Protein AF-T0FBM1-F1 (afdb_monomer)

Structure (mmCIF, N/CA/C/O backbone):
data_AF-T0FBM1-F1
#
_entry.id   AF-T0FBM1-F1
#
loop_
_atom_site.group_PDB
_atom_site.id
_atom_site.type_symbol
_atom_site.label_atom_id
_atom_site.label_alt_id
_atom_site.label_comp_id
_atom_site.label_asym_id
_atom_site.label_entity_id
_atom_site.label_seq_id
_atom_site.pdbx_PDB_ins_code
_atom_site.Cartn_x
_atom_site.Cartn_y
_atom_site.Cartn_z
_atom_site.occupancy
_atom_site.B_iso_or_equiv
_atom_site.auth_seq_id
_atom_site.auth_comp_id
_atom_site.auth_asym_id
_atom_site.auth_atom_id
_atom_site.pdbx_PDB_model_num
ATOM 1 N N . MET A 1 1 ? -23.582 -6.856 12.150 1.00 43.84 1 MET A N 1
ATOM 2 C CA . MET A 1 1 ? -23.887 -5.951 11.029 1.00 43.84 1 MET A CA 1
ATOM 3 C C . MET A 1 1 ? -25.093 -6.472 10.245 1.00 43.84 1 MET A C 1
ATOM 5 O O . MET A 1 1 ? -24.925 -7.107 9.210 1.00 43.84 1 MET A O 1
ATOM 9 N N . ARG A 1 2 ? -26.330 -6.239 10.722 1.00 29.19 2 ARG A N 1
ATOM 10 C CA . ARG A 1 2 ? -27.547 -6.524 9.925 1.00 29.19 2 ARG A CA 1
ATOM 11 C C . ARG A 1 2 ? -27.960 -5.388 8.989 1.00 29.19 2 ARG A C 1
ATOM 13 O O . ARG A 1 2 ? -28.823 -5.603 8.150 1.00 29.19 2 ARG A O 1
ATOM 20 N N . GLU A 1 3 ? -27.279 -4.253 9.050 1.00 34.44 3 GLU A N 1
ATOM 21 C CA . GLU A 1 3 ? -27.493 -3.128 8.147 1.00 34.44 3 GLU A CA 1
ATOM 22 C C . GLU A 1 3 ? -26.141 -2.718 7.564 1.00 34.44 3 GLU A C 1
ATOM 24 O O . GLU A 1 3 ? -25.399 -1.908 8.113 1.00 34.44 3 GLU A O 1
ATOM 29 N N . ILE A 1 4 ? -25.801 -3.341 6.435 1.00 37.41 4 ILE A N 1
ATOM 30 C CA . ILE A 1 4 ? -25.050 -2.619 5.409 1.00 37.41 4 ILE A CA 1
ATOM 31 C C . ILE A 1 4 ? -25.972 -1.446 5.039 1.00 37.41 4 ILE A C 1
ATOM 33 O O . ILE A 1 4 ? -27.148 -1.717 4.796 1.00 37.41 4 ILE A O 1
ATOM 37 N N . PRO A 1 5 ? -25.511 -0.184 5.064 1.00 32.72 5 PRO A N 1
ATOM 38 C CA . PRO A 1 5 ? -26.393 0.959 4.866 1.00 32.72 5 PRO A CA 1
ATOM 39 C C . PRO A 1 5 ? -27.236 0.785 3.595 1.00 32.72 5 PRO A C 1
ATOM 41 O O . PRO A 1 5 ? -26.683 0.420 2.559 1.00 32.72 5 PRO A O 1
ATOM 44 N N . ASP A 1 6 ? -28.533 1.106 3.646 1.00 35.06 6 ASP A N 1
ATOM 45 C CA . ASP A 1 6 ? -29.475 1.034 2.506 1.00 35.06 6 ASP A CA 1
ATOM 46 C C . ASP A 1 6 ? -29.042 1.858 1.273 1.00 35.06 6 ASP A C 1
ATOM 48 O O . ASP A 1 6 ? -29.637 1.758 0.201 1.00 35.06 6 ASP A O 1
ATOM 52 N N . SER A 1 7 ? -27.964 2.644 1.373 1.00 36.53 7 SER A N 1
ATOM 53 C CA . SER A 1 7 ? -27.278 3.225 0.210 1.00 36.53 7 SER A CA 1
ATOM 54 C C . SER A 1 7 ? -26.612 2.175 -0.694 1.00 36.53 7 SER A C 1
ATOM 56 O O . SER A 1 7 ? -26.189 2.489 -1.805 1.00 36.53 7 SER A O 1
ATOM 58 N N . ILE A 1 8 ? -26.538 0.930 -0.227 1.00 39.19 8 ILE A N 1
ATOM 59 C CA . ILE A 1 8 ? -26.073 -0.270 -0.911 1.00 39.19 8 ILE A CA 1
ATOM 60 C C . ILE A 1 8 ? -27.268 -1.232 -0.862 1.00 39.19 8 ILE A C 1
ATOM 62 O O . ILE A 1 8 ? -27.302 -2.156 -0.055 1.00 39.19 8 ILE A O 1
ATOM 66 N N . GLY A 1 9 ? -28.296 -0.961 -1.675 1.00 35.41 9 GLY A N 1
ATOM 67 C CA . GLY A 1 9 ? -29.507 -1.788 -1.770 1.00 35.41 9 GLY A CA 1
ATOM 68 C C . GLY A 1 9 ? -29.223 -3.247 -2.187 1.00 35.41 9 GLY A C 1
ATOM 69 O O . GLY A 1 9 ? -28.076 -3.694 -2.176 1.00 35.41 9 GLY A O 1
ATOM 70 N N . PRO A 1 10 ? -30.230 -4.023 -2.623 1.00 40.78 10 PRO A N 1
ATOM 71 C CA . PRO A 1 10 ? -30.038 -5.392 -3.129 1.00 40.78 10 PRO A CA 1
ATOM 72 C C . PRO A 1 10 ? -28.909 -5.517 -4.176 1.00 40.78 10 PRO A C 1
ATOM 74 O O . PRO A 1 10 ? -28.172 -6.503 -4.196 1.00 40.78 10 PRO A O 1
ATOM 77 N N . ASP A 1 11 ? -28.713 -4.471 -4.983 1.00 54.12 11 ASP A N 1
ATOM 78 C CA . ASP A 1 11 ? -27.632 -4.347 -5.969 1.00 54.12 11 ASP A CA 1
ATOM 79 C C . ASP A 1 11 ? -26.245 -4.222 -5.338 1.00 54.12 11 ASP A C 1
ATOM 81 O O . ASP A 1 11 ? -25.244 -4.679 -5.882 1.00 54.12 11 ASP A O 1
ATOM 85 N N . GLY A 1 12 ? -26.172 -3.632 -4.157 1.00 59.72 12 GLY A N 1
ATOM 86 C CA . GLY A 1 12 ? -24.935 -3.283 -3.506 1.00 59.72 12 GLY A CA 1
ATOM 87 C C . GLY A 1 12 ? -24.174 -4.476 -2.911 1.00 59.72 12 GLY A C 1
ATOM 88 O O . GLY A 1 12 ? -22.949 -4.513 -3.007 1.00 59.72 12 GLY A O 1
ATOM 89 N N . ARG A 1 13 ? -24.866 -5.509 -2.404 1.00 67.94 13 ARG A N 1
ATOM 90 C CA . ARG A 1 13 ? -24.211 -6.785 -2.031 1.00 67.94 13 ARG A CA 1
ATOM 91 C C . ARG A 1 13 ? -23.644 -7.509 -3.250 1.00 67.94 13 ARG A C 1
ATOM 93 O O . ARG A 1 13 ? -22.530 -8.023 -3.191 1.00 67.94 13 ARG A O 1
ATOM 100 N N . ASN A 1 14 ? -24.380 -7.512 -4.362 1.00 70.62 14 ASN A N 1
ATOM 101 C CA . ASN A 1 14 ? -23.917 -8.101 -5.621 1.00 70.62 14 ASN A CA 1
ATOM 102 C C . ASN A 1 14 ? -22.703 -7.348 -6.181 1.00 70.62 14 ASN A C 1
ATOM 104 O O . ASN A 1 14 ? -21.733 -7.977 -6.599 1.00 70.62 14 ASN A O 1
ATOM 108 N N . ILE A 1 15 ? -22.724 -6.016 -6.110 1.00 72.88 15 ILE A N 1
ATOM 109 C CA . ILE A 1 15 ? -21.601 -5.131 -6.433 1.00 72.88 15 ILE A CA 1
ATOM 110 C C . ILE A 1 15 ? -20.401 -5.470 -5.531 1.00 72.88 15 ILE A C 1
ATOM 112 O O . ILE A 1 15 ? -19.342 -5.829 -6.035 1.00 72.88 15 ILE A O 1
ATOM 116 N N . SER A 1 16 ? -20.538 -5.496 -4.204 1.00 79.69 16 SER A N 1
ATOM 117 C CA . SER A 1 16 ? -19.437 -5.909 -3.318 1.00 79.69 16 SER A CA 1
ATOM 118 C C . SER A 1 16 ? -18.896 -7.301 -3.662 1.00 79.69 16 SER A C 1
ATOM 120 O O . SER A 1 16 ? -17.682 -7.475 -3.763 1.00 79.69 16 SER A O 1
ATOM 122 N N . ARG A 1 17 ? -19.772 -8.278 -3.923 1.00 84.25 17 ARG A N 1
ATOM 123 C CA . ARG A 1 17 ? -19.369 -9.636 -4.306 1.00 84.25 17 ARG A CA 1
ATOM 124 C C . ARG A 1 17 ? -18.562 -9.647 -5.603 1.00 84.25 17 ARG A C 1
ATOM 126 O O . ARG A 1 17 ? -17.500 -10.261 -5.638 1.00 84.25 17 ARG A O 1
ATOM 133 N N . GLN A 1 18 ? -19.018 -8.941 -6.636 1.00 83.62 18 GLN A N 1
ATOM 134 C CA . GLN A 1 18 ? -18.304 -8.823 -7.909 1.00 83.62 18 GLN A CA 1
ATOM 135 C C . GLN A 1 18 ? -16.925 -8.166 -7.727 1.00 83.62 18 GLN A C 1
ATOM 137 O O . GLN A 1 18 ? -15.954 -8.611 -8.338 1.00 83.62 18 GLN A O 1
ATOM 142 N N . PHE A 1 19 ? -16.807 -7.159 -6.856 1.00 85.25 19 PHE A N 1
ATOM 143 C CA . PHE A 1 19 ? -15.524 -6.521 -6.549 1.00 85.25 19 PHE A CA 1
ATOM 144 C C . PHE A 1 19 ? -14.553 -7.459 -5.836 1.00 85.25 19 PHE A C 1
ATOM 146 O O . PHE A 1 19 ? -13.403 -7.582 -6.248 1.00 85.25 19 PHE A O 1
ATOM 153 N N . PHE A 1 20 ? -15.003 -8.149 -4.786 1.00 87.50 20 PHE A N 1
ATOM 154 C CA . PHE A 1 20 ? -14.149 -9.090 -4.061 1.00 87.50 20 PHE A CA 1
ATOM 155 C C . PHE A 1 20 ? -13.758 -10.286 -4.933 1.00 87.50 20 PHE A C 1
ATOM 157 O O . PHE A 1 20 ? -12.618 -10.741 -4.866 1.00 87.50 20 PHE A O 1
ATOM 164 N N . GLN A 1 21 ? -14.655 -10.758 -5.805 1.00 87.88 21 GLN A N 1
ATOM 165 C CA . GLN A 1 21 ? -14.325 -11.768 -6.815 1.00 87.88 21 GLN A CA 1
ATOM 166 C C . GLN A 1 21 ? -13.257 -11.266 -7.790 1.00 87.88 21 GLN A C 1
ATOM 168 O O . GLN A 1 21 ? -12.309 -11.994 -8.079 1.00 87.88 21 GLN A O 1
ATOM 173 N N . PHE A 1 22 ? -13.379 -10.024 -8.261 1.00 87.94 22 PHE A N 1
ATOM 174 C CA . PHE A 1 22 ? -12.366 -9.382 -9.093 1.00 87.94 22 PHE A CA 1
ATOM 175 C C . PHE A 1 22 ? -11.007 -9.306 -8.384 1.00 87.94 22 PHE A C 1
ATOM 177 O O . PHE A 1 22 ? -10.021 -9.784 -8.938 1.00 87.94 22 PHE A O 1
ATOM 184 N N . LEU A 1 23 ? -10.955 -8.802 -7.143 1.00 86.75 23 LEU A N 1
ATOM 185 C CA . LEU A 1 23 ? -9.717 -8.721 -6.357 1.00 86.75 23 LEU A CA 1
ATOM 186 C C . LEU A 1 23 ? -9.088 -10.098 -6.132 1.00 86.75 23 LEU A C 1
ATOM 188 O O . LEU A 1 23 ? -7.881 -10.263 -6.298 1.00 86.75 23 LEU A O 1
ATOM 192 N N . LYS A 1 24 ? -9.910 -11.099 -5.800 1.00 88.00 24 LYS A N 1
ATOM 193 C CA . LYS A 1 24 ? -9.468 -12.486 -5.649 1.00 88.00 24 LYS A CA 1
ATOM 194 C C . LYS A 1 24 ? -8.812 -12.994 -6.934 1.00 88.00 24 LYS A C 1
ATOM 196 O O . LYS A 1 24 ? -7.704 -13.517 -6.891 1.00 88.00 24 LYS A O 1
ATOM 201 N N . ILE A 1 25 ? -9.495 -12.872 -8.072 1.00 86.19 25 ILE A N 1
ATOM 202 C CA . ILE A 1 25 ? -9.000 -13.392 -9.353 1.00 86.19 25 ILE A CA 1
ATOM 203 C C . ILE A 1 25 ? -7.726 -12.649 -9.781 1.00 86.19 25 ILE A C 1
ATOM 205 O O . ILE A 1 25 ? -6.765 -13.300 -10.190 1.00 86.19 25 ILE A O 1
ATOM 209 N N . ALA A 1 26 ? -7.689 -11.323 -9.613 1.00 81.38 26 ALA A N 1
ATOM 210 C CA . ALA A 1 26 ? -6.528 -10.490 -9.921 1.00 81.38 26 ALA A CA 1
ATOM 211 C C . ALA A 1 26 ? -5.288 -10.851 -9.090 1.00 81.38 26 ALA A C 1
ATOM 213 O O . ALA A 1 26 ? -4.173 -10.829 -9.607 1.00 81.38 26 ALA A O 1
ATOM 214 N N . ALA A 1 27 ? -5.476 -11.213 -7.819 1.00 76.69 27 ALA A N 1
ATOM 215 C CA . ALA A 1 27 ? -4.379 -11.581 -6.930 1.00 76.69 27 ALA A CA 1
ATOM 216 C C . ALA A 1 27 ? -3.885 -13.025 -7.121 1.00 76.69 27 ALA A C 1
ATOM 218 O O . ALA A 1 27 ? -2.716 -13.304 -6.873 1.00 76.69 27 ALA A O 1
ATOM 219 N N . LEU A 1 28 ? -4.763 -13.952 -7.523 1.00 73.25 28 LEU A N 1
ATOM 220 C CA . LEU A 1 28 ? -4.461 -15.388 -7.492 1.00 73.25 28 LEU A CA 1
ATOM 221 C C . LEU A 1 28 ? -3.992 -15.978 -8.822 1.00 73.25 28 LEU A C 1
ATOM 223 O O . LEU A 1 28 ? -3.337 -17.018 -8.803 1.00 73.25 28 LEU A O 1
ATOM 227 N N . LYS A 1 29 ? -4.391 -15.419 -9.975 1.00 71.88 29 LYS A N 1
ATOM 228 C CA . LYS A 1 29 ? -4.187 -16.096 -11.267 1.00 71.88 29 LYS A CA 1
ATOM 229 C C . LYS A 1 29 ? -3.929 -15.129 -12.416 1.00 71.88 29 LYS A C 1
ATOM 231 O O . LYS A 1 29 ? -4.862 -14.552 -12.968 1.00 71.88 29 LYS A O 1
ATOM 236 N N . ASN A 1 30 ? -2.674 -15.078 -12.857 1.00 82.12 30 ASN A N 1
ATOM 237 C CA . ASN A 1 30 ? -2.266 -14.433 -14.102 1.00 82.12 30 ASN A CA 1
ATOM 238 C C . ASN A 1 30 ? -1.648 -15.481 -15.032 1.00 82.12 30 ASN A C 1
ATOM 240 O O . ASN A 1 30 ? -0.697 -16.166 -14.664 1.00 82.12 30 ASN A O 1
ATOM 244 N N . LYS A 1 31 ? -2.202 -15.625 -16.236 1.00 87.88 31 LYS A N 1
ATOM 245 C CA . LYS A 1 31 ? -1.663 -16.477 -17.297 1.00 87.88 31 LYS A CA 1
ATOM 246 C C . LYS A 1 31 ? -1.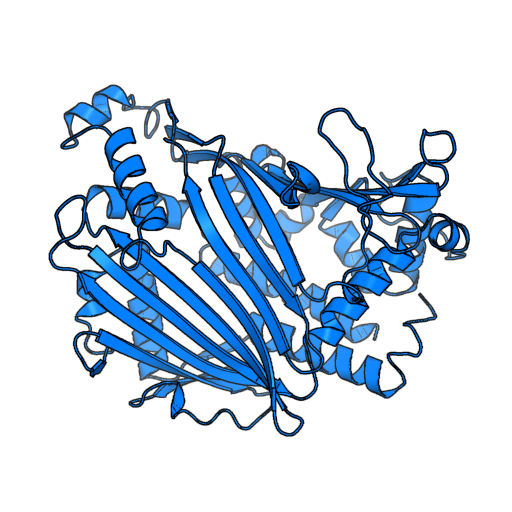086 -15.578 -18.376 1.00 87.88 31 LYS A C 1
ATOM 248 O O . LYS A 1 31 ? -1.832 -14.990 -19.159 1.00 87.88 31 LYS A O 1
ATOM 253 N N . TYR A 1 32 ? 0.232 -15.471 -18.396 1.00 87.38 32 TYR A N 1
ATOM 254 C CA . TYR A 1 32 ? 0.944 -14.793 -19.468 1.00 87.38 32 TYR A CA 1
ATOM 255 C C . TYR A 1 32 ? 0.989 -15.696 -20.711 1.00 87.38 32 TYR A C 1
ATOM 257 O O . TYR A 1 32 ? 1.141 -16.914 -20.586 1.00 87.38 32 TYR A O 1
ATOM 265 N N . ASP A 1 33 ? 0.835 -15.123 -21.902 1.00 89.00 33 ASP A N 1
ATOM 266 C CA . ASP A 1 33 ? 1.078 -15.824 -23.166 1.00 89.00 33 ASP A CA 1
ATOM 267 C C . ASP A 1 33 ? 2.561 -15.781 -23.569 1.00 89.00 33 ASP A C 1
ATOM 269 O O . ASP A 1 33 ? 3.343 -15.058 -22.961 1.00 89.00 33 ASP A O 1
ATOM 273 N N . GLY A 1 34 ? 2.959 -16.574 -24.572 1.00 86.69 34 GLY A N 1
ATOM 274 C CA . GLY A 1 34 ? 4.360 -16.835 -24.948 1.00 86.69 34 GLY A CA 1
ATOM 275 C C . GLY A 1 34 ? 5.331 -15.668 -24.726 1.00 86.69 34 GLY A C 1
ATOM 276 O O . GLY A 1 34 ? 6.173 -15.736 -23.830 1.00 86.69 34 GLY A O 1
ATOM 277 N N . ARG A 1 35 ? 5.173 -14.570 -25.479 1.00 90.88 35 ARG A N 1
ATOM 278 C CA . ARG A 1 35 ? 6.086 -13.414 -25.405 1.00 90.88 35 ARG A CA 1
ATOM 279 C C . ARG A 1 35 ? 5.954 -12.638 -24.090 1.00 90.88 35 ARG A C 1
ATOM 281 O O . ARG A 1 35 ? 6.942 -12.091 -23.605 1.00 90.88 35 ARG A O 1
ATOM 288 N N . ALA A 1 36 ? 4.762 -12.599 -23.493 1.00 91.62 36 ALA A N 1
ATOM 289 C CA . ALA A 1 36 ? 4.554 -11.974 -22.191 1.00 91.62 36 ALA A CA 1
ATOM 290 C C . ALA A 1 36 ? 5.222 -12.766 -21.052 1.00 91.62 36 ALA A C 1
ATOM 292 O O . ALA A 1 36 ? 5.780 -12.151 -20.149 1.00 91.62 36 ALA A O 1
ATOM 293 N N . VAL A 1 37 ? 5.241 -14.106 -21.111 1.00 92.50 37 VAL A N 1
ATOM 294 C CA . VAL A 1 37 ? 5.965 -14.963 -20.149 1.00 92.50 37 VAL A CA 1
ATOM 295 C C . VAL A 1 37 ? 7.461 -14.677 -20.217 1.00 92.50 37 VAL A C 1
ATOM 297 O O . VAL A 1 37 ? 8.112 -14.508 -19.185 1.00 92.50 37 VAL A O 1
ATOM 300 N N . GLU A 1 38 ? 8.015 -14.648 -21.429 1.00 92.50 38 GLU A N 1
ATOM 301 C CA . GLU A 1 38 ? 9.440 -14.400 -21.654 1.00 92.50 38 GLU A CA 1
ATOM 302 C C . GLU A 1 38 ? 9.850 -13.020 -21.153 1.00 92.50 38 GLU A C 1
ATOM 304 O O . GLU A 1 38 ? 10.837 -12.901 -20.422 1.00 92.50 38 GLU A O 1
ATOM 309 N N . PHE A 1 39 ? 9.060 -11.994 -21.479 1.00 93.31 39 PHE A N 1
ATOM 310 C CA . PHE A 1 39 ? 9.333 -10.647 -21.010 1.00 93.31 39 PHE A CA 1
ATOM 311 C C . PHE A 1 39 ? 9.163 -10.508 -19.496 1.00 93.31 39 PHE A C 1
ATOM 313 O O . PHE A 1 39 ? 10.012 -9.886 -18.874 1.00 93.31 39 PHE A O 1
ATOM 320 N N . HIS A 1 40 ? 8.143 -11.110 -18.874 1.00 88.44 40 HIS A N 1
ATOM 321 C CA . HIS A 1 40 ? 7.970 -11.048 -17.419 1.00 88.44 40 HIS A CA 1
ATOM 322 C C . HIS A 1 40 ? 9.172 -11.666 -16.689 1.00 88.44 40 HIS A C 1
ATOM 324 O O . HIS A 1 40 ? 9.789 -11.011 -15.855 1.00 88.44 40 HIS A O 1
ATOM 330 N N . LYS A 1 41 ? 9.624 -12.853 -17.121 1.00 88.94 41 LYS A N 1
ATOM 331 C CA . LYS A 1 41 ? 10.857 -13.482 -16.607 1.00 88.94 41 LYS A CA 1
ATOM 332 C C . LYS A 1 41 ? 12.114 -12.657 -16.885 1.00 88.94 41 LYS A C 1
ATOM 334 O O . LYS A 1 41 ? 13.097 -12.741 -16.148 1.00 88.94 41 LYS A O 1
ATOM 339 N N . TYR A 1 42 ? 12.155 -11.935 -18.001 1.00 91.31 42 TYR A N 1
ATOM 340 C CA . TYR A 1 42 ? 13.256 -11.027 -18.305 1.00 91.31 42 TYR A CA 1
ATOM 341 C C . TYR A 1 42 ? 13.235 -9.819 -17.365 1.00 91.31 42 TYR A C 1
ATOM 343 O O . TYR A 1 42 ? 14.256 -9.522 -16.754 1.00 91.31 42 TYR A O 1
ATOM 351 N N . LEU A 1 43 ? 12.074 -9.185 -17.200 1.00 87.81 43 LEU A N 1
ATOM 352 C CA . LEU A 1 43 ? 11.846 -8.048 -16.320 1.00 87.81 43 LEU A CA 1
ATOM 353 C C . LEU A 1 43 ? 12.212 -8.391 -14.877 1.00 87.81 43 LEU A C 1
ATOM 355 O O . LEU A 1 43 ? 13.004 -7.663 -14.292 1.00 87.81 43 LEU A O 1
ATOM 359 N N . ASP A 1 44 ? 11.730 -9.513 -14.340 1.00 82.25 44 ASP A N 1
ATOM 360 C CA . ASP A 1 44 ? 12.035 -9.942 -12.970 1.00 82.25 44 ASP A CA 1
ATOM 361 C C . ASP A 1 44 ? 13.545 -10.086 -12.755 1.00 82.25 44 ASP A C 1
ATOM 363 O O . ASP A 1 44 ? 14.102 -9.503 -11.825 1.00 82.25 44 ASP A O 1
ATOM 367 N N . ARG A 1 45 ? 14.245 -10.762 -13.678 1.00 85.56 45 ARG A N 1
ATOM 368 C CA . ARG A 1 45 ? 15.712 -10.895 -13.627 1.00 85.56 45 ARG A CA 1
ATOM 369 C C . ARG A 1 45 ? 16.427 -9.552 -13.765 1.00 85.56 45 ARG A C 1
ATOM 371 O O . ARG A 1 45 ? 17.435 -9.320 -13.098 1.00 85.56 45 ARG A O 1
ATOM 378 N N . SER A 1 46 ? 15.951 -8.675 -14.648 1.00 86.00 46 SER A N 1
ATOM 379 C CA . SER A 1 46 ? 16.538 -7.350 -14.856 1.00 86.00 46 SER A CA 1
ATOM 380 C C . SER A 1 46 ? 16.339 -6.439 -13.650 1.00 86.00 46 SER A C 1
ATOM 382 O O . SER A 1 46 ? 17.263 -5.701 -13.316 1.00 86.00 46 SER A O 1
ATOM 384 N N . LEU A 1 47 ? 15.181 -6.494 -12.989 1.00 80.31 47 LEU A N 1
ATOM 385 C CA . LEU A 1 47 ? 14.894 -5.738 -11.772 1.00 80.31 47 LEU A CA 1
ATOM 386 C C . LEU A 1 47 ? 15.682 -6.288 -10.580 1.00 80.31 47 LEU A C 1
ATOM 388 O O . LEU A 1 47 ? 16.304 -5.505 -9.868 1.00 80.31 47 LEU A O 1
ATOM 392 N N . GLU A 1 48 ? 15.758 -7.614 -10.423 1.00 76.31 48 GLU A N 1
ATOM 393 C CA . GLU A 1 48 ? 16.557 -8.269 -9.376 1.00 76.31 48 GLU A CA 1
ATOM 394 C C . GLU A 1 48 ? 18.041 -7.882 -9.455 1.00 76.31 48 GLU A C 1
ATOM 396 O O . GLU A 1 48 ? 18.698 -7.656 -8.438 1.00 76.31 48 GLU A O 1
ATOM 401 N N . ARG A 1 49 ? 18.582 -7.790 -10.674 1.00 80.88 49 ARG A N 1
ATOM 402 C CA . ARG A 1 49 ? 19.981 -7.398 -10.917 1.00 80.88 49 ARG A CA 1
ATOM 403 C C . ARG A 1 49 ? 20.170 -5.893 -11.091 1.00 80.88 49 ARG A C 1
ATOM 405 O O . ARG A 1 49 ? 21.305 -5.434 -11.230 1.00 80.88 49 ARG A O 1
ATOM 412 N N . PHE A 1 50 ? 19.070 -5.146 -11.112 1.00 79.62 50 PHE A N 1
ATOM 413 C CA . PHE A 1 50 ? 19.009 -3.717 -11.389 1.00 79.62 50 PHE A CA 1
ATOM 414 C C . PHE A 1 50 ? 19.756 -3.311 -12.681 1.00 79.62 50 PHE A C 1
ATOM 416 O O . PHE A 1 50 ? 20.437 -2.292 -12.764 1.00 79.62 50 PHE A O 1
ATOM 423 N N . GLU A 1 51 ? 19.644 -4.130 -13.729 1.00 85.56 51 GLU A N 1
ATOM 424 C CA . GLU A 1 51 ? 20.293 -3.925 -15.030 1.00 85.56 51 GLU A CA 1
ATOM 425 C C . GLU A 1 51 ? 19.433 -3.046 -15.959 1.00 85.56 51 GLU A C 1
ATOM 427 O O . GLU A 1 51 ? 19.017 -3.465 -17.042 1.00 85.56 51 GLU A O 1
ATOM 432 N N . LEU A 1 52 ? 19.166 -1.802 -15.548 1.00 87.31 52 LEU A N 1
ATOM 433 C CA . LEU A 1 52 ? 18.240 -0.894 -16.246 1.00 87.31 52 LEU A CA 1
ATOM 434 C C . LEU A 1 52 ? 18.644 -0.610 -17.698 1.00 87.31 52 LEU A C 1
ATOM 436 O O . LEU A 1 52 ? 17.785 -0.551 -18.574 1.00 87.31 52 LEU A O 1
ATOM 440 N N . LYS A 1 53 ? 19.949 -0.516 -17.986 1.00 90.25 53 LYS A N 1
ATOM 441 C CA . LYS A 1 53 ? 20.458 -0.403 -19.361 1.00 90.25 53 LYS A CA 1
ATOM 442 C C . LYS A 1 53 ? 20.074 -1.596 -20.239 1.00 90.25 53 LYS A C 1
ATOM 444 O O . LYS A 1 53 ? 19.766 -1.406 -21.416 1.00 90.25 53 LYS A O 1
ATOM 449 N N . ASN A 1 54 ? 20.129 -2.811 -19.695 1.00 91.75 54 ASN A N 1
ATOM 450 C CA . ASN A 1 54 ? 19.795 -4.023 -20.444 1.00 91.75 54 ASN A CA 1
ATOM 451 C C . ASN A 1 54 ? 18.287 -4.078 -20.688 1.00 91.75 54 ASN A C 1
ATOM 453 O O . ASN A 1 54 ? 17.872 -4.308 -21.819 1.00 91.75 54 ASN A O 1
ATOM 457 N N . LEU A 1 55 ? 17.488 -3.741 -19.670 1.00 91.62 55 LEU A N 1
ATOM 458 C CA . LEU A 1 55 ? 16.038 -3.622 -19.799 1.00 91.62 55 LEU A CA 1
ATOM 459 C C . LEU A 1 55 ? 15.633 -2.594 -20.856 1.00 91.62 55 LEU A C 1
ATOM 461 O O . LEU A 1 55 ? 14.878 -2.928 -21.768 1.00 91.62 55 LEU A O 1
ATOM 465 N N . TYR A 1 56 ? 16.209 -1.391 -20.788 1.00 93.06 56 TYR A N 1
ATOM 466 C CA . TYR A 1 56 ? 15.995 -0.326 -21.763 1.00 93.06 56 TYR A CA 1
ATOM 467 C C . TYR A 1 56 ? 16.304 -0.796 -23.188 1.00 93.06 56 TYR A C 1
ATOM 469 O O . TYR A 1 56 ? 15.524 -0.541 -24.096 1.00 93.06 56 TYR A O 1
ATOM 477 N N . ASN A 1 57 ? 17.411 -1.511 -23.403 1.00 93.81 57 ASN A N 1
ATOM 478 C CA . ASN A 1 57 ? 17.825 -1.973 -24.733 1.00 93.81 57 ASN A CA 1
ATOM 479 C C . ASN A 1 57 ? 17.275 -3.355 -25.128 1.00 93.81 57 ASN A C 1
ATOM 481 O O . ASN A 1 57 ? 17.710 -3.899 -26.144 1.00 93.81 57 ASN A O 1
ATOM 485 N N . SER A 1 58 ? 16.365 -3.937 -24.345 1.00 94.06 58 SER A N 1
ATOM 486 C CA . SER A 1 58 ? 15.852 -5.281 -24.610 1.00 94.06 58 SER A CA 1
ATOM 487 C C . SER A 1 58 ? 15.002 -5.335 -25.884 1.00 94.06 58 SER A C 1
ATOM 489 O O . SER A 1 58 ? 14.355 -4.362 -26.270 1.00 94.06 58 SER A O 1
ATOM 491 N N . GLU A 1 59 ? 14.963 -6.501 -26.528 1.00 94.12 59 GLU A N 1
ATOM 492 C CA . GLU A 1 59 ? 14.179 -6.740 -27.751 1.00 94.12 59 GLU A CA 1
ATOM 493 C C . GLU A 1 59 ? 12.654 -6.699 -27.539 1.00 94.12 59 GLU A C 1
ATOM 495 O O . GLU A 1 59 ? 11.872 -6.666 -28.494 1.00 94.12 59 GLU A O 1
ATOM 500 N N . PHE A 1 60 ? 12.215 -6.722 -26.280 1.00 93.81 60 PHE A N 1
ATOM 501 C CA . PHE A 1 60 ? 10.810 -6.596 -25.907 1.00 93.81 60 PHE A CA 1
ATOM 502 C C . PHE A 1 60 ? 10.336 -5.140 -25.925 1.00 93.81 60 PHE A C 1
ATOM 504 O O . PHE A 1 60 ? 9.142 -4.896 -26.100 1.00 93.81 60 PHE A O 1
ATOM 511 N N . MET A 1 61 ? 11.258 -4.183 -25.774 1.00 94.38 61 MET A N 1
ATOM 512 C CA . MET A 1 61 ? 10.940 -2.761 -25.719 1.00 94.38 61 MET A CA 1
ATOM 513 C C . MET A 1 61 ? 10.845 -2.161 -27.126 1.00 94.38 61 MET A C 1
ATOM 515 O O . MET A 1 61 ? 11.764 -2.240 -27.941 1.00 94.38 61 MET A O 1
ATOM 519 N N . GLN A 1 62 ? 9.728 -1.501 -27.397 1.00 94.94 62 GLN A N 1
ATOM 520 C CA . GLN A 1 62 ? 9.489 -0.697 -28.588 1.00 94.94 62 GLN A CA 1
ATOM 521 C C . GLN A 1 62 ? 10.056 0.706 -28.409 1.00 94.94 62 GLN A C 1
ATOM 523 O O . GLN A 1 62 ? 10.102 1.223 -27.297 1.00 94.94 62 GLN A O 1
ATOM 528 N N . LYS A 1 63 ? 10.478 1.344 -29.501 1.00 94.50 63 LYS A N 1
ATOM 529 C CA . LYS A 1 63 ? 11.098 2.675 -29.470 1.00 94.50 63 LYS A CA 1
ATOM 530 C C . LYS A 1 63 ? 10.152 3.709 -30.053 1.00 94.50 63 LYS A C 1
ATOM 532 O O . LYS A 1 63 ? 9.675 3.535 -31.169 1.00 94.50 63 LYS A O 1
ATOM 537 N N . ASP A 1 64 ? 9.946 4.801 -29.333 1.00 91.25 64 ASP A N 1
ATOM 538 C CA . ASP A 1 64 ? 9.141 5.925 -29.797 1.00 91.25 64 ASP A CA 1
ATOM 539 C C . ASP A 1 64 ? 9.597 7.223 -29.110 1.00 91.25 64 ASP A C 1
ATOM 541 O O . ASP A 1 64 ? 9.627 7.326 -27.883 1.00 91.25 64 ASP A O 1
ATOM 545 N N . ASN A 1 65 ? 9.998 8.209 -29.920 1.00 87.19 65 ASN A N 1
ATOM 546 C CA . ASN A 1 65 ? 10.405 9.551 -29.486 1.00 87.19 65 ASN A CA 1
ATOM 547 C C . ASN A 1 65 ? 11.426 9.580 -28.326 1.00 87.19 65 ASN A C 1
ATOM 549 O O . ASN A 1 65 ? 11.271 10.316 -27.351 1.00 87.19 65 ASN A O 1
ATOM 553 N N . GLY A 1 66 ? 12.481 8.759 -28.412 1.00 86.38 66 GLY A N 1
ATOM 554 C CA . GLY A 1 66 ? 13.540 8.694 -27.390 1.00 86.38 66 GLY A CA 1
ATOM 555 C C . GLY A 1 66 ? 13.118 8.025 -26.076 1.00 86.38 66 GLY A C 1
ATOM 556 O O . GLY A 1 66 ? 13.874 8.043 -25.108 1.00 86.38 66 GLY A O 1
ATOM 557 N N . THR A 1 67 ? 11.923 7.436 -26.045 1.00 92.88 67 THR A N 1
ATOM 558 C CA . THR A 1 67 ? 11.414 6.597 -24.961 1.00 92.88 67 THR A CA 1
ATOM 559 C C . THR A 1 67 ? 11.310 5.168 -25.472 1.00 92.88 67 THR A C 1
ATOM 561 O O . THR A 1 67 ? 10.929 4.929 -26.620 1.00 92.88 67 THR A O 1
ATOM 564 N N . HIS A 1 68 ? 11.665 4.208 -24.633 1.00 96.19 68 HIS A N 1
ATOM 565 C CA . HIS A 1 68 ? 11.480 2.792 -24.910 1.00 96.19 68 HIS A CA 1
ATOM 566 C C . HIS A 1 68 ? 10.328 2.272 -24.053 1.00 96.19 68 HIS A C 1
ATOM 568 O O . HIS A 1 68 ? 10.258 2.618 -22.879 1.00 96.19 68 HIS A O 1
ATOM 574 N N . PHE A 1 69 ? 9.417 1.477 -24.605 1.00 96.44 69 PHE A N 1
ATOM 575 C CA . PHE A 1 69 ? 8.210 1.057 -23.901 1.00 96.44 69 PHE A CA 1
ATOM 576 C C . PHE A 1 69 ? 7.797 -0.374 -24.214 1.00 96.44 69 PHE A C 1
ATOM 578 O O . PHE A 1 69 ? 8.122 -0.927 -25.259 1.00 96.44 69 PHE A O 1
ATOM 585 N N . VAL A 1 70 ? 7.014 -0.950 -23.319 1.00 96.56 70 VAL A N 1
ATOM 586 C CA . VAL A 1 70 ? 6.353 -2.236 -23.500 1.00 96.56 70 VAL A CA 1
ATOM 587 C C . VAL A 1 70 ? 4.949 -2.137 -22.935 1.00 96.56 70 VAL A C 1
ATOM 589 O O . VAL A 1 70 ? 4.736 -1.592 -21.849 1.00 96.56 70 VAL A O 1
ATOM 592 N N . THR A 1 71 ? 3.987 -2.658 -23.686 1.00 97.38 71 THR A N 1
ATOM 593 C CA . THR A 1 71 ? 2.575 -2.552 -23.346 1.00 97.38 71 THR A CA 1
ATOM 594 C C . THR A 1 71 ? 2.006 -3.937 -23.100 1.00 97.38 71 THR A C 1
ATOM 596 O O . THR A 1 71 ? 2.091 -4.818 -23.952 1.00 97.38 71 THR A O 1
ATOM 599 N N . TYR A 1 72 ? 1.415 -4.123 -21.927 1.00 96.00 72 TYR A N 1
ATOM 600 C CA . TYR A 1 72 ? 0.622 -5.285 -21.570 1.00 96.00 72 TYR A CA 1
ATOM 601 C C . TYR A 1 72 ? -0.858 -5.023 -21.822 1.00 96.00 72 TYR A C 1
ATOM 603 O O . TYR A 1 72 ? -1.373 -3.930 -21.570 1.00 96.00 72 TYR A O 1
ATOM 611 N N . LYS A 1 73 ? -1.566 -6.080 -22.204 1.00 96.38 73 LYS A N 1
ATOM 612 C CA . LYS A 1 73 ? -3.020 -6.163 -22.158 1.00 96.38 73 LYS A CA 1
ATOM 613 C C . LYS A 1 73 ? -3.424 -7.340 -21.296 1.00 96.38 73 LYS A C 1
ATOM 615 O O . LYS A 1 73 ? -2.995 -8.463 -21.535 1.00 96.38 73 LYS A O 1
ATOM 620 N N . GLY A 1 74 ? -4.283 -7.087 -20.323 1.00 94.69 74 GLY A N 1
ATOM 621 C CA . GLY A 1 74 ? -4.916 -8.113 -19.516 1.00 94.69 74 GLY A CA 1
ATOM 622 C C . GLY A 1 74 ? -6.395 -8.213 -19.839 1.00 94.69 74 GLY A C 1
ATOM 623 O O . GLY A 1 74 ? -7.122 -7.227 -19.735 1.00 94.69 74 GLY A O 1
ATOM 624 N N . LYS A 1 75 ? -6.852 -9.415 -20.187 1.00 94.62 75 LYS A N 1
ATOM 625 C CA . LYS A 1 75 ? -8.280 -9.735 -20.272 1.00 94.62 75 LYS A CA 1
ATOM 626 C C . LYS A 1 75 ? -8.722 -10.482 -19.029 1.00 94.62 75 LYS A C 1
ATOM 628 O O . LYS A 1 75 ? -8.128 -11.512 -18.697 1.00 94.62 75 LYS A O 1
ATOM 633 N N . PHE A 1 76 ? -9.756 -9.976 -18.370 1.00 92.00 76 PHE A N 1
ATOM 634 C CA . PHE A 1 76 ? -10.308 -10.610 -17.178 1.00 92.00 76 PHE A CA 1
ATOM 635 C C . PHE A 1 76 ? -11.182 -11.811 -17.560 1.00 92.00 76 PHE A C 1
ATOM 637 O O . PHE A 1 76 ? -12.064 -11.708 -18.411 1.00 92.00 76 PHE A O 1
ATOM 644 N N . ALA A 1 77 ? -10.957 -12.960 -16.923 1.00 86.81 77 ALA A N 1
ATOM 645 C CA . ALA A 1 77 ? -11.787 -14.149 -17.079 1.00 86.81 77 ALA A CA 1
ATOM 646 C C . ALA A 1 77 ? -11.977 -14.865 -15.734 1.00 86.81 77 ALA A C 1
ATOM 648 O O . ALA A 1 77 ? -11.215 -14.669 -14.788 1.00 86.81 77 ALA A O 1
ATOM 649 N N . GLN A 1 78 ? -12.997 -15.726 -15.646 1.00 81.88 78 GLN A N 1
ATOM 650 C CA . GLN A 1 78 ? -13.316 -16.460 -14.412 1.00 81.88 78 GLN A CA 1
ATOM 651 C C . GLN A 1 78 ? -12.168 -17.361 -13.928 1.00 81.88 78 GLN A C 1
ATOM 653 O O . GLN A 1 78 ? -12.064 -17.637 -12.734 1.00 81.88 78 GLN A O 1
ATOM 658 N N . ASP A 1 79 ? -11.307 -17.824 -14.839 1.00 82.75 79 ASP A N 1
ATOM 659 C CA . ASP A 1 79 ? -10.179 -18.703 -14.536 1.00 82.75 79 ASP A CA 1
ATOM 660 C C . ASP A 1 79 ? -8.850 -17.963 -14.288 1.00 82.75 79 ASP A C 1
ATOM 662 O O . ASP A 1 79 ? -7.836 -18.622 -14.040 1.00 82.75 79 ASP A O 1
ATOM 666 N N . GLY A 1 80 ? -8.852 -16.627 -14.326 1.00 83.62 80 GLY A N 1
ATOM 667 C CA . GLY A 1 80 ? -7.665 -15.781 -14.193 1.00 83.62 80 GLY A CA 1
ATOM 668 C C . GLY A 1 80 ? -7.571 -14.717 -15.282 1.00 83.62 80 GLY A C 1
ATOM 669 O O . GLY A 1 80 ? -8.352 -14.694 -16.234 1.00 83.62 80 GLY A O 1
ATOM 670 N N . TYR A 1 81 ? -6.571 -13.852 -15.171 1.00 88.69 81 TYR A N 1
ATOM 671 C CA . TYR A 1 81 ? -6.202 -12.966 -16.266 1.00 88.69 81 TYR A CA 1
ATOM 672 C C . TYR A 1 81 ? -5.483 -13.712 -17.375 1.00 88.69 81 TYR A C 1
ATOM 674 O O . TYR A 1 81 ? -4.642 -14.573 -17.120 1.00 88.69 81 TYR A O 1
ATOM 682 N N . ARG A 1 82 ? -5.758 -13.309 -18.614 1.00 92.75 82 ARG A N 1
ATOM 683 C CA . ARG A 1 82 ? -4.918 -13.628 -19.770 1.00 92.75 82 ARG A CA 1
ATOM 684 C C . ARG A 1 82 ? -4.145 -12.378 -20.143 1.00 92.75 82 ARG A C 1
ATOM 686 O O . ARG A 1 82 ? -4.768 -11.378 -20.498 1.00 92.75 82 ARG A O 1
ATOM 693 N N . VAL A 1 83 ? -2.826 -12.439 -20.013 1.00 93.56 83 VAL A N 1
ATOM 694 C CA . VAL A 1 83 ? -1.937 -11.292 -20.189 1.00 93.56 83 VAL A CA 1
ATOM 695 C C . VAL A 1 83 ? -1.082 -11.493 -21.434 1.00 93.56 83 VAL A C 1
ATOM 697 O O . VAL A 1 83 ? -0.393 -12.504 -21.553 1.00 93.56 83 VAL A O 1
ATOM 700 N N . SER A 1 84 ? -1.128 -10.525 -22.342 1.00 95.19 84 SER A N 1
ATOM 701 C CA . SER A 1 84 ? -0.379 -10.508 -23.598 1.00 95.19 84 SER A CA 1
ATOM 702 C C . SER A 1 84 ? 0.424 -9.219 -23.739 1.00 95.19 84 SER A C 1
ATOM 704 O O . SER A 1 84 ? 0.107 -8.210 -23.102 1.00 95.19 84 SER A O 1
ATOM 706 N N . LEU A 1 85 ? 1.454 -9.241 -24.585 1.00 95.88 85 LEU A N 1
ATOM 707 C CA . LEU A 1 85 ? 2.136 -8.024 -25.030 1.00 95.88 85 LEU A CA 1
ATOM 708 C C . LEU A 1 85 ? 1.479 -7.460 -26.286 1.00 95.88 85 LEU A C 1
ATOM 710 O O . LEU A 1 85 ? 1.116 -8.208 -27.190 1.00 95.88 85 LEU A O 1
ATOM 714 N N . GLU A 1 86 ? 1.382 -6.138 -26.357 1.00 95.25 86 GLU A N 1
ATOM 715 C CA . GLU A 1 86 ? 0.799 -5.413 -27.481 1.00 95.25 86 GLU A CA 1
ATOM 716 C C . GLU A 1 86 ? 1.868 -4.568 -28.202 1.00 95.25 86 GLU A C 1
ATOM 718 O O . GLU A 1 86 ? 2.686 -3.909 -27.551 1.00 95.25 86 GLU A O 1
ATOM 723 N N . PRO A 1 87 ? 1.877 -4.543 -29.550 1.00 91.69 87 PRO A N 1
ATOM 724 C CA . PRO A 1 87 ? 2.827 -3.775 -30.360 1.00 91.69 87 PRO A CA 1
ATOM 725 C C . PRO A 1 87 ? 2.427 -2.294 -30.519 1.00 91.69 87 PRO A C 1
ATOM 727 O O . PRO A 1 87 ? 2.839 -1.636 -31.468 1.00 91.69 87 PRO A O 1
ATOM 730 N N . ILE A 1 88 ? 1.549 -1.795 -29.651 1.00 94.31 88 ILE A N 1
ATOM 731 C CA . ILE A 1 88 ? 0.952 -0.457 -29.717 1.00 94.31 88 ILE A CA 1
ATOM 732 C C . ILE A 1 88 ? 0.991 0.182 -28.332 1.00 94.31 88 ILE A C 1
ATOM 734 O O . ILE A 1 88 ? 1.069 -0.521 -27.326 1.00 94.31 88 ILE A O 1
ATOM 738 N N . ARG A 1 89 ? 0.902 1.513 -28.275 1.00 95.06 89 ARG A N 1
ATOM 739 C CA . ARG A 1 89 ? 0.849 2.262 -27.013 1.00 95.06 89 ARG A CA 1
ATOM 740 C C . ARG A 1 89 ? -0.406 1.915 -26.216 1.00 95.06 89 ARG A C 1
ATOM 742 O O . ARG A 1 89 ? -1.477 1.696 -26.781 1.00 95.06 89 ARG A O 1
ATOM 749 N N . MET A 1 90 ? -0.319 1.979 -24.888 1.00 95.00 90 MET A N 1
ATOM 750 C CA . MET A 1 90 ? -1.430 1.623 -23.988 1.00 95.00 90 MET A CA 1
ATOM 751 C C . MET A 1 90 ? -2.727 2.379 -24.281 1.00 95.00 90 MET A C 1
ATOM 753 O O . MET A 1 90 ? -3.805 1.806 -24.165 1.00 95.00 90 MET A O 1
ATOM 757 N N . LYS A 1 91 ? -2.646 3.648 -24.699 1.00 91.69 91 LYS A N 1
ATOM 758 C CA . LYS A 1 91 ? -3.829 4.470 -25.015 1.00 91.69 91 LYS A CA 1
ATOM 759 C C . LYS A 1 91 ? -4.666 3.915 -26.172 1.00 91.69 91 LYS A C 1
ATOM 761 O O . LYS A 1 91 ? -5.842 4.248 -26.272 1.00 91.69 91 LYS A O 1
ATOM 766 N N . GLU A 1 92 ? -4.061 3.103 -27.033 1.00 94.62 92 GLU A N 1
ATOM 767 C CA . GLU A 1 92 ? -4.702 2.484 -28.193 1.00 94.62 92 GLU A CA 1
ATOM 768 C C . GLU A 1 92 ? -5.209 1.066 -27.885 1.00 94.62 92 GLU A C 1
ATOM 770 O O . GLU A 1 92 ? -5.987 0.505 -28.656 1.00 94.62 92 GLU A O 1
ATOM 775 N N . VAL A 1 93 ? -4.816 0.484 -26.744 1.00 95.88 93 VAL A N 1
ATOM 776 C CA . VAL A 1 93 ? -5.250 -0.854 -26.334 1.00 95.88 93 VAL A CA 1
ATOM 777 C C . VAL A 1 93 ? -6.701 -0.803 -25.837 1.00 95.88 93 VAL A C 1
ATOM 779 O O . VAL A 1 93 ? -7.000 -0.132 -24.847 1.00 95.88 93 VAL A O 1
ATOM 782 N N . PRO A 1 94 ? -7.636 -1.541 -26.464 1.00 93.25 94 PRO A N 1
ATOM 783 C CA . PRO A 1 94 ? -9.024 -1.543 -26.027 1.00 93.25 94 PRO A CA 1
ATOM 784 C C . PRO A 1 94 ? -9.199 -2.340 -24.727 1.00 93.25 94 PRO A C 1
ATOM 786 O O . PRO A 1 94 ? -8.862 -3.527 -24.669 1.00 93.25 94 PRO A O 1
ATOM 789 N N . ILE A 1 95 ? -9.809 -1.698 -23.728 1.00 93.50 95 ILE A N 1
ATOM 790 C CA . ILE A 1 95 ? -10.222 -2.281 -22.440 1.00 93.50 95 ILE A CA 1
ATOM 791 C C . ILE A 1 95 ? -11.751 -2.224 -22.303 1.00 93.50 95 ILE A C 1
ATOM 793 O O . ILE A 1 95 ? -12.329 -1.294 -21.737 1.00 93.50 95 ILE A O 1
ATOM 797 N N . ALA A 1 96 ? -12.429 -3.183 -22.932 1.00 91.12 96 ALA A N 1
ATOM 798 C CA . ALA A 1 96 ? -13.871 -3.110 -23.154 1.00 91.12 96 ALA A CA 1
ATOM 799 C C . ALA A 1 96 ? -14.698 -3.689 -22.000 1.00 91.12 96 ALA A C 1
ATOM 801 O O . ALA A 1 96 ? -15.814 -3.227 -21.764 1.00 91.12 96 ALA A O 1
ATOM 802 N N . GLN A 1 97 ? -14.191 -4.716 -21.315 1.00 92.44 97 GLN A N 1
ATOM 803 C CA . GLN A 1 97 ? -14.954 -5.462 -20.319 1.00 92.44 97 GLN A CA 1
ATOM 804 C C . GLN A 1 97 ? -14.540 -5.100 -18.897 1.00 92.44 97 GLN A C 1
ATOM 806 O O . GLN A 1 97 ? -13.440 -4.616 -18.641 1.00 92.44 97 GLN A O 1
ATOM 811 N N . PHE A 1 98 ? -15.440 -5.353 -17.944 1.00 91.75 98 PHE A N 1
ATOM 812 C CA . PHE A 1 98 ? -15.115 -5.239 -16.528 1.00 91.75 98 PHE A CA 1
ATOM 813 C C . PHE A 1 98 ? -13.897 -6.098 -16.177 1.00 91.75 98 PHE A C 1
ATOM 815 O O . PHE A 1 98 ? -13.864 -7.291 -16.458 1.00 91.75 98 PHE A O 1
ATOM 822 N N . GLY A 1 99 ? -12.925 -5.462 -15.535 1.00 91.00 99 GLY A N 1
ATOM 823 C CA . GLY A 1 99 ? -11.672 -6.052 -15.110 1.00 91.00 99 GLY A CA 1
ATOM 824 C C . GLY A 1 99 ? -10.575 -6.053 -16.169 1.00 91.00 99 GLY A C 1
ATOM 825 O O . GLY A 1 99 ? -9.424 -6.257 -15.793 1.00 91.00 99 GLY A O 1
ATOM 826 N N . ASP A 1 100 ? -10.869 -5.780 -17.444 1.00 95.25 100 ASP A N 1
ATOM 827 C CA . ASP A 1 100 ? -9.817 -5.627 -18.453 1.00 95.25 100 ASP A CA 1
ATOM 828 C C . ASP A 1 100 ? -8.856 -4.503 -18.051 1.00 95.25 100 ASP A C 1
ATOM 830 O O . ASP A 1 100 ? -9.274 -3.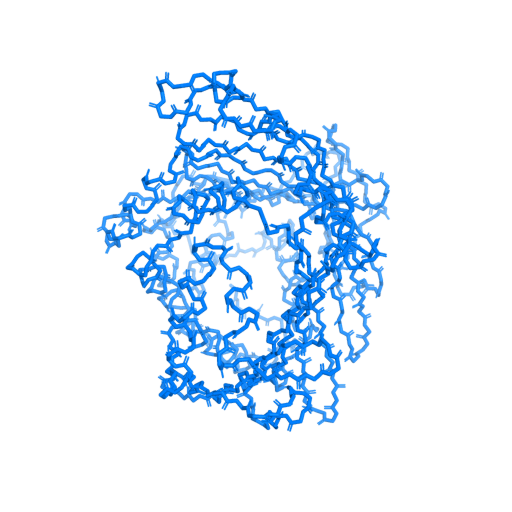459 -17.531 1.00 95.25 100 ASP A O 1
ATOM 834 N N . PHE A 1 101 ? -7.569 -4.705 -18.325 1.00 95.38 101 PHE A N 1
ATOM 835 C CA . PHE A 1 101 ? -6.558 -3.680 -18.129 1.00 95.38 101 PHE A CA 1
ATOM 836 C C . PHE A 1 101 ? -5.609 -3.572 -19.317 1.00 95.38 101 PHE A C 1
ATOM 838 O O . PHE A 1 101 ? -5.398 -4.513 -20.082 1.00 95.38 101 PHE A O 1
ATOM 845 N N . SER A 1 102 ? -4.993 -2.408 -19.430 1.00 97.44 102 SER A N 1
ATOM 846 C CA . SER A 1 102 ? -3.807 -2.178 -20.239 1.00 97.44 102 SER A CA 1
ATOM 847 C C . SER A 1 102 ? -2.761 -1.522 -19.350 1.00 97.44 102 SER A C 1
ATOM 849 O O . SER A 1 102 ? -3.112 -0.644 -18.562 1.00 97.44 102 SER A O 1
ATOM 851 N N . ALA A 1 103 ? -1.505 -1.935 -19.453 1.00 96.81 103 ALA A N 1
ATOM 852 C CA . ALA A 1 103 ? -0.411 -1.335 -18.701 1.00 96.81 103 ALA A CA 1
ATOM 853 C C . ALA A 1 103 ? 0.753 -1.012 -19.634 1.00 96.81 103 ALA A C 1
ATOM 855 O O . ALA A 1 103 ? 1.031 -1.781 -20.546 1.00 96.81 103 ALA A O 1
ATOM 856 N N . GLU A 1 104 ? 1.440 0.100 -19.416 1.00 97.12 104 GLU A N 1
ATOM 857 C CA . GLU A 1 104 ? 2.658 0.467 -20.132 1.00 97.12 104 GLU A CA 1
ATOM 858 C C . GLU A 1 104 ? 3.774 0.695 -19.136 1.00 97.12 104 GLU A C 1
ATOM 860 O O . GLU A 1 104 ? 3.651 1.514 -18.228 1.00 97.12 104 GLU A O 1
ATOM 865 N N . PHE A 1 105 ? 4.872 -0.019 -19.337 1.00 95.25 105 PHE A N 1
ATOM 866 C CA . PHE A 1 105 ? 6.132 0.333 -18.721 1.00 95.25 105 PHE A CA 1
ATOM 867 C C . PHE A 1 105 ? 6.973 1.045 -19.770 1.00 95.25 105 PHE A C 1
ATOM 869 O O . PHE A 1 105 ? 7.257 0.484 -20.829 1.00 95.25 105 PHE A O 1
ATOM 876 N N . ALA A 1 106 ? 7.350 2.285 -19.492 1.00 95.06 106 ALA A N 1
ATOM 877 C CA . ALA A 1 106 ? 8.170 3.086 -20.377 1.00 95.06 106 ALA A CA 1
ATOM 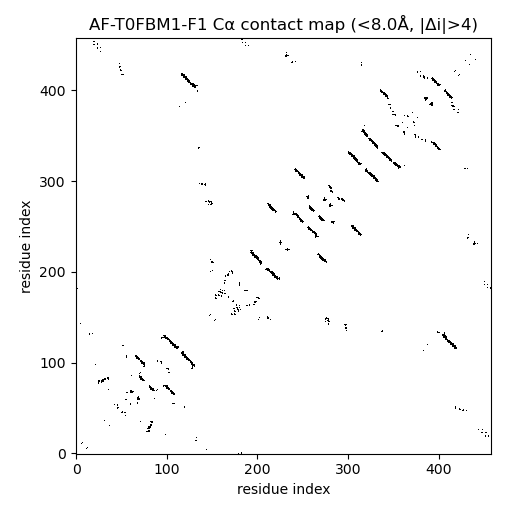878 C C . ALA A 1 106 ? 9.393 3.627 -19.635 1.00 95.06 106 ALA A C 1
ATOM 880 O O . ALA A 1 106 ? 9.381 3.864 -18.430 1.00 95.06 106 ALA A O 1
ATOM 881 N N . MET A 1 107 ? 10.490 3.749 -20.370 1.00 94.12 107 MET A N 1
ATOM 882 C CA . MET A 1 107 ? 11.784 4.171 -19.870 1.00 94.12 107 MET A CA 1
ATOM 883 C C . MET A 1 107 ? 12.389 5.209 -20.800 1.00 94.12 107 MET A C 1
ATOM 885 O O . MET A 1 107 ? 12.332 5.086 -22.024 1.00 94.12 107 MET A O 1
ATOM 889 N N . LYS A 1 108 ? 13.060 6.191 -20.214 1.00 93.31 108 LYS A N 1
ATOM 890 C CA . LYS A 1 108 ? 13.854 7.187 -20.920 1.00 93.31 108 LYS A CA 1
ATOM 891 C C . LYS A 1 108 ? 15.260 7.203 -20.344 1.00 93.31 108 LYS A C 1
ATOM 893 O O . LYS A 1 108 ? 15.434 7.283 -19.131 1.00 93.31 108 LYS A O 1
ATOM 898 N N . HIS A 1 109 ? 16.261 7.139 -21.215 1.00 92.25 109 HIS A N 1
ATOM 899 C CA . HIS A 1 109 ? 17.655 7.307 -20.813 1.00 92.25 109 HIS A CA 1
ATOM 900 C C . HIS A 1 109 ? 17.975 8.793 -20.635 1.00 92.25 109 HIS A C 1
ATOM 902 O O . HIS A 1 109 ? 17.729 9.604 -21.530 1.00 92.25 109 HIS A O 1
ATOM 908 N N . ASN A 1 110 ? 18.546 9.140 -19.485 1.00 88.06 110 ASN A N 1
ATOM 909 C CA . ASN A 1 110 ? 19.031 10.480 -19.193 1.00 88.06 110 ASN A CA 1
ATOM 910 C C . ASN A 1 110 ? 20.563 10.476 -19.294 1.00 88.06 110 ASN A C 1
ATOM 912 O O . ASN A 1 110 ? 21.260 9.842 -18.500 1.00 88.06 110 ASN A O 1
ATOM 916 N N . SER A 1 111 ? 21.089 11.192 -20.288 1.00 75.94 111 SER A N 1
ATOM 917 C CA . SER A 1 111 ? 22.525 11.229 -20.599 1.00 75.94 111 SER A CA 1
ATOM 918 C C . SER A 1 111 ? 23.344 12.166 -19.705 1.00 75.94 111 SER A C 1
ATOM 920 O O . SER A 1 111 ? 24.569 12.108 -19.739 1.00 75.94 111 SER A O 1
ATOM 922 N N . SER A 1 112 ? 22.682 13.035 -18.934 1.00 78.38 112 SER A N 1
ATOM 923 C CA . SER A 1 112 ? 23.325 14.047 -18.081 1.00 78.38 112 SER A CA 1
ATOM 924 C C . SER A 1 112 ? 22.651 14.133 -16.701 1.00 78.38 112 SER A C 1
ATOM 926 O O . SER A 1 112 ? 22.027 15.150 -16.394 1.00 78.38 112 SER A O 1
ATOM 928 N N . PRO A 1 113 ? 22.705 13.069 -15.878 1.00 80.38 113 PRO A N 1
ATOM 929 C CA . PRO A 1 113 ? 22.123 13.086 -14.537 1.00 80.38 113 PRO A CA 1
ATOM 930 C C . PRO A 1 113 ? 22.900 14.001 -13.581 1.00 80.38 113 PRO A C 1
ATOM 932 O O . PRO A 1 113 ? 24.101 14.221 -13.740 1.00 80.38 113 PRO A O 1
ATOM 935 N N . ASN A 1 114 ? 22.221 14.473 -12.531 1.00 76.31 114 ASN A N 1
ATOM 936 C CA . ASN A 1 114 ? 22.781 15.408 -11.543 1.00 76.31 114 ASN A CA 1
ATOM 937 C C . ASN A 1 114 ? 24.028 14.879 -10.810 1.00 76.31 114 ASN A C 1
ATOM 939 O O . ASN A 1 114 ? 24.870 15.675 -10.406 1.00 76.31 114 ASN A O 1
ATOM 943 N N . TYR A 1 115 ? 24.145 13.559 -10.642 1.00 76.62 115 TYR A N 1
ATOM 944 C CA . TYR A 1 115 ? 25.220 12.904 -9.883 1.00 76.62 115 TYR A CA 1
ATOM 945 C C . TYR A 1 115 ? 26.153 12.050 -10.768 1.00 76.62 115 TYR A C 1
ATOM 947 O O . TYR A 1 115 ? 26.882 11.196 -10.274 1.00 76.62 115 TYR A O 1
ATOM 955 N N . GLY A 1 116 ? 26.165 12.292 -12.086 1.00 69.62 116 GLY A N 1
ATOM 956 C CA . GLY A 1 116 ? 27.027 11.577 -13.036 1.00 69.62 116 GLY A CA 1
ATOM 957 C C . GLY A 1 116 ? 26.578 10.140 -13.354 1.00 69.62 116 GLY A C 1
ATOM 958 O O . GLY A 1 116 ? 25.630 9.609 -12.780 1.00 69.62 116 GLY A O 1
ATOM 959 N N . GLY A 1 117 ? 27.241 9.509 -14.327 1.00 77.00 117 GLY A N 1
ATOM 960 C CA . GLY A 1 117 ? 26.883 8.169 -14.812 1.00 77.00 117 GLY A CA 1
ATOM 961 C C . GLY A 1 117 ? 25.675 8.156 -15.759 1.00 77.00 117 GLY A C 1
ATOM 962 O O . GLY A 1 117 ? 25.448 9.109 -16.499 1.00 77.00 117 GLY A O 1
ATOM 963 N N . ASN A 1 118 ? 24.924 7.050 -15.766 1.00 82.38 118 ASN A N 1
ATOM 964 C CA . ASN A 1 118 ? 23.656 6.929 -16.490 1.00 82.38 118 ASN A CA 1
ATOM 965 C C . ASN A 1 118 ? 22.504 6.945 -15.483 1.00 82.38 118 ASN A C 1
ATOM 967 O O . ASN A 1 118 ? 22.613 6.319 -14.430 1.00 82.38 118 ASN A O 1
ATOM 971 N N . SER A 1 119 ? 21.385 7.581 -15.821 1.00 88.00 119 SER A N 1
ATOM 972 C CA . SER A 1 119 ? 20.120 7.349 -15.119 1.00 88.00 119 SER A CA 1
ATOM 973 C C . SER A 1 119 ? 19.011 7.019 -16.109 1.00 88.00 119 SER A C 1
ATOM 975 O O . SER A 1 119 ? 19.102 7.318 -17.305 1.00 88.00 119 SER A O 1
ATOM 977 N N . TYR A 1 120 ? 17.974 6.354 -15.611 1.00 90.50 120 TYR A N 1
ATOM 978 C CA . TYR A 1 120 ? 16.785 6.037 -16.387 1.00 90.50 120 TYR A CA 1
ATOM 979 C C . TYR A 1 120 ? 15.557 6.535 -15.638 1.00 90.50 120 TYR A C 1
ATOM 981 O O . TYR A 1 120 ? 15.308 6.125 -14.502 1.00 90.50 120 TYR A O 1
ATOM 989 N N . SER A 1 121 ? 14.789 7.408 -16.285 1.00 91.50 121 SER A N 1
ATOM 990 C CA . SER A 1 121 ? 13.430 7.719 -15.850 1.00 91.50 121 SER A CA 1
ATOM 991 C C . SER A 1 121 ? 12.523 6.577 -16.281 1.00 91.50 121 SER A C 1
ATOM 993 O O . SER A 1 121 ? 12.582 6.156 -17.436 1.00 91.50 121 SER A O 1
ATOM 995 N N . GLY A 1 122 ? 11.715 6.065 -15.363 1.00 91.62 122 GLY A N 1
ATOM 996 C CA . GLY A 1 122 ? 10.734 5.022 -15.625 1.00 91.62 122 GLY A CA 1
ATOM 997 C C . GLY A 1 122 ? 9.337 5.508 -15.274 1.00 91.62 122 GLY A C 1
ATOM 998 O O . GLY A 1 122 ? 9.144 6.113 -14.217 1.00 91.62 122 GLY A O 1
ATOM 999 N N . ASN A 1 123 ? 8.368 5.205 -16.133 1.00 93.44 123 ASN A N 1
ATOM 1000 C CA . ASN A 1 123 ? 6.952 5.347 -15.837 1.00 93.44 123 ASN A CA 1
ATOM 1001 C C . ASN A 1 123 ? 6.229 4.004 -15.967 1.00 93.44 123 ASN A C 1
ATOM 1003 O O . ASN A 1 123 ? 6.464 3.241 -16.904 1.00 93.44 123 ASN A O 1
ATOM 1007 N N . LEU A 1 124 ? 5.342 3.734 -15.013 1.00 94.75 124 LEU A N 1
ATOM 1008 C CA . LEU A 1 124 ? 4.373 2.650 -15.070 1.00 94.75 124 LEU A CA 1
ATOM 1009 C C . LEU A 1 124 ? 2.978 3.262 -15.094 1.00 94.75 124 LEU A C 1
ATOM 1011 O O . LEU A 1 124 ? 2.514 3.824 -14.101 1.00 94.75 124 LEU A O 1
ATOM 1015 N N . ASP A 1 125 ? 2.317 3.118 -16.231 1.00 97.12 125 ASP A N 1
ATOM 1016 C CA . ASP A 1 125 ? 0.927 3.487 -16.428 1.00 97.12 125 ASP A CA 1
ATOM 1017 C C . ASP A 1 125 ? 0.067 2.224 -16.435 1.00 97.12 125 ASP A C 1
ATOM 1019 O O . ASP A 1 125 ? 0.393 1.249 -17.103 1.00 97.12 125 ASP A O 1
ATOM 1023 N N . ILE A 1 126 ? -1.043 2.225 -15.701 1.00 96.56 126 ILE A N 1
ATOM 1024 C CA . ILE A 1 126 ? -2.028 1.140 -15.703 1.00 96.56 126 ILE A CA 1
ATOM 1025 C C . ILE A 1 126 ? -3.409 1.758 -15.851 1.00 96.56 126 ILE A C 1
ATOM 1027 O O . ILE A 1 126 ? -3.782 2.662 -15.107 1.00 96.56 126 ILE A O 1
ATOM 1031 N N . LEU A 1 127 ? -4.194 1.242 -16.785 1.00 96.88 127 LEU A N 1
ATOM 1032 C CA . LEU A 1 127 ? -5.581 1.614 -17.005 1.00 96.88 127 LEU A CA 1
ATOM 1033 C C . LEU A 1 127 ? -6.453 0.369 -16.837 1.00 96.88 127 LEU A C 1
ATOM 1035 O O . LEU A 1 127 ? -6.315 -0.580 -17.598 1.00 96.88 127 LEU A O 1
ATOM 1039 N N . THR A 1 128 ? -7.349 0.367 -15.850 1.00 95.12 128 THR A N 1
ATOM 1040 C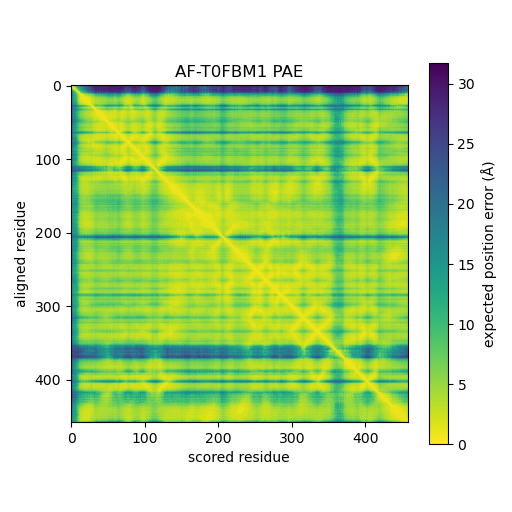 CA . THR A 1 128 ? -8.240 -0.766 -15.542 1.00 95.12 128 THR A CA 1
ATOM 1041 C C . THR A 1 128 ? -9.704 -0.355 -15.655 1.00 95.12 128 THR A C 1
ATOM 1043 O O . THR A 1 128 ? -10.112 0.674 -15.110 1.00 95.12 128 THR A O 1
ATOM 1046 N N . HIS A 1 129 ? -10.523 -1.170 -16.318 1.00 94.69 129 HIS A N 1
ATOM 1047 C CA . HIS A 1 129 ? -11.962 -0.950 -16.422 1.00 94.69 129 HIS A CA 1
ATOM 1048 C C . HIS A 1 129 ? -12.697 -1.503 -15.192 1.00 94.69 129 HIS A C 1
ATOM 1050 O O . HIS A 1 129 ? -13.013 -2.688 -15.102 1.00 94.69 129 HIS A O 1
ATOM 1056 N N . LEU A 1 130 ? -13.071 -0.631 -14.260 1.00 91.62 130 LEU A N 1
ATOM 1057 C CA . LEU A 1 130 ? -13.768 -1.004 -13.027 1.00 91.62 130 LEU A CA 1
ATOM 1058 C C . LEU A 1 130 ? -15.298 -1.051 -13.160 1.00 91.62 130 LEU A C 1
ATOM 1060 O O . LEU A 1 130 ? -15.996 -1.218 -12.168 1.00 91.62 130 LEU A O 1
ATOM 1064 N N . GLY A 1 131 ? -15.866 -0.923 -14.361 1.00 89.19 131 GLY A N 1
ATOM 1065 C CA . GLY A 1 131 ? -17.311 -1.101 -14.558 1.00 89.19 131 GLY A CA 1
ATOM 1066 C C . GLY A 1 131 ? -18.129 -0.121 -13.707 1.00 89.19 131 GLY A C 1
ATOM 1067 O O . GLY A 1 131 ? -17.961 1.086 -13.897 1.00 89.19 131 GLY A O 1
ATOM 1068 N N . PRO A 1 132 ? -19.018 -0.582 -12.806 1.00 85.31 132 PRO A N 1
ATOM 1069 C CA . PRO A 1 132 ? -19.811 0.301 -11.952 1.00 85.31 132 PRO A CA 1
ATOM 1070 C C . PRO A 1 132 ? -19.038 0.862 -10.745 1.00 85.31 132 PRO A C 1
ATOM 1072 O O . PRO A 1 132 ? -19.477 1.857 -10.168 1.00 85.31 132 PRO A O 1
ATOM 1075 N N . PHE A 1 133 ? -17.897 0.279 -10.356 1.00 87.50 133 PHE A N 1
ATOM 1076 C CA . PHE A 1 133 ? -17.183 0.691 -9.144 1.00 87.50 133 PHE A CA 1
ATOM 1077 C C . PHE A 1 133 ? -16.518 2.048 -9.340 1.00 87.50 133 PHE A C 1
ATOM 1079 O O . PHE A 1 133 ? -15.614 2.200 -10.156 1.00 87.50 133 PHE A O 1
ATOM 1086 N N . THR A 1 134 ? -16.974 3.044 -8.589 1.00 89.69 134 THR A N 1
ATOM 1087 C CA . THR A 1 134 ? -16.399 4.398 -8.539 1.00 89.69 134 THR A CA 1
ATOM 1088 C C . THR A 1 134 ? -15.616 4.617 -7.247 1.00 89.69 134 THR A C 1
ATOM 1090 O O . THR A 1 134 ? -15.832 3.914 -6.258 1.00 89.69 134 THR A O 1
ATOM 1093 N N . HIS A 1 135 ? -14.785 5.663 -7.205 1.00 90.75 135 HIS A N 1
ATOM 1094 C CA . HIS A 1 135 ? -14.121 6.120 -5.976 1.00 90.75 135 HIS A CA 1
ATOM 1095 C C . HIS A 1 135 ? -15.106 6.398 -4.833 1.00 90.75 135 HIS A C 1
ATOM 1097 O O . HIS A 1 135 ? -14.780 6.161 -3.672 1.00 90.75 135 HIS A O 1
ATOM 1103 N N . LYS A 1 136 ? -16.335 6.840 -5.145 1.00 90.81 136 LYS A N 1
ATOM 1104 C CA . LYS A 1 136 ? -17.385 7.089 -4.145 1.00 90.81 136 LYS A CA 1
ATOM 1105 C C . LYS A 1 136 ? -17.758 5.838 -3.353 1.00 90.81 136 LYS A C 1
ATOM 1107 O O . LYS A 1 136 ? -18.042 5.961 -2.170 1.00 90.81 136 LYS A O 1
ATOM 1112 N N . HIS A 1 137 ? -17.715 4.649 -3.957 1.00 88.56 137 HIS A N 1
ATOM 1113 C CA . HIS A 1 137 ? -18.001 3.405 -3.235 1.00 88.56 137 HIS A CA 1
ATOM 1114 C C . HIS A 1 137 ? -16.963 3.164 -2.131 1.00 88.56 137 HIS A C 1
ATOM 1116 O O . HIS A 1 137 ? -17.333 2.886 -0.994 1.00 88.56 137 HIS A O 1
ATOM 1122 N N . GLY A 1 138 ? -15.674 3.348 -2.443 1.00 87.12 138 GLY A N 1
ATOM 1123 C CA . GLY A 1 138 ? -14.594 3.235 -1.460 1.00 87.12 138 GLY A CA 1
ATOM 1124 C C . GLY A 1 138 ? -14.692 4.291 -0.358 1.00 87.12 138 GLY A C 1
ATOM 1125 O O . GLY A 1 138 ? -14.583 3.964 0.819 1.00 87.12 138 GLY A O 1
ATOM 1126 N N . ILE A 1 139 ? -14.973 5.546 -0.722 1.00 91.00 139 ILE A N 1
ATOM 1127 C CA . ILE A 1 139 ? -15.164 6.644 0.242 1.00 91.00 139 ILE A CA 1
ATOM 1128 C C . ILE A 1 139 ? -16.344 6.365 1.177 1.00 91.00 139 ILE A C 1
ATOM 1130 O O . ILE A 1 139 ? -16.203 6.485 2.389 1.00 91.00 139 ILE A O 1
ATOM 1134 N N . ASN A 1 140 ? -17.485 5.942 0.632 1.00 88.94 140 ASN A N 1
ATOM 1135 C CA . ASN A 1 140 ? -18.674 5.632 1.422 1.00 88.94 140 ASN A CA 1
ATOM 1136 C C . ASN A 1 140 ? -18.444 4.434 2.352 1.00 88.94 140 ASN A C 1
ATOM 1138 O O . ASN A 1 140 ? -18.946 4.435 3.475 1.00 88.94 140 ASN A O 1
ATOM 1142 N N . ALA A 1 141 ? -17.684 3.426 1.910 1.00 87.38 141 ALA A N 1
ATOM 1143 C CA . ALA A 1 141 ? -17.304 2.294 2.751 1.00 87.38 141 ALA A CA 1
ATOM 1144 C C . ALA A 1 141 ? -16.418 2.741 3.924 1.00 87.38 141 ALA A C 1
ATOM 1146 O O . ALA A 1 141 ? -16.684 2.365 5.064 1.00 87.38 141 ALA A O 1
ATOM 1147 N N . MET A 1 142 ? -15.421 3.596 3.668 1.00 90.50 142 MET A N 1
ATOM 1148 C CA . MET A 1 142 ? -14.569 4.151 4.724 1.00 90.50 142 MET A CA 1
ATOM 1149 C C . MET A 1 142 ? -15.367 5.026 5.704 1.00 90.50 142 MET A C 1
ATOM 1151 O O . MET A 1 142 ? -15.251 4.828 6.909 1.00 90.50 142 MET A O 1
ATOM 1155 N N . ASP A 1 143 ? -16.243 5.913 5.222 1.00 90.12 143 ASP A N 1
ATOM 1156 C CA . ASP A 1 143 ? -17.112 6.734 6.083 1.00 90.12 143 ASP A CA 1
ATOM 1157 C C . ASP A 1 143 ? -18.099 5.895 6.903 1.00 90.12 143 ASP A C 1
ATOM 1159 O O . ASP A 1 143 ? -18.373 6.206 8.062 1.00 90.12 143 ASP A O 1
ATOM 1163 N N . SER A 1 144 ? -18.625 4.810 6.331 1.00 89.62 144 SER A N 1
ATOM 1164 C CA . SER A 1 144 ? -19.467 3.864 7.074 1.00 89.62 144 SER A CA 1
ATOM 1165 C C . SER A 1 144 ? -18.666 3.164 8.172 1.00 89.62 144 SER A C 1
ATOM 1167 O O . SER A 1 144 ? -19.176 2.990 9.275 1.00 89.62 144 SER A O 1
ATOM 1169 N N . GLY A 1 145 ? -17.397 2.835 7.908 1.00 90.31 145 GLY A N 1
ATOM 1170 C CA . GLY A 1 145 ? -16.463 2.337 8.917 1.00 90.31 145 GLY A CA 1
ATOM 1171 C C . GLY A 1 145 ? -16.213 3.346 10.041 1.00 90.31 145 GLY A C 1
ATOM 1172 O O . GLY A 1 145 ? -16.273 2.979 11.210 1.00 90.31 145 GLY A O 1
ATOM 1173 N N . LEU A 1 146 ? -16.013 4.629 9.718 1.00 92.06 146 LEU A N 1
ATOM 1174 C CA . LEU A 1 146 ? -15.857 5.682 10.731 1.00 92.06 146 LEU A CA 1
ATOM 1175 C C . LEU A 1 146 ? -17.104 5.813 11.615 1.00 92.06 146 LEU A C 1
ATOM 1177 O O . LEU A 1 146 ? -16.973 5.904 12.831 1.00 92.06 146 LEU A O 1
ATOM 1181 N N . LYS A 1 147 ? -18.302 5.768 11.018 1.00 91.75 147 LYS A N 1
ATOM 1182 C CA . LYS A 1 147 ? -19.576 5.786 11.757 1.00 91.75 147 LYS A CA 1
ATOM 1183 C C . LYS A 1 147 ? -19.763 4.541 12.616 1.00 91.75 147 LYS A C 1
ATOM 1185 O O . LYS A 1 147 ? -20.251 4.641 13.736 1.00 91.75 147 LYS A O 1
ATOM 1190 N N . PHE A 1 148 ? -19.378 3.364 12.123 1.00 91.00 148 PHE A N 1
ATOM 1191 C CA . PHE A 1 148 ? -19.417 2.131 12.913 1.00 91.00 148 PHE A CA 1
ATOM 1192 C C . PHE A 1 148 ? -18.578 2.256 14.191 1.00 91.00 148 PHE A C 1
ATOM 1194 O O . PHE A 1 148 ? -18.990 1.779 15.244 1.00 91.00 148 PHE A O 1
ATOM 1201 N N . LEU A 1 149 ? -17.438 2.946 14.109 1.00 90.88 149 LEU A N 1
ATOM 1202 C CA . LEU A 1 149 ? -16.555 3.202 15.244 1.00 90.88 149 LEU A CA 1
ATOM 1203 C C . LEU A 1 149 ? -17.079 4.274 16.212 1.00 90.88 149 LEU A C 1
ATOM 1205 O O . LEU A 1 149 ? -16.423 4.531 17.213 1.00 90.88 149 LEU A O 1
ATOM 1209 N N . ASP A 1 150 ? -18.224 4.912 15.970 1.00 90.62 150 ASP A N 1
ATOM 1210 C CA . ASP A 1 150 ? -18.759 5.882 16.925 1.00 90.62 150 ASP A CA 1
ATOM 1211 C C . ASP A 1 150 ? -19.174 5.216 18.239 1.00 90.62 150 ASP A C 1
ATOM 1213 O O . ASP A 1 150 ? -19.803 4.158 18.256 1.00 90.62 150 ASP A O 1
ATOM 1217 N N . ALA A 1 151 ? -18.905 5.901 19.353 1.00 91.31 151 ALA A N 1
ATOM 1218 C CA . ALA A 1 151 ? -19.185 5.423 20.706 1.00 91.31 151 ALA A CA 1
ATOM 1219 C C . ALA A 1 151 ? -20.633 4.937 20.893 1.00 91.31 151 ALA A C 1
ATOM 1221 O O . ALA A 1 151 ? -20.867 3.897 21.504 1.00 91.31 151 ALA A O 1
ATOM 1222 N N . HIS A 1 152 ? -21.603 5.677 20.347 1.00 90.94 152 HIS A N 1
ATOM 1223 C CA . HIS A 1 152 ? -23.017 5.302 20.382 1.00 90.94 152 HIS A CA 1
ATOM 1224 C C . HIS A 1 152 ? -23.285 3.990 19.631 1.00 90.94 152 HIS A C 1
ATOM 1226 O O . HIS A 1 152 ? -23.990 3.121 20.140 1.00 90.94 152 HIS A O 1
ATOM 1232 N N . ASN A 1 153 ? -22.708 3.839 18.437 1.00 91.06 153 ASN A N 1
ATOM 1233 C CA . ASN A 1 153 ? -22.943 2.686 17.572 1.00 91.06 153 ASN A CA 1
ATOM 1234 C C . ASN A 1 153 ? -22.246 1.438 18.109 1.00 91.06 153 ASN A C 1
ATOM 1236 O O . ASN A 1 153 ? -22.858 0.379 18.156 1.00 91.06 153 ASN A O 1
ATOM 1240 N N . LEU A 1 154 ? -21.018 1.567 18.614 1.00 91.19 154 LEU A N 1
ATOM 1241 C CA . LEU A 1 154 ? -20.359 0.495 19.362 1.00 91.19 154 LEU A CA 1
ATOM 1242 C C . LEU A 1 154 ? -21.180 0.100 20.594 1.00 91.19 154 LEU A C 1
ATOM 1244 O O . LEU A 1 154 ? -21.405 -1.082 20.853 1.00 91.19 154 LEU A O 1
ATOM 1248 N N . GLY A 1 155 ? -21.694 1.102 21.312 1.00 89.56 155 GLY A N 1
ATOM 1249 C CA . GLY A 1 155 ? -22.540 0.933 22.484 1.00 89.56 155 GLY A CA 1
ATOM 1250 C C . GLY A 1 155 ? -23.796 0.099 22.222 1.00 89.56 155 GLY A C 1
ATOM 1251 O O . GLY A 1 155 ? -24.153 -0.715 23.077 1.00 89.56 155 GLY A O 1
ATOM 1252 N N . SER A 1 156 ? -24.416 0.274 21.050 1.00 92.38 156 SER A N 1
ATOM 1253 C CA . SER A 1 156 ? -25.691 -0.334 20.649 1.00 92.38 156 SER A CA 1
ATOM 1254 C C . SER A 1 156 ? -25.569 -1.707 19.978 1.00 92.38 156 SER A C 1
ATOM 1256 O O . SER A 1 156 ? -26.586 -2.314 19.629 1.00 92.38 156 SER A O 1
ATOM 1258 N N . ILE A 1 157 ? -24.354 -2.234 19.811 1.00 93.44 157 ILE A N 1
ATOM 1259 C CA . ILE A 1 157 ? -24.144 -3.586 19.292 1.00 93.44 157 ILE A CA 1
ATOM 1260 C C . ILE A 1 157 ? -24.627 -4.625 20.313 1.00 93.44 157 ILE A C 1
ATOM 1262 O O . ILE A 1 157 ? -24.137 -4.694 21.441 1.00 93.44 157 ILE A O 1
ATOM 1266 N N . HIS A 1 158 ? -25.536 -5.493 19.866 1.00 92.44 158 HIS A N 1
ATOM 1267 C CA . HIS A 1 158 ? -26.065 -6.629 20.626 1.00 92.44 158 HIS A CA 1
ATOM 1268 C C . HIS A 1 158 ? -25.780 -7.945 19.885 1.00 92.44 158 HIS A C 1
ATOM 1270 O O . HIS A 1 158 ? -26.691 -8.626 19.414 1.00 92.44 158 HIS A O 1
ATOM 1276 N N . ALA A 1 159 ? -24.500 -8.281 19.730 1.00 93.44 159 ALA A N 1
ATOM 1277 C CA . ALA A 1 159 ? -24.065 -9.529 19.107 1.00 93.44 159 ALA A CA 1
ATOM 1278 C C . ALA A 1 159 ? -23.796 -10.623 20.162 1.00 93.44 159 ALA A C 1
ATOM 1280 O O . ALA A 1 159 ? -23.408 -10.300 21.288 1.00 93.44 159 ALA A O 1
ATOM 1281 N N . PRO A 1 160 ? -23.981 -11.918 19.833 1.00 95.25 160 PRO A N 1
ATOM 1282 C CA . PRO A 1 160 ? -23.623 -13.009 20.733 1.00 95.25 160 PRO A CA 1
ATOM 1283 C C . PRO A 1 160 ? -22.133 -12.986 21.082 1.00 95.25 160 PRO A C 1
ATOM 1285 O O . PRO A 1 160 ? -21.291 -12.884 20.192 1.00 95.25 160 PRO A O 1
ATOM 1288 N N . ALA A 1 161 ? -21.813 -13.136 22.368 1.00 95.31 161 ALA A N 1
ATOM 1289 C CA . ALA A 1 161 ? -20.431 -13.185 22.830 1.00 95.31 161 ALA A CA 1
ATOM 1290 C C . ALA A 1 161 ? -19.666 -14.354 22.192 1.00 95.31 161 ALA A C 1
ATOM 1292 O O . ALA A 1 161 ? -20.172 -15.476 22.097 1.00 95.31 161 ALA A O 1
ATOM 1293 N N . THR A 1 162 ? -18.419 -14.105 21.800 1.00 95.25 162 THR A N 1
ATOM 1294 C CA . THR A 1 162 ? -17.576 -15.090 21.121 1.00 95.25 162 THR A CA 1
ATOM 1295 C C . THR A 1 162 ? -16.262 -15.343 21.847 1.00 95.25 162 THR A C 1
ATOM 1297 O O . THR A 1 162 ? -15.739 -14.522 22.598 1.00 95.25 162 THR A O 1
ATOM 1300 N N . GLY A 1 163 ? -15.695 -16.524 21.596 1.00 94.19 163 GLY A N 1
ATOM 1301 C CA . GLY A 1 163 ? -14.392 -16.920 22.120 1.00 94.19 163 GLY A CA 1
ATOM 1302 C C . GLY A 1 163 ? -13.202 -16.504 21.252 1.00 94.19 163 GLY A C 1
ATOM 1303 O O . GLY A 1 163 ? -12.099 -16.955 21.554 1.00 94.19 163 GLY A O 1
ATOM 1304 N N . PHE A 1 164 ? -13.401 -15.725 20.184 1.00 94.88 164 PHE A N 1
ATOM 1305 C CA . PHE A 1 164 ? -12.323 -15.251 19.307 1.00 94.88 164 PHE A CA 1
ATOM 1306 C C . PHE A 1 164 ? -11.615 -14.042 19.920 1.00 94.88 164 PHE A C 1
ATOM 1308 O O . PHE A 1 164 ? -12.255 -13.235 20.582 1.00 94.88 164 PHE A O 1
ATOM 1315 N N . PHE A 1 165 ? -10.307 -13.900 19.711 1.00 94.25 165 PHE A N 1
ATOM 1316 C CA . PHE A 1 165 ? -9.458 -12.816 20.213 1.00 94.25 165 PHE A CA 1
ATOM 1317 C C . PHE A 1 165 ? -9.594 -12.597 21.729 1.00 94.25 165 PHE A C 1
ATOM 1319 O O . PHE A 1 165 ? -9.821 -11.486 22.209 1.00 94.25 165 PHE A O 1
ATOM 1326 N N . ARG A 1 166 ? -9.460 -13.677 22.514 1.00 93.31 166 ARG A N 1
ATOM 1327 C CA . ARG A 1 166 ? -9.700 -13.679 23.975 1.00 93.31 166 ARG A CA 1
ATOM 1328 C C . ARG A 1 166 ? -8.818 -12.713 24.774 1.00 93.31 166 ARG A C 1
ATOM 1330 O O . ARG A 1 166 ? -9.169 -12.411 25.917 1.00 93.31 166 ARG A O 1
ATOM 1337 N N . LYS A 1 167 ? -7.685 -12.276 24.209 1.00 93.31 167 LYS A N 1
ATOM 1338 C CA . LYS A 1 167 ? -6.775 -11.280 24.801 1.00 93.31 167 LYS A CA 1
ATOM 1339 C C . LYS A 1 167 ? -7.446 -9.903 24.924 1.00 93.31 167 LYS A C 1
ATOM 1341 O O . LYS A 1 167 ? -7.154 -9.175 25.865 1.00 93.31 167 LYS A O 1
ATOM 1346 N N . ILE A 1 168 ? -8.401 -9.585 24.046 1.00 95.75 168 ILE A N 1
ATOM 1347 C CA . ILE A 1 168 ? -9.150 -8.326 24.081 1.00 95.75 168 ILE A CA 1
ATOM 1348 C C . ILE A 1 168 ? -10.200 -8.370 25.189 1.00 95.75 168 ILE A C 1
ATOM 1350 O O . ILE A 1 168 ? -11.107 -9.204 25.162 1.00 95.75 168 ILE A O 1
ATOM 1354 N N . LYS A 1 169 ? -10.070 -7.465 26.164 1.00 93.38 169 LYS A N 1
ATOM 1355 C CA . LYS A 1 169 ? -10.986 -7.332 27.311 1.00 93.38 169 LYS A CA 1
ATOM 1356 C C . LYS A 1 169 ? -11.803 -6.043 27.314 1.00 93.38 169 LYS A C 1
ATOM 1358 O O . LYS A 1 169 ? -12.758 -5.962 28.078 1.00 93.38 169 LYS A O 1
ATOM 1363 N N . ASP A 1 170 ? -11.438 -5.060 26.489 1.00 93.50 170 ASP A N 1
ATOM 1364 C CA . ASP A 1 170 ? -12.186 -3.805 26.396 1.00 93.50 170 ASP A CA 1
ATOM 1365 C C . ASP A 1 170 ? -13.644 -4.081 25.964 1.00 93.50 170 ASP A C 1
ATOM 1367 O O . ASP A 1 170 ? -13.842 -4.782 24.965 1.00 93.50 170 ASP A O 1
ATOM 1371 N N . PRO A 1 171 ? -14.660 -3.578 26.694 1.00 92.81 171 PRO A N 1
ATOM 1372 C CA . PRO A 1 171 ? -16.059 -3.890 26.410 1.00 92.81 171 PRO A CA 1
ATOM 1373 C C . PRO A 1 171 ? -16.533 -3.465 25.018 1.00 92.81 171 PRO A C 1
ATOM 1375 O O . PRO A 1 171 ? -17.265 -4.217 24.377 1.00 92.81 171 PRO A O 1
ATOM 1378 N N . GLU A 1 172 ? -16.129 -2.290 24.528 1.00 93.50 172 GLU A N 1
ATOM 1379 C CA . GLU A 1 172 ? -16.597 -1.795 23.228 1.00 93.50 172 GLU A CA 1
ATOM 1380 C C . GLU A 1 172 ? -15.851 -2.498 22.085 1.00 93.50 172 GLU A C 1
ATOM 1382 O O . GLU A 1 172 ? -16.460 -2.884 21.085 1.00 93.50 172 GLU A O 1
ATOM 1387 N N . ALA A 1 173 ? -14.556 -2.787 22.265 1.00 95.19 173 ALA A N 1
ATOM 1388 C CA . ALA A 1 173 ? -13.822 -3.643 21.335 1.00 95.19 173 ALA A CA 1
ATOM 1389 C C . ALA A 1 173 ? -14.405 -5.055 21.265 1.00 95.19 173 ALA A C 1
ATOM 1391 O O . ALA A 1 173 ? -14.482 -5.638 20.182 1.00 95.19 173 ALA A O 1
ATOM 1392 N N . ARG A 1 174 ? -14.842 -5.609 22.404 1.00 95.88 174 ARG A N 1
ATOM 1393 C CA . ARG A 1 174 ? -15.493 -6.918 22.429 1.00 95.88 174 ARG A CA 1
ATOM 1394 C C . ARG A 1 174 ? -16.767 -6.939 21.609 1.00 95.88 174 ARG A C 1
ATOM 1396 O O . ARG A 1 174 ? -16.916 -7.847 20.800 1.00 95.88 174 ARG A O 1
ATOM 1403 N N . LYS A 1 175 ? -17.618 -5.925 21.759 1.00 95.19 175 LYS A N 1
ATOM 1404 C CA . LYS A 1 175 ? -18.835 -5.793 20.956 1.00 95.19 175 LYS A CA 1
ATOM 1405 C C . LYS A 1 175 ? -18.530 -5.753 19.461 1.00 95.19 175 LYS A C 1
ATOM 1407 O O . LYS A 1 175 ? -19.136 -6.508 18.707 1.00 95.19 175 LYS A O 1
ATOM 1412 N N . ALA A 1 176 ? -17.555 -4.948 19.035 1.00 94.50 176 ALA A N 1
ATOM 1413 C CA . ALA A 1 176 ? -17.148 -4.894 17.629 1.00 94.50 176 ALA A CA 1
ATOM 1414 C C . ALA A 1 176 ? -16.678 -6.264 17.102 1.00 94.50 176 ALA A C 1
ATOM 1416 O O . ALA A 1 176 ? -17.053 -6.675 16.005 1.00 94.50 176 ALA A O 1
ATOM 1417 N N . LEU A 1 177 ? -15.890 -6.997 17.895 1.00 95.75 177 LEU A N 1
ATOM 1418 C CA . LEU A 1 177 ? -15.400 -8.331 17.538 1.00 95.75 177 LEU A CA 1
ATOM 1419 C C . LEU A 1 177 ? -16.504 -9.393 17.521 1.00 95.75 177 LEU A C 1
ATOM 1421 O O . LEU A 1 177 ? -16.492 -10.267 16.656 1.00 95.75 177 LEU A O 1
ATOM 1425 N N . ASP A 1 178 ? -17.450 -9.322 18.454 1.00 95.81 178 ASP A N 1
ATOM 1426 C CA . ASP A 1 178 ? -18.605 -10.218 18.509 1.00 95.81 178 ASP A CA 1
ATOM 1427 C C . ASP A 1 178 ? -19.528 -9.996 17.309 1.00 95.81 178 ASP A C 1
ATOM 1429 O O . ASP A 1 178 ? -19.969 -10.956 16.678 1.00 95.81 178 ASP A O 1
ATOM 1433 N N . ASP A 1 179 ? -19.750 -8.741 16.919 1.00 94.75 179 ASP A N 1
ATOM 1434 C CA . ASP A 1 179 ? -20.520 -8.406 15.723 1.00 94.75 179 ASP A CA 1
ATOM 1435 C C . ASP A 1 179 ? -19.824 -8.849 14.432 1.00 94.75 179 ASP A C 1
ATOM 1437 O O . ASP A 1 179 ? -20.468 -9.410 13.537 1.00 94.75 179 ASP A O 1
ATOM 1441 N N . PHE A 1 180 ? -18.502 -8.674 14.353 1.00 93.75 180 PHE A N 1
ATOM 1442 C CA . PHE A 1 180 ? -17.690 -9.200 13.258 1.00 93.75 180 PHE A CA 1
ATOM 1443 C C . PHE A 1 180 ? -17.795 -10.725 13.168 1.00 93.75 180 PHE A C 1
ATOM 1445 O O . PHE A 1 180 ? -18.053 -11.261 12.092 1.00 93.75 180 PHE A O 1
ATOM 1452 N N . ALA A 1 181 ? -17.667 -11.431 14.290 1.00 95.19 181 ALA A N 1
ATOM 1453 C CA . ALA A 1 181 ? -17.760 -12.883 14.339 1.00 95.19 181 ALA A CA 1
ATOM 1454 C C . ALA A 1 181 ? -19.164 -13.417 14.036 1.00 95.19 181 ALA A C 1
ATOM 1456 O O . ALA A 1 181 ? -19.293 -14.463 13.405 1.00 95.19 181 ALA A O 1
ATOM 1457 N N . ALA A 1 182 ? -20.215 -12.701 14.433 1.00 93.75 182 ALA A N 1
ATOM 1458 C CA . ALA A 1 182 ? -21.583 -13.042 14.064 1.00 93.75 182 ALA A CA 1
ATOM 1459 C C . ALA A 1 182 ? -21.839 -12.833 12.562 1.00 93.75 182 ALA A C 1
ATOM 1461 O O . ALA A 1 182 ? -22.564 -13.611 11.946 1.00 93.75 182 ALA A O 1
ATOM 1462 N N . SER A 1 183 ? -21.235 -11.796 11.974 1.00 90.38 183 SER A N 1
ATOM 1463 C CA . SER A 1 183 ? -21.432 -11.438 10.564 1.00 90.38 183 SER A CA 1
ATOM 1464 C C . SER A 1 183 ? -20.567 -12.280 9.616 1.00 90.38 183 SER A C 1
ATOM 1466 O O . SER A 1 183 ? -21.000 -12.606 8.517 1.00 90.38 183 SER A O 1
ATOM 1468 N N . PHE A 1 184 ? -19.364 -12.670 10.051 1.00 93.19 184 PHE A N 1
ATOM 1469 C CA . PHE A 1 184 ? -18.384 -13.417 9.259 1.00 93.19 184 PHE A CA 1
ATOM 1470 C C . PHE A 1 184 ? -17.758 -14.559 10.082 1.00 93.19 184 PHE A C 1
ATOM 1472 O O . PHE A 1 184 ? -16.553 -14.552 10.336 1.00 93.19 184 PHE A O 1
ATOM 1479 N N . PRO A 1 185 ? -18.530 -15.572 10.514 1.00 94.31 185 PRO A N 1
ATOM 1480 C CA . PRO A 1 185 ? -18.069 -16.562 11.494 1.00 94.31 185 PRO A CA 1
ATOM 1481 C C . PRO A 1 185 ? -16.854 -17.366 11.026 1.00 94.31 185 PRO A C 1
ATOM 1483 O O . PRO A 1 185 ? -15.915 -17.593 11.793 1.00 94.31 185 PRO A O 1
ATOM 1486 N N . ALA A 1 186 ? -16.837 -17.774 9.756 1.00 96.31 186 ALA A N 1
ATOM 1487 C CA . ALA A 1 186 ? -15.726 -18.536 9.200 1.00 96.31 186 ALA A CA 1
ATOM 1488 C C . ALA A 1 186 ? -14.463 -17.672 9.035 1.00 96.31 186 ALA A C 1
ATOM 1490 O O . ALA A 1 186 ? -13.361 -18.137 9.329 1.00 96.31 186 ALA A O 1
ATOM 1491 N N . LEU A 1 187 ? -14.624 -16.402 8.643 1.00 96.06 187 LEU A N 1
ATOM 1492 C CA . LEU A 1 187 ? -13.519 -15.447 8.574 1.00 96.06 187 LEU A CA 1
ATOM 1493 C C . LEU A 1 187 ? -12.978 -15.119 9.965 1.00 96.06 187 LEU A C 1
ATOM 1495 O O . LEU A 1 187 ? -11.773 -15.143 10.159 1.00 96.06 187 LEU A O 1
ATOM 1499 N N . ALA A 1 188 ? -13.840 -14.864 10.948 1.00 96.12 188 ALA A N 1
ATOM 1500 C CA . ALA A 1 188 ? -13.420 -14.584 12.315 1.00 96.12 188 ALA A CA 1
ATOM 1501 C C . ALA A 1 188 ? -12.650 -15.759 12.923 1.00 96.12 188 ALA A C 1
ATOM 1503 O O . ALA A 1 188 ? -11.617 -15.550 13.557 1.00 96.12 188 ALA A O 1
ATOM 1504 N N . LYS A 1 189 ? -13.091 -16.997 12.657 1.00 96.88 189 LYS A N 1
ATOM 1505 C CA . LYS A 1 189 ? -12.348 -18.204 13.032 1.00 96.88 189 LYS A CA 1
ATOM 1506 C C . LYS A 1 189 ? -10.967 -18.250 12.374 1.00 96.88 189 LYS A C 1
ATOM 1508 O O . LYS A 1 189 ? -9.990 -18.503 13.071 1.00 96.88 189 LYS A O 1
ATOM 1513 N N . PHE A 1 190 ? -10.893 -18.004 11.065 1.00 97.56 190 PHE A N 1
ATOM 1514 C CA . PHE A 1 190 ? -9.636 -17.981 10.311 1.00 97.56 190 PHE A CA 1
ATOM 1515 C C . PHE A 1 190 ? -8.681 -16.904 10.842 1.00 97.56 190 PHE A C 1
ATOM 1517 O O . PHE A 1 190 ? -7.538 -17.201 11.173 1.00 97.56 190 PHE A O 1
ATOM 1524 N N . MET A 1 191 ? -9.172 -15.674 11.010 1.00 96.38 191 MET A N 1
ATOM 1525 C CA . MET A 1 191 ? -8.373 -14.550 11.490 1.00 96.38 191 MET A CA 1
ATOM 1526 C C . MET A 1 191 ? -7.863 -14.783 12.913 1.00 96.38 191 MET A C 1
ATOM 1528 O O . MET A 1 191 ? -6.696 -14.544 13.180 1.00 96.38 191 MET A O 1
ATOM 1532 N N . ASN A 1 192 ? -8.703 -15.302 13.811 1.00 96.50 192 ASN A N 1
ATOM 1533 C CA . ASN A 1 192 ? -8.290 -15.649 15.171 1.00 96.50 192 ASN A CA 1
ATOM 1534 C C . ASN A 1 192 ? -7.258 -16.784 15.217 1.00 96.50 192 ASN A C 1
ATOM 1536 O O . ASN A 1 192 ? -6.512 -16.883 16.184 1.00 96.50 192 ASN A O 1
ATOM 1540 N N . TYR A 1 193 ? -7.279 -17.692 14.240 1.00 96.81 193 TYR A N 1
ATOM 1541 C CA . TYR A 1 193 ? -6.345 -18.810 14.206 1.00 96.81 193 TYR A CA 1
ATOM 1542 C C . TYR A 1 193 ? -4.952 -18.377 13.744 1.00 96.81 193 TYR A C 1
ATOM 1544 O O . TYR A 1 193 ? -3.982 -18.869 14.303 1.00 96.81 193 TYR A O 1
ATOM 1552 N N . TYR A 1 194 ? -4.857 -17.456 12.780 1.00 96.88 194 TYR A N 1
ATOM 1553 C CA . TYR A 1 194 ? -3.589 -17.052 12.156 1.00 96.88 194 TYR A CA 1
ATOM 1554 C C . TYR A 1 194 ? -3.030 -15.701 12.617 1.00 96.88 194 TYR A C 1
ATOM 1556 O O . TYR A 1 194 ? -1.849 -15.423 12.406 1.00 96.88 194 TYR A O 1
ATOM 1564 N N . PHE A 1 195 ? -3.851 -14.859 13.245 1.00 95.50 195 PHE A N 1
ATOM 1565 C CA . PHE A 1 195 ? -3.455 -13.518 13.659 1.00 95.50 195 PHE A CA 1
ATOM 1566 C C . PHE A 1 195 ? -3.822 -13.244 15.114 1.00 95.50 195 PHE A C 1
ATOM 1568 O O . PHE A 1 195 ? -4.911 -13.570 15.595 1.00 95.50 195 PHE A O 1
ATOM 1575 N N . GLY A 1 196 ? -2.899 -12.583 15.800 1.00 94.19 196 GLY A N 1
ATOM 1576 C CA . GLY A 1 196 ? -3.076 -12.076 17.145 1.00 94.19 196 GLY A CA 1
ATOM 1577 C C . GLY A 1 196 ? -3.629 -10.660 17.104 1.00 94.19 196 GLY A C 1
ATOM 1578 O O . GLY A 1 196 ? -3.306 -9.872 16.214 1.00 94.19 196 GLY A O 1
ATOM 1579 N N . LEU A 1 197 ? -4.463 -10.329 18.087 1.00 95.88 197 LEU A N 1
ATOM 1580 C CA . LEU A 1 197 ? -5.002 -8.987 18.276 1.00 95.88 197 LEU A CA 1
ATOM 1581 C C . LEU A 1 197 ? -4.831 -8.587 19.741 1.00 95.88 197 LEU A C 1
ATOM 1583 O O . LEU A 1 197 ? -5.375 -9.238 20.638 1.00 95.88 197 LEU A O 1
ATOM 1587 N N . ASN A 1 198 ? -4.071 -7.520 19.963 1.00 93.81 198 ASN A N 1
ATOM 1588 C CA . ASN A 1 198 ? -3.733 -6.980 21.280 1.00 93.81 198 ASN A CA 1
ATOM 1589 C C . ASN A 1 198 ? -4.566 -5.738 21.619 1.00 93.81 198 ASN A C 1
ATOM 1591 O O . ASN A 1 198 ? -4.893 -5.509 22.782 1.00 93.81 198 ASN A O 1
ATOM 1595 N N . SER A 1 199 ? -4.968 -4.969 20.605 1.00 94.69 199 SER A N 1
ATOM 1596 C CA . SER A 1 199 ? -5.876 -3.828 20.737 1.00 94.69 199 SER A CA 1
ATOM 1597 C C . SER A 1 199 ? -6.662 -3.628 19.438 1.00 94.69 199 SER A C 1
ATOM 1599 O O . SER A 1 199 ? -6.195 -4.017 18.368 1.00 94.69 199 SER A O 1
ATOM 1601 N N . LEU A 1 200 ? -7.857 -3.032 19.531 1.00 95.12 200 LEU A N 1
ATOM 1602 C CA . LEU A 1 200 ? -8.680 -2.681 18.367 1.00 95.12 200 LEU A CA 1
ATOM 1603 C C . LEU A 1 200 ? -9.263 -1.273 18.480 1.00 95.12 200 LEU A C 1
ATOM 1605 O O . LEU A 1 200 ? -9.032 -0.425 17.624 1.00 95.12 200 LEU A O 1
ATOM 1609 N N . VAL A 1 201 ? -10.043 -1.027 19.528 1.00 95.19 201 VAL A N 1
ATOM 1610 C CA . VAL A 1 201 ? -10.772 0.227 19.710 1.00 95.19 201 VAL A CA 1
ATOM 1611 C C . VAL A 1 201 ? -10.952 0.512 21.196 1.00 95.19 201 VAL A C 1
ATOM 1613 O O . VAL A 1 201 ? -11.031 -0.419 21.996 1.00 95.19 201 VAL A O 1
ATOM 1616 N N . LYS A 1 202 ? -10.977 1.792 21.568 1.00 93.00 202 LYS A N 1
ATOM 1617 C CA . LYS A 1 202 ? -11.231 2.264 22.932 1.00 93.00 202 LYS A CA 1
ATOM 1618 C C . LYS A 1 202 ? -12.111 3.503 22.878 1.00 93.00 202 LYS A C 1
ATOM 1620 O O . LYS A 1 202 ? -11.798 4.458 22.172 1.00 93.00 202 LYS A O 1
ATOM 1625 N N . VAL A 1 203 ? -13.197 3.507 23.643 1.00 90.44 203 VAL A N 1
ATOM 1626 C CA . VAL A 1 203 ? -14.100 4.661 23.734 1.00 90.44 203 VAL A CA 1
ATOM 1627 C C . VAL A 1 203 ? -13.778 5.463 24.984 1.00 90.44 203 VAL A C 1
ATOM 1629 O O . VAL A 1 203 ? -13.809 4.942 26.099 1.00 90.44 203 VAL A O 1
ATOM 1632 N N . ASN A 1 204 ? -13.502 6.751 24.808 1.00 85.69 204 ASN A N 1
ATOM 1633 C CA . ASN A 1 204 ? -13.220 7.652 25.909 1.00 85.69 204 ASN A CA 1
ATOM 1634 C C . ASN A 1 204 ? -14.520 8.154 26.556 1.00 85.69 204 ASN A C 1
ATOM 1636 O O . ASN A 1 204 ? -15.286 8.912 25.951 1.00 85.69 204 ASN A O 1
ATOM 1640 N N . LYS A 1 205 ? -14.761 7.728 27.800 1.00 79.88 205 LYS A N 1
ATOM 1641 C CA . LYS A 1 205 ? -15.962 8.084 28.568 1.00 79.88 205 LYS A CA 1
ATOM 1642 C C . LYS A 1 205 ? -15.744 9.332 29.430 1.00 79.88 205 LYS A C 1
ATOM 1644 O O . LYS A 1 205 ? -16.601 10.209 29.405 1.00 79.88 205 LYS A O 1
ATOM 1649 N N . ASP A 1 206 ? -14.564 9.474 30.036 1.00 74.69 206 ASP A N 1
ATOM 1650 C CA . ASP A 1 206 ? -14.273 10.506 31.051 1.00 74.69 206 ASP A CA 1
ATOM 1651 C C . ASP A 1 206 ? -13.238 11.560 30.607 1.00 74.69 206 ASP A C 1
ATOM 1653 O O . ASP A 1 206 ? -12.802 12.405 31.387 1.00 74.69 206 ASP A O 1
ATOM 1657 N N . GLY A 1 207 ? -12.777 11.498 29.357 1.00 71.19 207 GLY A N 1
ATOM 1658 C CA . GLY A 1 207 ? -11.718 12.365 28.852 1.00 71.19 207 GLY A CA 1
ATOM 1659 C C . GLY A 1 207 ? -12.178 13.743 28.380 1.00 71.19 207 GLY A C 1
ATOM 1660 O O . GLY A 1 207 ? -13.360 14.069 28.337 1.00 71.19 207 GLY A O 1
ATOM 1661 N N . LYS A 1 208 ? -11.199 14.546 27.931 1.00 76.06 208 LYS A N 1
ATOM 1662 C CA . LYS A 1 208 ? -11.389 15.928 27.440 1.00 76.06 208 LYS A CA 1
ATOM 1663 C C . LYS A 1 208 ? -12.460 16.063 26.349 1.00 76.06 208 LYS A C 1
ATOM 1665 O O . LYS A 1 208 ? -13.036 17.133 26.190 1.00 76.06 208 LYS A O 1
ATOM 1670 N N . ILE A 1 209 ? -12.695 14.999 25.581 1.00 85.00 209 ILE A N 1
ATOM 1671 C CA . ILE A 1 209 ? -13.763 14.921 24.586 1.00 85.00 209 ILE A CA 1
ATOM 1672 C C . ILE A 1 209 ? -14.579 13.670 24.879 1.00 85.00 209 ILE A C 1
ATOM 1674 O O . ILE A 1 209 ? -14.157 12.555 24.571 1.00 85.00 209 ILE A O 1
ATOM 1678 N N . HIS A 1 210 ? -15.766 13.869 25.441 1.00 86.19 210 HIS A N 1
ATOM 1679 C CA . HIS A 1 210 ? -16.704 12.783 25.681 1.00 86.19 210 HIS A CA 1
ATOM 1680 C C . HIS A 1 210 ? -17.145 12.136 24.357 1.00 86.19 210 HIS A C 1
ATOM 1682 O O . HIS A 1 210 ? -17.424 12.844 23.377 1.00 86.19 210 HIS A O 1
ATOM 1688 N N . GLY A 1 211 ? -17.178 10.800 24.328 1.00 87.69 211 GLY A N 1
ATOM 1689 C CA . GLY A 1 211 ? -17.582 10.006 23.164 1.00 87.69 211 GLY A CA 1
ATOM 1690 C C . GLY A 1 211 ? -16.534 9.927 22.049 1.00 87.69 211 GLY A C 1
ATOM 1691 O O . GLY A 1 211 ? -16.835 9.422 20.972 1.00 87.69 211 GLY A O 1
ATOM 1692 N N . LEU A 1 212 ? -15.314 10.423 22.285 1.00 94.44 212 LEU A N 1
ATOM 1693 C CA . LEU A 1 212 ? -14.194 10.234 21.366 1.00 94.44 212 LEU A CA 1
ATOM 1694 C C . LEU A 1 212 ? -13.812 8.754 21.322 1.00 94.44 212 LEU 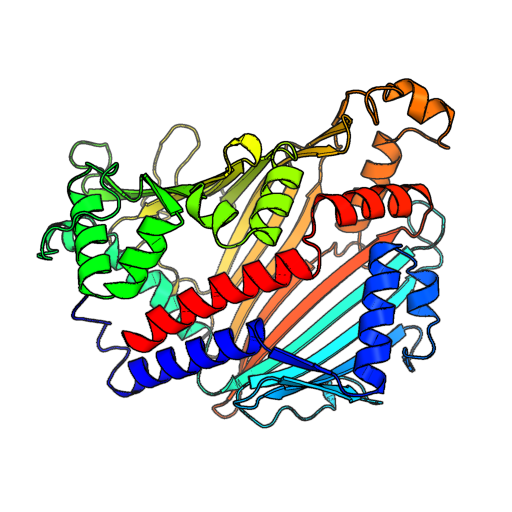A C 1
ATOM 1696 O O . LEU A 1 212 ? -13.594 8.142 22.368 1.00 94.44 212 LEU A O 1
ATOM 1700 N N . THR A 1 213 ? -13.664 8.207 20.124 1.00 96.12 213 THR A N 1
ATOM 1701 C CA . THR A 1 213 ? -13.216 6.832 19.934 1.00 96.12 213 THR A CA 1
ATOM 1702 C C . THR A 1 213 ? -11.799 6.812 19.388 1.00 96.12 213 THR A C 1
ATOM 1704 O O . THR A 1 213 ? -11.484 7.464 18.399 1.00 96.12 213 THR A O 1
ATOM 1707 N N . GLU A 1 214 ? -10.922 6.073 20.052 1.00 95.94 214 GLU A N 1
ATOM 1708 C CA . GLU A 1 214 ? -9.593 5.739 19.565 1.00 95.94 214 GLU A CA 1
ATOM 1709 C C . GLU A 1 214 ? -9.676 4.399 18.840 1.00 95.94 214 GLU A C 1
ATOM 1711 O O . GLU A 1 214 ? -9.878 3.362 19.472 1.00 95.94 214 GLU A O 1
ATOM 1716 N N . PHE A 1 215 ? -9.491 4.398 17.522 1.00 96.38 215 PHE A N 1
ATOM 1717 C CA . PHE A 1 215 ? -9.160 3.168 16.818 1.00 96.38 215 PHE A CA 1
ATOM 1718 C C . PHE A 1 215 ? -7.668 2.921 17.019 1.00 96.38 215 PHE A C 1
ATOM 1720 O O . PHE A 1 215 ? -6.845 3.722 16.586 1.00 96.38 215 PHE A O 1
ATOM 1727 N N . SER A 1 216 ? -7.321 1.843 17.713 1.00 94.88 216 SER A N 1
ATOM 1728 C CA . SER A 1 216 ? -5.949 1.450 18.035 1.00 94.88 216 SER A CA 1
ATOM 1729 C C . SER A 1 216 ? -5.816 -0.031 17.730 1.00 94.88 216 SER A C 1
ATOM 1731 O O . SER A 1 216 ? -5.915 -0.874 18.621 1.00 94.88 216 SER A O 1
ATOM 1733 N N . PHE A 1 217 ? -5.648 -0.341 16.449 1.00 96.06 217 PHE A N 1
ATOM 1734 C CA . PHE A 1 217 ? -5.351 -1.690 16.006 1.00 96.06 217 PHE A CA 1
ATOM 1735 C C . PHE A 1 217 ? -3.897 -2.003 16.342 1.00 96.06 217 PHE A C 1
ATOM 1737 O O . PHE A 1 217 ? -2.987 -1.318 15.878 1.00 96.06 217 PHE A O 1
ATOM 1744 N N . GLU A 1 218 ? -3.687 -3.047 17.134 1.00 96.31 218 GLU A N 1
ATOM 1745 C CA . GLU A 1 218 ? -2.376 -3.638 17.380 1.00 96.31 218 GLU A CA 1
ATOM 1746 C C . GLU A 1 218 ? -2.496 -5.141 17.158 1.00 96.31 218 GLU A C 1
ATOM 1748 O O . GLU A 1 218 ? -3.130 -5.837 17.955 1.00 96.31 218 GLU A O 1
ATOM 1753 N N . GLY A 1 219 ? -1.925 -5.628 16.060 1.00 94.88 219 GLY A N 1
ATOM 1754 C CA . GLY A 1 219 ? -1.996 -7.029 15.661 1.00 94.88 219 GLY A CA 1
ATOM 1755 C C . GLY A 1 219 ? -0.621 -7.633 15.421 1.00 94.88 219 GLY A C 1
ATOM 1756 O O . GLY A 1 219 ? 0.351 -6.912 15.197 1.00 94.88 219 GLY A O 1
ATOM 1757 N N . ASN A 1 220 ? -0.557 -8.959 15.462 1.00 93.88 220 ASN A N 1
ATOM 1758 C CA . ASN A 1 220 ? 0.645 -9.730 15.165 1.00 93.88 220 ASN A CA 1
ATOM 1759 C C . ASN A 1 220 ? 0.314 -10.975 14.337 1.00 93.88 220 ASN A C 1
ATOM 1761 O O . ASN A 1 220 ? -0.838 -11.408 14.276 1.00 93.88 220 ASN A O 1
ATOM 1765 N N . ILE A 1 221 ? 1.332 -11.571 13.726 1.00 93.06 221 ILE A N 1
ATOM 1766 C CA . ILE A 1 221 ? 1.219 -12.892 13.095 1.00 93.06 221 ILE A CA 1
ATOM 1767 C C . ILE A 1 221 ? 1.370 -13.968 14.182 1.00 93.06 221 ILE A C 1
ATOM 1769 O O . ILE A 1 221 ? 2.209 -13.826 15.074 1.00 93.06 221 ILE A O 1
ATOM 1773 N N . GLU A 1 222 ? 0.527 -15.004 14.166 1.00 91.75 222 GLU A N 1
ATOM 1774 C CA . GLU A 1 222 ? 0.636 -16.150 15.082 1.00 91.75 222 GLU A CA 1
ATOM 1775 C C . GLU A 1 222 ? 1.493 -17.263 14.457 1.00 91.75 222 GLU A C 1
ATOM 1777 O O . GLU A 1 222 ? 1.547 -17.419 13.237 1.00 91.75 222 GLU A O 1
ATOM 1782 N N . GLN A 1 223 ? 2.132 -18.079 15.300 1.00 90.62 223 GLN A N 1
ATOM 1783 C CA . GLN A 1 223 ? 3.020 -19.175 14.863 1.00 90.62 223 GLN A CA 1
ATOM 1784 C C . GLN A 1 223 ? 2.313 -20.250 14.022 1.00 90.62 223 GLN A C 1
ATOM 1786 O O . GLN A 1 223 ? 2.938 -20.987 13.267 1.00 90.62 223 GLN A O 1
ATOM 1791 N N . THR A 1 224 ? 0.997 -20.360 14.151 1.00 94.38 224 THR A N 1
ATOM 1792 C CA . THR A 1 224 ? 0.165 -21.237 13.322 1.00 94.38 224 THR A CA 1
ATOM 1793 C C . THR A 1 224 ? 0.220 -20.845 11.849 1.00 94.38 224 THR A C 1
ATOM 1795 O O . THR A 1 224 ? 0.224 -21.729 11.000 1.00 94.38 224 THR A O 1
ATOM 1798 N N . LEU A 1 225 ? 0.310 -19.546 11.522 1.00 93.81 225 LEU A N 1
ATOM 1799 C CA . LEU A 1 225 ? 0.399 -19.100 10.128 1.00 93.81 225 LEU A CA 1
ATOM 1800 C C . LEU A 1 225 ? 1.724 -19.536 9.518 1.00 93.81 225 LEU A C 1
ATOM 1802 O O . LEU A 1 225 ? 1.738 -20.081 8.424 1.00 93.81 225 LEU A O 1
ATOM 1806 N N . THR A 1 226 ? 2.815 -19.335 10.255 1.00 91.25 226 THR A N 1
ATOM 1807 C CA . THR A 1 226 ? 4.161 -19.702 9.807 1.00 91.25 226 THR A CA 1
ATOM 1808 C C . THR A 1 226 ? 4.346 -21.216 9.704 1.00 91.25 226 THR A C 1
ATOM 1810 O O . THR A 1 226 ? 5.199 -21.676 8.959 1.00 91.25 226 THR A O 1
ATOM 1813 N N . HIS A 1 227 ? 3.564 -22.001 10.452 1.00 94.12 227 HIS A N 1
ATOM 1814 C CA . HIS A 1 227 ? 3.583 -23.459 10.364 1.00 94.12 227 HIS A CA 1
ATOM 1815 C C . HIS A 1 227 ? 2.786 -23.982 9.163 1.00 94.12 227 HIS A C 1
ATOM 1817 O O . HIS A 1 227 ? 3.301 -24.792 8.397 1.00 94.12 227 HIS A O 1
ATOM 1823 N N . ASP A 1 228 ? 1.549 -23.510 8.990 1.00 96.88 228 ASP A N 1
ATOM 1824 C CA . ASP A 1 228 ? 0.649 -23.988 7.933 1.00 96.88 228 ASP A CA 1
ATOM 1825 C C . ASP A 1 228 ? 1.042 -23.480 6.534 1.00 96.88 228 ASP A C 1
ATOM 1827 O O . ASP A 1 228 ? 0.711 -24.116 5.533 1.00 96.88 228 ASP A O 1
ATOM 1831 N N . PHE A 1 229 ? 1.729 -22.337 6.472 1.00 96.56 229 PHE A N 1
ATOM 1832 C CA . PHE A 1 229 ? 2.270 -21.716 5.263 1.00 96.56 229 PHE A CA 1
ATOM 1833 C C . PHE A 1 229 ? 3.783 -21.572 5.433 1.00 96.56 229 PHE A C 1
ATOM 1835 O O . PHE A 1 229 ? 4.276 -20.525 5.858 1.00 96.56 229 PHE A O 1
ATOM 1842 N N . THR A 1 230 ? 4.500 -22.678 5.215 1.00 95.81 230 THR A N 1
ATOM 1843 C CA . THR A 1 230 ? 5.916 -22.814 5.580 1.00 95.81 230 THR A CA 1
ATOM 1844 C C . THR A 1 230 ? 6.803 -21.817 4.840 1.00 95.81 230 THR A C 1
ATOM 1846 O O . THR A 1 230 ? 7.619 -21.173 5.491 1.00 95.81 230 THR A O 1
ATOM 1849 N N . ASP A 1 231 ? 6.590 -21.599 3.540 1.00 96.81 231 ASP A N 1
ATOM 1850 C CA . ASP A 1 231 ? 7.423 -20.684 2.745 1.00 96.81 231 ASP A CA 1
ATOM 1851 C C . ASP A 1 231 ? 7.224 -19.225 3.199 1.00 96.81 231 ASP A C 1
ATOM 1853 O O . ASP A 1 231 ? 8.168 -18.445 3.330 1.00 96.81 231 ASP A O 1
ATOM 1857 N N . LEU A 1 232 ? 5.984 -18.857 3.553 1.00 94.94 232 LEU A N 1
ATOM 1858 C CA . LEU A 1 232 ? 5.706 -17.576 4.210 1.00 94.94 232 LEU A CA 1
ATOM 1859 C C . LEU A 1 232 ? 6.356 -17.499 5.602 1.00 94.94 232 LEU A C 1
ATOM 1861 O O . LEU A 1 232 ? 6.848 -16.440 5.989 1.00 94.94 232 LEU A O 1
ATOM 1865 N N . GLY A 1 233 ? 6.350 -18.591 6.364 1.00 94.50 233 GLY A N 1
ATOM 1866 C CA . GLY A 1 233 ? 7.013 -18.679 7.662 1.00 94.50 233 GLY A CA 1
ATOM 1867 C C . GLY A 1 233 ? 8.517 -18.425 7.576 1.00 94.50 233 GLY A C 1
ATOM 1868 O O . GLY A 1 233 ? 9.024 -17.571 8.303 1.00 94.50 233 GLY A O 1
ATOM 1869 N N . GLU A 1 234 ? 9.199 -19.101 6.653 1.00 94.19 234 GLU A N 1
ATOM 1870 C CA . GLU A 1 234 ? 10.633 -18.933 6.391 1.00 94.19 234 GLU A CA 1
ATOM 1871 C C . GLU A 1 234 ? 10.956 -17.495 5.978 1.00 94.19 234 GLU A C 1
ATOM 1873 O O . GLU A 1 234 ? 11.837 -16.862 6.563 1.00 94.19 234 GLU A O 1
ATOM 1878 N N . TYR A 1 235 ? 10.167 -16.921 5.067 1.00 93.38 235 TYR A N 1
ATOM 1879 C CA . TYR A 1 235 ? 10.314 -15.521 4.679 1.00 93.38 235 TYR A CA 1
ATOM 1880 C C . TYR A 1 235 ? 10.124 -14.546 5.858 1.00 93.38 235 TYR A C 1
ATOM 1882 O O . TYR A 1 235 ? 10.880 -13.582 6.010 1.00 93.38 235 TYR A O 1
ATOM 1890 N N . LEU A 1 236 ? 9.128 -14.775 6.723 1.00 92.38 236 LEU A N 1
ATOM 1891 C CA . LEU A 1 236 ? 8.902 -13.943 7.910 1.00 92.38 236 LEU A CA 1
ATOM 1892 C C . LEU A 1 236 ? 10.066 -14.030 8.905 1.00 92.38 236 LEU A C 1
ATOM 1894 O O . LEU A 1 236 ? 10.434 -13.014 9.502 1.00 92.38 236 LEU A O 1
ATOM 1898 N N . ASP A 1 237 ? 10.661 -15.212 9.061 1.00 91.50 237 ASP A N 1
ATOM 1899 C CA . ASP A 1 237 ? 11.867 -15.402 9.865 1.00 91.50 237 ASP A CA 1
ATOM 1900 C C . ASP A 1 237 ? 13.081 -14.702 9.243 1.00 91.50 237 ASP A C 1
ATOM 1902 O O . ASP A 1 237 ? 13.871 -14.083 9.965 1.00 91.50 237 ASP A O 1
ATOM 1906 N N . ASP A 1 238 ? 13.191 -14.696 7.915 1.00 89.88 238 ASP A N 1
ATOM 1907 C CA . ASP A 1 238 ? 14.232 -13.958 7.212 1.00 89.88 238 ASP A CA 1
ATOM 1908 C C . ASP A 1 238 ? 14.136 -12.455 7.468 1.00 89.88 238 ASP A C 1
ATOM 1910 O O . ASP A 1 238 ? 15.147 -11.812 7.777 1.00 89.88 238 ASP A O 1
ATOM 1914 N N . ILE A 1 239 ? 12.939 -11.875 7.400 1.00 90.88 239 ILE A N 1
ATOM 1915 C CA . ILE A 1 239 ? 12.760 -10.435 7.625 1.00 90.88 239 ILE A CA 1
ATOM 1916 C C . ILE A 1 239 ? 12.650 -10.056 9.100 1.00 90.88 239 ILE A C 1
ATOM 1918 O O . ILE A 1 239 ? 12.582 -8.869 9.403 1.00 90.88 239 ILE A O 1
ATOM 1922 N N . LYS A 1 240 ? 12.664 -11.014 10.031 1.00 90.88 240 LYS A N 1
ATOM 1923 C CA . LYS A 1 240 ? 12.451 -10.789 11.471 1.00 90.88 240 LYS A CA 1
ATOM 1924 C C . LYS A 1 240 ? 13.337 -9.705 12.073 1.00 90.88 240 LYS A C 1
ATOM 1926 O O . LYS A 1 240 ? 12.934 -9.033 13.009 1.00 90.88 240 LYS A O 1
ATOM 1931 N N . TYR A 1 241 ? 14.555 -9.534 11.579 1.00 90.56 241 TYR A N 1
ATOM 1932 C CA . TYR A 1 241 ? 15.477 -8.513 12.083 1.00 90.56 241 TYR A CA 1
ATOM 1933 C C . TYR A 1 241 ? 15.704 -7.382 11.091 1.00 90.56 241 TYR A C 1
ATOM 1935 O O . TYR A 1 241 ? 16.695 -6.674 11.221 1.00 90.56 241 TYR A O 1
ATOM 1943 N N . LEU A 1 242 ? 14.810 -7.215 10.115 1.00 92.00 242 LEU A N 1
ATOM 1944 C CA . LEU A 1 242 ? 14.938 -6.190 9.091 1.00 92.00 242 LEU A CA 1
ATOM 1945 C C . LEU A 1 242 ? 14.808 -4.781 9.673 1.00 92.00 242 LEU A C 1
ATOM 1947 O O . LEU A 1 242 ? 15.428 -3.884 9.136 1.00 92.00 242 LEU A O 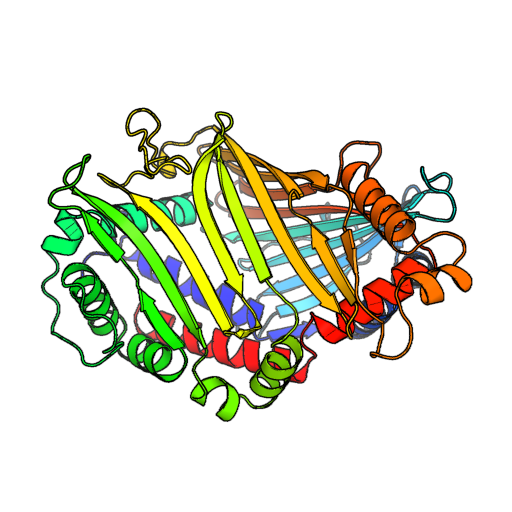1
ATOM 1951 N N . GLY A 1 243 ? 14.055 -4.577 10.753 1.00 94.00 243 GLY A N 1
ATOM 1952 C CA . GLY A 1 243 ? 13.863 -3.274 11.405 1.00 94.00 243 GLY A CA 1
ATOM 1953 C C . GLY A 1 243 ? 12.399 -2.834 11.466 1.00 94.00 243 GLY A C 1
ATOM 1954 O O . GLY A 1 243 ? 11.492 -3.668 11.604 1.00 94.00 243 GLY A O 1
ATOM 1955 N N . TRP A 1 244 ? 12.156 -1.527 11.376 1.00 96.56 244 TRP A N 1
ATOM 1956 C CA . TRP A 1 244 ? 10.836 -0.933 11.589 1.00 96.56 244 TRP A CA 1
ATOM 1957 C C . TRP A 1 244 ? 10.537 0.234 10.653 1.00 96.56 244 TRP A C 1
ATOM 1959 O O . TRP A 1 244 ? 11.421 0.933 10.167 1.00 96.56 244 TRP A O 1
ATOM 1969 N N . ILE A 1 245 ? 9.243 0.477 10.443 1.00 96.88 245 ILE A N 1
ATOM 1970 C CA . ILE A 1 245 ? 8.725 1.639 9.716 1.00 96.88 245 ILE A CA 1
ATOM 1971 C C . ILE A 1 245 ? 7.672 2.308 10.589 1.00 96.88 245 ILE A C 1
ATOM 1973 O O . ILE A 1 245 ? 6.785 1.640 11.119 1.00 96.88 245 ILE A O 1
ATOM 1977 N N . LYS A 1 246 ? 7.740 3.632 10.718 1.00 98.12 246 LYS A N 1
ATOM 1978 C CA . LYS A 1 246 ? 6.709 4.460 11.355 1.00 98.12 246 LYS A CA 1
ATOM 1979 C C . LYS A 1 246 ? 6.290 5.540 10.376 1.00 98.12 246 LYS A C 1
ATOM 1981 O O . LYS A 1 246 ? 7.141 6.242 9.854 1.00 98.12 246 LYS A O 1
ATOM 1986 N N . ALA A 1 247 ? 4.995 5.703 10.152 1.00 98.12 247 ALA A N 1
ATOM 1987 C CA . ALA A 1 247 ? 4.448 6.737 9.288 1.00 98.12 247 ALA A CA 1
ATOM 1988 C C . ALA A 1 247 ? 3.330 7.504 9.998 1.00 98.12 247 ALA A C 1
ATOM 1990 O O . ALA A 1 247 ? 2.526 6.936 10.737 1.00 98.12 247 ALA A O 1
ATOM 1991 N N . LYS A 1 248 ? 3.268 8.810 9.756 1.00 98.00 248 LYS A N 1
ATOM 1992 C CA . LYS A 1 248 ? 2.212 9.702 10.229 1.00 98.00 248 LYS A CA 1
ATOM 1993 C C . LYS A 1 248 ? 1.635 10.452 9.051 1.00 98.00 248 LYS A C 1
ATOM 1995 O O . LYS A 1 248 ? 2.365 11.117 8.320 1.00 98.00 248 LYS A O 1
ATOM 2000 N N . LEU A 1 249 ? 0.323 10.378 8.895 1.00 98.19 249 LEU A N 1
ATOM 2001 C CA . LEU A 1 249 ? -0.410 11.235 7.980 1.00 98.19 249 LEU A CA 1
ATOM 2002 C C . LEU A 1 249 ? -0.848 12.477 8.759 1.00 98.19 249 LEU A C 1
ATOM 2004 O O . LEU A 1 249 ? -1.510 12.353 9.789 1.00 98.19 249 LEU A O 1
ATOM 2008 N N . THR A 1 250 ? -0.479 13.667 8.290 1.00 98.12 250 THR A N 1
ATOM 2009 C CA . THR A 1 250 ? -0.826 14.948 8.916 1.00 98.12 250 THR A CA 1
ATOM 2010 C C . THR A 1 250 ? -1.557 15.863 7.941 1.00 98.12 250 THR A C 1
ATOM 2012 O O . THR A 1 250 ? -1.341 15.800 6.732 1.00 98.12 250 THR A O 1
ATOM 2015 N N . ASN A 1 251 ? -2.375 16.781 8.453 1.00 95.88 251 ASN A N 1
ATOM 2016 C CA . ASN A 1 251 ? -2.801 17.931 7.654 1.00 95.88 251 ASN A CA 1
ATOM 2017 C C . ASN A 1 251 ? -1.627 18.913 7.439 1.00 95.88 251 ASN A C 1
ATOM 2019 O O . ASN A 1 251 ? -0.535 18.735 7.991 1.00 95.88 251 ASN A O 1
ATOM 2023 N N . LEU A 1 252 ? -1.846 19.966 6.643 1.00 94.62 252 LEU A N 1
ATOM 2024 C CA . LEU A 1 252 ? -0.814 20.978 6.368 1.00 94.62 252 LEU A CA 1
ATOM 2025 C C . LEU A 1 252 ? -0.426 21.815 7.599 1.00 94.62 252 LEU A C 1
ATOM 2027 O O . LEU A 1 252 ? 0.645 22.410 7.619 1.00 94.62 252 LEU A O 1
ATOM 2031 N N . GLN A 1 253 ? -1.261 21.837 8.641 1.00 94.19 253 GLN A N 1
ATOM 2032 C CA . GLN A 1 253 ? -0.964 22.489 9.920 1.00 94.19 253 GLN A CA 1
ATOM 2033 C C . GLN A 1 253 ? -0.116 21.602 10.852 1.00 94.19 253 GLN A C 1
ATOM 2035 O O . GLN A 1 253 ? 0.182 22.006 11.974 1.00 94.19 253 GLN A O 1
ATOM 2040 N N . GLY A 1 254 ? 0.266 20.396 10.415 1.00 94.81 254 GLY A N 1
ATOM 2041 C CA . GLY A 1 254 ? 1.088 19.460 11.184 1.00 94.81 254 GLY A CA 1
ATOM 2042 C C . GLY A 1 254 ? 0.321 18.640 12.225 1.00 94.81 254 GLY A C 1
ATOM 2043 O O . GLY A 1 254 ? 0.949 17.963 13.035 1.00 94.81 254 GLY A O 1
ATOM 2044 N N . LYS A 1 255 ? -1.018 18.673 12.212 1.00 97.19 255 LYS A N 1
ATOM 2045 C CA . LYS A 1 255 ? -1.859 17.854 13.095 1.00 97.19 255 LYS A CA 1
ATOM 2046 C C . LYS A 1 255 ? -1.995 16.456 12.506 1.00 97.19 255 LYS A C 1
ATOM 2048 O O . LYS A 1 255 ? -2.322 16.308 11.328 1.00 97.19 255 LYS A O 1
ATOM 2053 N N . THR A 1 256 ? -1.747 15.445 13.323 1.00 98.12 256 THR A N 1
ATOM 2054 C CA . THR A 1 256 ? -1.823 14.033 12.955 1.00 98.12 256 THR A CA 1
ATOM 2055 C C . THR A 1 256 ? -3.268 13.614 12.732 1.00 98.12 256 THR A C 1
ATOM 2057 O O . THR A 1 256 ? -4.156 13.960 13.506 1.00 98.12 256 THR A O 1
ATOM 2060 N N . LEU A 1 257 ? -3.487 12.856 11.665 1.00 97.81 257 LEU A N 1
ATOM 2061 C CA . LEU A 1 257 ? -4.770 12.278 11.273 1.00 97.81 257 LEU A CA 1
ATOM 2062 C C . LEU A 1 257 ? -4.762 10.758 11.459 1.00 97.81 257 LEU A C 1
ATOM 2064 O O . LEU A 1 257 ? -5.779 10.177 11.822 1.00 97.81 257 LEU A O 1
ATOM 2068 N N . LEU A 1 258 ? -3.607 10.128 11.221 1.00 97.69 258 LEU A N 1
ATOM 2069 C CA . LEU A 1 258 ? -3.402 8.686 11.307 1.00 97.69 258 LEU A CA 1
ATOM 2070 C C . LEU A 1 258 ? -1.926 8.388 11.596 1.00 97.69 258 LEU A C 1
ATOM 2072 O O . LEU A 1 258 ? -1.040 9.029 11.029 1.00 97.69 258 LEU A O 1
ATOM 2076 N N . GLU A 1 259 ? -1.668 7.404 12.452 1.00 98.19 259 GLU A N 1
ATOM 2077 C CA . GLU A 1 259 ? -0.340 6.842 12.712 1.00 98.19 259 GLU A CA 1
ATOM 2078 C C . GLU A 1 259 ? -0.323 5.364 12.317 1.00 98.19 259 GLU A C 1
ATOM 2080 O O . GLU A 1 259 ? -1.247 4.619 12.636 1.00 98.19 259 GLU A O 1
ATOM 2085 N N . PHE A 1 260 ? 0.742 4.942 11.645 1.00 97.94 260 PHE A N 1
ATOM 2086 C CA . PHE A 1 260 ? 0.979 3.572 11.213 1.00 97.94 260 PHE A CA 1
ATOM 2087 C C . PHE A 1 260 ? 2.384 3.140 11.627 1.00 97.94 260 PHE A C 1
ATOM 2089 O O . PHE A 1 260 ? 3.325 3.927 11.525 1.00 97.94 260 PHE A O 1
ATOM 2096 N N . ALA A 1 261 ? 2.545 1.900 12.079 1.00 97.69 261 ALA A N 1
ATOM 2097 C CA . ALA A 1 261 ? 3.858 1.329 12.328 1.00 97.69 261 ALA A CA 1
ATOM 2098 C C . ALA A 1 261 ? 3.896 -0.172 12.038 1.00 97.69 261 ALA A C 1
ATOM 2100 O O . ALA A 1 261 ? 2.928 -0.883 12.306 1.00 97.69 261 ALA A O 1
ATOM 2101 N N . ILE A 1 262 ? 5.040 -0.646 11.553 1.00 95.75 262 ILE A N 1
ATOM 2102 C CA . ILE A 1 262 ? 5.380 -2.068 11.457 1.00 95.75 262 ILE A CA 1
ATOM 2103 C C . ILE A 1 262 ? 6.720 -2.280 12.153 1.00 95.75 262 ILE A C 1
ATOM 2105 O O . ILE A 1 262 ? 7.646 -1.494 11.958 1.00 95.75 262 ILE A O 1
ATOM 2109 N N . GLU A 1 263 ? 6.818 -3.342 12.943 1.00 95.12 263 GLU A N 1
ATOM 2110 C CA . GLU A 1 263 ? 8.041 -3.780 13.612 1.00 95.12 263 GLU A CA 1
ATOM 2111 C C . GLU A 1 263 ? 8.281 -5.258 13.297 1.00 95.12 263 GLU A C 1
ATOM 2113 O O . GLU A 1 263 ? 7.549 -6.134 13.772 1.00 95.12 263 GLU A O 1
ATOM 2118 N N . SER A 1 264 ? 9.309 -5.535 12.497 1.00 93.56 264 SER A N 1
ATOM 2119 C CA . SER A 1 264 ? 9.609 -6.892 12.030 1.00 93.56 264 SER A CA 1
ATOM 2120 C C . SER A 1 264 ? 9.990 -7.838 13.170 1.00 93.56 264 SER A C 1
ATOM 2122 O O . SER A 1 264 ? 9.529 -8.979 13.194 1.00 93.56 264 SER A O 1
ATOM 2124 N N . LYS A 1 265 ? 10.715 -7.355 14.189 1.00 91.19 265 LYS A N 1
ATOM 2125 C CA . LYS A 1 265 ? 11.202 -8.193 15.301 1.00 91.19 265 LYS A CA 1
ATOM 2126 C C . LYS A 1 265 ? 10.091 -8.829 16.111 1.00 91.19 265 LYS A C 1
ATOM 2128 O O . LYS A 1 265 ? 10.268 -9.911 16.674 1.00 91.19 265 LYS A O 1
ATOM 2133 N N . LYS A 1 266 ? 8.962 -8.137 16.199 1.00 90.62 266 LYS A N 1
ATOM 2134 C CA . LYS A 1 266 ? 7.775 -8.598 16.917 1.00 90.62 266 LYS A CA 1
ATOM 2135 C C . LYS A 1 266 ? 6.687 -9.115 15.977 1.00 90.62 266 LYS A C 1
ATOM 2137 O O . LYS A 1 266 ? 5.653 -9.555 16.468 1.00 90.62 266 LYS A O 1
ATOM 2142 N N . ALA A 1 267 ? 6.905 -9.038 14.660 1.00 91.38 267 ALA A N 1
ATOM 2143 C CA . ALA A 1 267 ? 5.872 -9.209 13.642 1.00 91.38 267 ALA A CA 1
ATOM 2144 C C . ALA A 1 267 ? 4.602 -8.401 13.978 1.00 91.38 267 ALA A C 1
ATOM 2146 O O . ALA A 1 267 ? 3.483 -8.893 13.833 1.00 91.38 267 ALA A O 1
ATOM 2147 N N . GLU A 1 268 ? 4.784 -7.179 14.490 1.00 94.06 268 GLU A N 1
ATOM 2148 C CA . GLU A 1 268 ? 3.705 -6.324 14.984 1.00 94.06 268 GLU A CA 1
ATOM 2149 C C . GLU A 1 268 ? 3.347 -5.253 13.956 1.00 94.06 268 GLU A C 1
ATOM 2151 O O . GLU A 1 268 ? 4.219 -4.581 13.401 1.00 94.06 268 GLU A O 1
ATOM 2156 N N . MET A 1 269 ? 2.047 -5.039 13.773 1.00 96.12 269 MET A N 1
ATOM 2157 C CA . MET A 1 269 ? 1.493 -3.916 13.026 1.00 96.12 269 MET A CA 1
ATOM 2158 C C . MET A 1 269 ? 0.612 -3.076 13.945 1.00 96.12 269 MET A C 1
ATOM 2160 O O . MET A 1 269 ? -0.226 -3.604 14.682 1.00 96.12 269 MET A O 1
ATOM 2164 N N . LYS A 1 270 ? 0.778 -1.755 13.871 1.00 97.50 270 LYS A N 1
ATOM 2165 C CA . LYS A 1 270 ? 0.007 -0.779 14.637 1.00 97.50 270 LYS A CA 1
ATOM 2166 C C . LYS A 1 270 ? -0.628 0.245 13.714 1.00 97.50 270 LYS A C 1
ATOM 2168 O O . LYS A 1 270 ? 0.035 0.795 12.838 1.00 97.50 270 LYS A O 1
ATOM 2173 N N . LEU A 1 271 ? -1.902 0.530 13.942 1.00 97.81 271 LEU A N 1
ATOM 2174 C CA . LEU A 1 271 ? -2.642 1.582 13.258 1.00 97.81 271 LEU A CA 1
ATOM 2175 C C . LEU A 1 271 ? -3.476 2.344 14.281 1.00 97.81 271 LEU A C 1
ATOM 2177 O O . LEU A 1 271 ? -4.216 1.740 15.059 1.00 97.81 271 LEU A O 1
ATOM 2181 N N . ARG A 1 272 ? -3.361 3.672 14.271 1.00 97.50 272 ARG A N 1
ATOM 2182 C CA . ARG A 1 272 ? -4.022 4.534 15.244 1.00 97.50 272 ARG A CA 1
ATOM 2183 C C . ARG A 1 272 ? -4.613 5.782 14.609 1.00 97.50 272 ARG A C 1
ATOM 2185 O O . ARG A 1 272 ? -3.924 6.500 13.892 1.00 97.50 272 ARG A O 1
ATOM 2192 N N . PHE A 1 273 ? -5.869 6.069 14.924 1.00 97.50 273 PHE A N 1
ATOM 2193 C CA . PHE A 1 273 ? -6.526 7.343 14.632 1.00 97.50 273 PHE A CA 1
ATOM 2194 C C . PHE A 1 273 ? -7.704 7.554 15.588 1.00 97.50 273 PHE A C 1
ATOM 2196 O O . PHE A 1 273 ? -8.086 6.649 16.332 1.00 97.50 273 PHE A O 1
ATOM 2203 N N . PHE A 1 274 ? -8.284 8.752 15.572 1.00 96.62 274 PHE A N 1
ATOM 2204 C CA . PHE A 1 274 ? -9.406 9.099 16.438 1.00 96.62 274 PHE A CA 1
ATOM 2205 C C . PHE A 1 274 ? -10.628 9.481 15.626 1.00 96.62 274 PHE A C 1
ATOM 2207 O O . PHE A 1 274 ? -10.511 10.169 14.610 1.00 96.62 274 PHE A O 1
ATOM 2214 N N . THR A 1 275 ? -11.796 9.070 16.104 1.00 95.88 275 THR A N 1
ATOM 2215 C CA . THR A 1 275 ? -13.078 9.399 15.495 1.00 95.88 275 THR A CA 1
ATOM 2216 C C . THR A 1 275 ? -14.067 9.946 16.503 1.00 95.88 275 THR A C 1
ATOM 2218 O O . THR A 1 275 ? -14.015 9.647 17.699 1.00 95.88 275 THR A O 1
ATOM 2221 N N . LYS A 1 276 ? -14.983 10.769 16.003 1.00 94.94 276 LYS A N 1
ATOM 2222 C CA . LYS A 1 276 ? -16.190 11.175 16.711 1.00 94.94 276 LYS A CA 1
ATOM 2223 C C . LYS A 1 276 ? -17.242 11.611 15.697 1.00 94.94 276 LYS A C 1
ATOM 2225 O O . LYS A 1 276 ? -16.923 12.358 14.772 1.00 94.94 276 LYS A O 1
ATOM 2230 N N . ASP A 1 277 ? -18.475 11.160 15.890 1.00 93.00 277 ASP A N 1
ATOM 2231 C CA . ASP A 1 277 ? -19.634 11.473 15.047 1.00 93.00 277 ASP A CA 1
ATOM 2232 C C . ASP A 1 277 ? -19.375 11.180 13.551 1.00 93.00 277 ASP A C 1
ATOM 2234 O O . ASP A 1 277 ? -19.696 11.978 12.666 1.00 93.00 277 ASP A O 1
ATOM 2238 N N . GLY A 1 278 ? -18.713 10.054 13.269 1.00 91.50 278 GLY A N 1
ATOM 2239 C CA . GLY A 1 278 ? -18.377 9.582 11.927 1.00 91.50 278 GLY A CA 1
ATOM 2240 C C . GLY A 1 278 ? -17.274 10.381 11.234 1.00 91.50 278 GLY A C 1
ATOM 2241 O O . GLY A 1 278 ? -17.100 10.258 10.022 1.00 91.50 278 GLY A O 1
ATOM 2242 N N . LYS A 1 279 ? -16.541 11.219 11.974 1.00 96.25 279 LYS A N 1
ATOM 2243 C CA . LYS A 1 279 ? -15.461 12.067 11.457 1.00 96.25 279 LYS A CA 1
ATOM 2244 C C . LYS A 1 279 ? -14.127 11.698 12.073 1.00 96.25 279 LYS A C 1
ATOM 2246 O O . LYS A 1 279 ? -14.065 11.337 13.245 1.00 96.25 279 LYS A O 1
ATOM 2251 N N . VAL A 1 280 ? -13.054 11.872 11.309 1.00 97.12 280 VAL A N 1
ATOM 2252 C CA . VAL A 1 280 ? -11.681 11.816 11.824 1.00 97.12 280 VAL A CA 1
ATOM 2253 C C . VAL A 1 280 ? -11.416 13.065 12.661 1.00 97.12 280 VAL A C 1
ATOM 2255 O O . VAL A 1 280 ? -11.720 14.178 12.227 1.00 97.12 280 VAL A O 1
ATOM 2258 N N . ILE A 1 281 ? -10.838 12.886 13.849 1.00 97.25 281 ILE A N 1
ATOM 2259 C CA . ILE A 1 281 ? -10.458 13.963 14.767 1.00 97.25 281 ILE A CA 1
ATOM 2260 C C . ILE A 1 281 ? -8.931 14.113 14.760 1.00 97.25 281 ILE A C 1
ATOM 2262 O O . ILE A 1 281 ? -8.234 13.224 15.256 1.00 97.25 281 ILE A O 1
ATOM 2266 N N . PRO A 1 282 ? -8.391 15.228 14.234 1.00 97.50 282 PRO A N 1
ATOM 2267 C CA . PRO A 1 282 ? -6.958 15.485 14.270 1.00 97.50 282 PRO A CA 1
ATOM 2268 C C . PRO A 1 282 ? -6.424 15.626 15.698 1.00 97.50 282 PRO A C 1
ATOM 2270 O O . PRO A 1 282 ? -7.121 16.119 16.591 1.00 97.50 282 PRO A O 1
ATOM 2273 N N . PHE A 1 283 ? -5.158 15.264 15.896 1.00 96.69 283 PHE A N 1
ATOM 2274 C CA . PHE A 1 283 ? -4.476 15.337 17.188 1.00 96.69 283 PHE A CA 1
ATOM 2275 C C . PHE A 1 283 ? -3.002 15.744 17.058 1.00 96.69 283 PHE A C 1
ATOM 2277 O O . PHE A 1 283 ? -2.440 15.736 15.966 1.00 96.69 283 PHE A O 1
ATOM 2284 N N . ASP A 1 284 ? -2.364 16.132 18.162 1.00 93.81 284 ASP A N 1
ATOM 2285 C CA . ASP A 1 284 ? -0.923 16.414 18.215 1.00 93.81 284 ASP A CA 1
ATOM 2286 C C . ASP A 1 284 ? -0.148 15.372 19.044 1.00 93.81 284 ASP A C 1
ATOM 2288 O O . ASP A 1 284 ? -0.715 14.520 19.730 1.00 93.81 284 ASP A O 1
ATOM 2292 N N . GLY A 1 285 ? 1.186 15.462 19.015 1.00 87.00 285 GLY A N 1
ATOM 2293 C CA . GLY A 1 285 ? 2.065 14.598 19.812 1.00 87.00 285 GLY A CA 1
ATOM 2294 C C . GLY A 1 285 ? 1.963 14.799 21.331 1.00 87.00 285 GLY A C 1
ATOM 2295 O O . GLY A 1 285 ? 2.541 14.016 22.078 1.00 87.00 285 GLY A O 1
ATOM 2296 N N . LYS A 1 286 ? 1.235 15.822 21.800 1.00 89.12 286 LYS A N 1
ATOM 2297 C CA . LYS A 1 286 ? 0.957 16.079 23.222 1.00 89.12 286 LYS A CA 1
ATOM 2298 C C . LYS A 1 286 ? -0.399 15.503 23.656 1.00 89.12 286 LYS A C 1
ATOM 2300 O O . LYS A 1 286 ? -0.773 15.650 24.818 1.00 89.12 286 LYS A O 1
ATOM 2305 N N . GLY A 1 287 ? -1.137 14.862 22.746 1.00 85.62 287 GLY A N 1
ATOM 2306 C CA . GLY A 1 287 ? -2.465 14.311 23.011 1.00 85.62 287 GLY A CA 1
ATOM 2307 C C . GLY A 1 287 ? -3.575 15.366 23.064 1.00 85.62 287 GLY A C 1
ATOM 2308 O O . GLY A 1 287 ? -4.624 15.118 23.661 1.00 85.62 287 GLY A O 1
ATOM 2309 N N . ASN A 1 288 ? -3.362 16.551 22.483 1.00 93.44 288 ASN A N 1
ATOM 2310 C CA . ASN A 1 288 ? -4.436 17.513 22.255 1.00 93.44 288 ASN A CA 1
ATOM 2311 C C . ASN A 1 288 ? -5.196 17.152 20.981 1.00 93.44 288 ASN A C 1
ATOM 2313 O O . ASN A 1 288 ? -4.602 16.730 19.992 1.00 93.44 288 ASN A O 1
ATOM 2317 N N . PHE A 1 289 ? -6.505 17.372 21.007 1.00 95.81 289 PHE A N 1
ATOM 2318 C CA . PHE A 1 289 ? -7.414 17.087 19.902 1.00 95.81 289 PHE A CA 1
ATOM 2319 C C . PHE A 1 289 ? -7.948 18.384 19.298 1.00 95.81 289 PHE A C 1
ATOM 2321 O O . PHE A 1 289 ? -8.104 19.381 20.006 1.00 95.81 289 PHE A O 1
ATOM 2328 N N . TYR A 1 290 ? -8.289 18.351 18.009 1.00 95.81 290 TYR A N 1
ATOM 2329 C CA . TYR A 1 290 ? -8.769 19.519 17.264 1.00 95.81 290 TYR A CA 1
ATOM 2330 C C . TYR A 1 290 ? -10.099 19.232 16.545 1.00 95.81 290 TYR A C 1
ATOM 2332 O O . TYR A 1 290 ? -10.120 19.096 15.322 1.00 95.81 290 TYR A O 1
ATOM 2340 N N . PRO A 1 291 ? -11.232 19.138 17.270 1.00 94.06 291 PRO A N 1
ATOM 2341 C CA . PRO A 1 291 ? -12.539 18.815 16.683 1.00 94.06 291 PRO A CA 1
ATOM 2342 C C . PRO A 1 291 ? -13.020 19.800 15.614 1.00 94.06 291 PRO A C 1
ATOM 2344 O O . PRO A 1 291 ? -13.769 19.418 14.717 1.00 94.06 291 PRO A O 1
ATOM 2347 N N . GLN A 1 292 ? -12.586 21.057 15.688 1.00 93.62 292 GLN A N 1
ATOM 2348 C CA . GLN A 1 292 ? -12.892 22.081 14.690 1.00 93.62 292 GLN A CA 1
ATOM 2349 C C . GLN A 1 292 ? -12.307 21.765 13.305 1.00 93.62 292 GLN A C 1
ATOM 2351 O O . GLN A 1 292 ? -12.839 22.234 12.307 1.00 93.62 292 GLN A O 1
ATOM 2356 N N . ASP A 1 293 ? -11.262 20.934 13.250 1.00 95.06 293 ASP A N 1
ATOM 2357 C CA . ASP A 1 293 ? -10.629 20.477 12.010 1.00 95.06 293 ASP A CA 1
ATOM 2358 C C . ASP A 1 293 ? -11.100 19.065 11.616 1.00 95.06 293 ASP A C 1
ATOM 2360 O O . ASP A 1 293 ? -10.471 18.398 10.792 1.00 95.06 293 ASP A O 1
ATOM 2364 N N . SER A 1 294 ? -12.170 18.568 12.244 1.00 95.69 294 SER A N 1
ATOM 2365 C CA . SER A 1 294 ? -12.711 17.241 11.953 1.00 95.69 294 SER A CA 1
ATOM 2366 C C . SER A 1 294 ? -13.316 17.161 10.556 1.00 95.69 294 SER A C 1
ATOM 2368 O O . SER A 1 294 ? -13.913 18.117 10.056 1.00 95.69 294 SER A O 1
ATOM 2370 N N . PHE A 1 295 ? -13.209 15.993 9.926 1.00 95.88 295 PHE A N 1
ATOM 2371 C CA . PHE A 1 295 ? -13.741 15.779 8.582 1.00 95.88 295 PHE A CA 1
ATOM 2372 C C . PHE A 1 295 ? -14.277 14.359 8.393 1.00 95.88 295 PHE A C 1
ATOM 2374 O O . PHE A 1 295 ? -13.781 13.404 8.988 1.00 95.88 295 PHE A O 1
ATOM 2381 N N . SER A 1 296 ? -15.282 14.229 7.528 1.00 94.12 296 SER A N 1
ATOM 2382 C CA . SER A 1 296 ? -15.657 12.953 6.903 1.00 94.12 296 SER A CA 1
ATOM 2383 C C . SER A 1 296 ? -14.982 12.840 5.539 1.00 94.12 296 SER A C 1
ATOM 2385 O O . SER A 1 296 ? -14.746 13.861 4.889 1.00 94.12 296 SER A O 1
ATOM 2387 N N . LEU A 1 297 ? -14.686 11.633 5.067 1.00 90.88 297 LEU A N 1
ATOM 2388 C CA . LEU A 1 297 ? -14.028 11.442 3.774 1.00 90.88 297 LEU A CA 1
ATOM 2389 C C . LEU A 1 297 ? -14.956 11.835 2.617 1.00 90.88 297 LEU A C 1
ATOM 2391 O O . LEU A 1 297 ? -14.489 12.419 1.638 1.00 90.88 297 LEU A O 1
ATOM 2395 N N . ALA A 1 298 ? -16.269 11.600 2.731 1.00 89.12 298 ALA A N 1
ATOM 2396 C CA . ALA A 1 298 ? -17.236 11.983 1.699 1.00 89.12 298 ALA A CA 1
ATOM 2397 C C . ALA A 1 298 ? -17.389 13.499 1.537 1.00 89.12 298 ALA A C 1
ATOM 2399 O O . ALA A 1 298 ? -17.692 13.950 0.431 1.00 89.12 298 ALA A O 1
ATOM 2400 N N . SER A 1 299 ? -17.154 14.282 2.598 1.00 91.06 299 SER A N 1
ATOM 2401 C CA . SER A 1 299 ? -17.222 15.750 2.537 1.00 91.06 299 SER A CA 1
ATOM 2402 C C . SER A 1 299 ? -15.985 16.394 1.915 1.00 91.06 299 SER A C 1
ATOM 2404 O O . SER A 1 299 ? -16.027 17.569 1.552 1.00 91.06 299 SER A O 1
ATOM 2406 N N . LEU A 1 300 ? -14.870 15.664 1.806 1.00 93.44 300 LEU A N 1
ATOM 2407 C CA . LEU A 1 300 ? -13.658 16.207 1.204 1.00 93.44 300 LEU A CA 1
ATOM 2408 C C . LEU A 1 300 ? -13.911 16.438 -0.283 1.00 93.44 300 LEU A C 1
ATOM 2410 O O . LEU A 1 300 ? -14.250 15.499 -0.996 1.00 93.44 300 LEU A O 1
ATOM 2414 N N . THR A 1 301 ? -13.735 17.676 -0.743 1.00 95.19 301 THR A N 1
ATOM 2415 C CA . THR A 1 301 ? -13.647 18.008 -2.179 1.00 95.19 301 THR A CA 1
ATOM 2416 C C . THR A 1 301 ? -12.190 18.070 -2.604 1.00 95.19 301 THR A C 1
ATOM 2418 O O . THR A 1 301 ? -11.801 17.528 -3.634 1.00 95.19 301 THR A O 1
ATOM 2421 N N . GLU A 1 302 ? -11.368 18.690 -1.765 1.00 96.50 302 GLU A N 1
ATOM 2422 C CA . GLU A 1 302 ? -9.929 18.742 -1.910 1.00 96.50 302 GLU A CA 1
ATOM 2423 C C . GLU A 1 302 ? -9.290 18.679 -0.527 1.00 96.50 302 GLU A C 1
ATOM 2425 O O . GLU A 1 302 ? -9.737 19.355 0.398 1.00 96.50 302 GLU A O 1
ATOM 2430 N N . PHE A 1 303 ? -8.261 17.850 -0.384 1.00 96.88 303 PHE A N 1
ATOM 2431 C CA . PHE A 1 303 ? -7.587 17.646 0.885 1.00 96.88 303 PHE A CA 1
ATOM 2432 C C . PHE A 1 303 ? -6.087 17.425 0.674 1.00 96.88 303 PHE A C 1
ATOM 2434 O O . PHE A 1 303 ? -5.670 16.315 0.323 1.00 96.88 303 PHE A O 1
ATOM 2441 N N . PRO A 1 304 ? -5.264 18.474 0.833 1.00 97.56 304 PRO A N 1
ATOM 2442 C CA . PRO A 1 304 ? -3.822 18.319 0.887 1.00 97.56 304 PRO A CA 1
ATOM 2443 C C . PRO A 1 304 ? -3.387 17.777 2.255 1.00 97.56 304 PRO A C 1
ATOM 2445 O O . PRO A 1 304 ? -3.909 18.176 3.298 1.00 97.56 304 PRO A O 1
ATOM 2448 N N . PHE A 1 305 ? -2.405 16.885 2.254 1.00 97.94 305 PHE A N 1
ATOM 2449 C CA . PHE A 1 305 ? -1.863 16.261 3.458 1.00 97.94 305 PHE A CA 1
ATOM 2450 C C . PHE A 1 305 ? -0.373 15.957 3.289 1.00 97.94 305 PHE A C 1
ATOM 2452 O O . PHE A 1 305 ? 0.159 15.978 2.182 1.00 97.94 305 PHE A O 1
ATOM 2459 N N . LEU A 1 306 ? 0.306 15.668 4.393 1.00 98.06 306 LEU A N 1
ATOM 2460 C CA . LEU A 1 306 ? 1.692 15.215 4.403 1.00 98.06 306 LEU A CA 1
ATOM 2461 C C . LEU A 1 306 ? 1.757 13.812 4.995 1.00 98.06 306 LEU A C 1
ATOM 2463 O O . LEU A 1 306 ? 1.087 13.523 5.983 1.00 98.06 306 LEU A O 1
ATOM 2467 N N . VAL A 1 307 ? 2.584 12.951 4.416 1.00 98.00 307 VAL A N 1
ATOM 2468 C CA . VAL A 1 307 ? 3.008 11.699 5.044 1.00 98.00 307 VAL A CA 1
ATOM 2469 C C . VAL A 1 307 ? 4.442 11.895 5.497 1.00 98.00 307 VAL A C 1
ATOM 2471 O O . VAL A 1 307 ? 5.304 12.184 4.673 1.00 98.00 307 VAL A O 1
ATOM 2474 N N . LYS A 1 308 ? 4.684 11.759 6.798 1.00 97.69 308 LYS A N 1
ATOM 2475 C CA . LYS A 1 308 ? 6.019 11.776 7.397 1.00 97.69 308 LYS A CA 1
ATOM 2476 C C . LYS A 1 308 ? 6.356 10.373 7.856 1.00 97.69 308 LYS A C 1
ATOM 2478 O O . LYS A 1 308 ? 5.596 9.810 8.642 1.00 97.69 308 LYS A O 1
ATOM 2483 N N . ALA A 1 309 ? 7.448 9.815 7.365 1.00 97.81 309 ALA A N 1
ATOM 2484 C CA . ALA A 1 309 ? 7.879 8.475 7.704 1.00 97.81 309 ALA A CA 1
ATOM 2485 C C . ALA A 1 309 ? 9.303 8.471 8.254 1.00 97.81 309 ALA A C 1
ATOM 2487 O O . ALA A 1 309 ? 10.145 9.258 7.838 1.00 97.81 309 ALA A O 1
ATOM 2488 N N . SER A 1 310 ? 9.540 7.546 9.170 1.00 97.69 310 SER A N 1
ATOM 2489 C CA . SER A 1 310 ? 10.847 7.204 9.704 1.00 97.69 310 SER A CA 1
ATOM 2490 C C . SER A 1 310 ? 11.036 5.701 9.510 1.00 97.69 310 SER A C 1
ATOM 2492 O O . SER A 1 310 ? 10.078 4.929 9.654 1.00 97.69 310 SER A O 1
ATOM 2494 N N . ILE A 1 311 ? 12.246 5.284 9.170 1.00 96.12 311 ILE A N 1
ATOM 2495 C CA . ILE A 1 311 ? 12.589 3.897 8.874 1.00 96.12 311 ILE A CA 1
ATOM 2496 C C . ILE A 1 311 ? 13.930 3.541 9.505 1.00 96.12 311 ILE A C 1
ATOM 2498 O O . ILE A 1 311 ? 14.877 4.324 9.474 1.00 96.12 311 ILE A O 1
ATOM 2502 N N . GLU A 1 312 ? 13.999 2.326 10.026 1.00 95.19 312 GLU A N 1
ATOM 2503 C CA . GLU A 1 312 ? 15.235 1.639 10.369 1.00 95.19 312 GLU A CA 1
ATOM 2504 C C . GLU A 1 312 ? 15.273 0.341 9.568 1.00 95.19 312 GLU A C 1
ATOM 2506 O O . GLU A 1 312 ? 14.305 -0.427 9.578 1.00 95.19 312 GLU A O 1
ATOM 2511 N N . ALA A 1 313 ? 16.380 0.105 8.872 1.00 92.31 313 ALA A N 1
ATOM 2512 C CA . ALA A 1 313 ? 16.617 -1.114 8.120 1.00 92.31 313 ALA A CA 1
ATOM 2513 C C . ALA A 1 313 ? 17.979 -1.721 8.479 1.00 92.31 313 ALA A C 1
ATOM 2515 O O . ALA A 1 313 ? 19.012 -1.076 8.329 1.00 92.31 313 ALA A O 1
ATOM 2516 N N . ASN A 1 314 ? 18.001 -2.979 8.904 1.00 90.19 314 ASN A N 1
ATOM 2517 C CA . ASN A 1 314 ? 19.206 -3.763 9.134 1.00 90.19 314 ASN A CA 1
ATOM 2518 C C . ASN A 1 314 ? 19.411 -4.749 7.978 1.00 90.19 314 ASN A C 1
ATOM 2520 O O . ASN A 1 314 ? 18.704 -5.750 7.840 1.00 90.19 314 ASN A O 1
ATOM 2524 N N . LEU A 1 315 ? 20.412 -4.460 7.152 1.00 86.25 315 LEU A N 1
ATOM 2525 C CA . LEU A 1 315 ? 20.779 -5.248 5.984 1.00 86.25 315 LEU A CA 1
ATOM 2526 C C . LEU A 1 315 ? 22.132 -5.919 6.236 1.00 86.25 315 LEU A C 1
ATOM 2528 O O . LEU A 1 315 ? 23.187 -5.301 6.095 1.00 86.25 315 LEU A O 1
ATOM 2532 N N . TYR A 1 316 ? 22.104 -7.198 6.623 1.00 83.44 316 TYR A N 1
ATOM 2533 C CA . TYR A 1 316 ? 23.302 -7.994 6.928 1.00 83.44 316 TYR A CA 1
ATOM 2534 C C . TYR A 1 316 ? 24.244 -7.337 7.958 1.00 83.44 316 TYR A C 1
ATOM 2536 O O . TYR A 1 316 ? 25.462 -7.371 7.796 1.00 83.44 316 TYR A O 1
ATOM 2544 N N . GLY A 1 317 ? 23.700 -6.723 9.013 1.00 82.75 317 GLY A N 1
ATOM 2545 C CA . GLY A 1 317 ? 24.485 -6.073 10.069 1.00 82.75 317 GLY A CA 1
ATOM 2546 C C . GLY A 1 317 ? 24.855 -4.611 9.790 1.00 82.75 317 GLY A C 1
ATOM 2547 O O . GLY A 1 317 ? 25.436 -3.964 10.665 1.00 82.75 317 GLY A O 1
ATOM 2548 N N . LEU A 1 318 ? 24.503 -4.076 8.613 1.00 85.75 318 LEU A N 1
ATOM 2549 C CA . LEU A 1 318 ? 24.497 -2.635 8.355 1.00 85.75 318 LEU A CA 1
ATOM 2550 C C . LEU A 1 318 ? 23.149 -2.045 8.753 1.00 85.75 318 LEU A C 1
ATOM 2552 O O . LEU A 1 318 ? 22.124 -2.413 8.181 1.00 85.75 318 LEU A O 1
ATOM 2556 N N . LEU A 1 319 ? 23.171 -1.113 9.698 1.00 90.38 319 LEU A N 1
ATOM 2557 C CA . LEU A 1 319 ? 21.994 -0.381 10.138 1.00 90.38 319 LEU A CA 1
ATOM 2558 C C . LEU A 1 319 ? 21.867 0.911 9.327 1.00 90.38 319 LEU A C 1
ATOM 2560 O O . LEU A 1 319 ? 22.808 1.704 9.272 1.00 90.38 319 LEU A O 1
ATOM 2564 N N . LEU A 1 320 ? 20.716 1.087 8.685 1.00 91.25 320 LEU A N 1
ATOM 2565 C CA . LEU A 1 320 ? 20.330 2.254 7.904 1.00 91.25 320 LEU A CA 1
ATOM 2566 C C . LEU A 1 320 ? 19.153 2.934 8.596 1.00 91.25 320 LEU A C 1
ATOM 2568 O O . LEU A 1 320 ? 18.072 2.354 8.679 1.00 91.25 320 LEU A O 1
ATOM 2572 N N . GLU A 1 321 ? 19.345 4.164 9.052 1.00 95.00 321 GLU A N 1
ATOM 2573 C CA . GLU A 1 321 ? 18.320 4.926 9.767 1.00 95.00 321 GLU A CA 1
ATOM 2574 C C . GLU A 1 321 ? 17.979 6.208 9.014 1.00 95.00 321 GLU A C 1
ATOM 2576 O O . GLU A 1 321 ? 18.857 6.910 8.515 1.00 95.00 321 GLU A O 1
ATOM 2581 N N . ASN A 1 322 ? 16.687 6.512 8.921 1.00 95.94 322 ASN A N 1
ATOM 2582 C CA . ASN A 1 322 ? 16.184 7.782 8.419 1.00 95.94 322 ASN A CA 1
ATOM 2583 C C . ASN A 1 322 ? 14.979 8.211 9.245 1.00 95.94 322 ASN A C 1
ATOM 2585 O O . ASN A 1 322 ? 14.020 7.454 9.400 1.00 95.94 322 ASN A O 1
ATOM 2589 N N . ASP A 1 323 ? 15.011 9.425 9.771 1.00 95.56 323 ASP A N 1
ATOM 2590 C CA . ASP A 1 323 ? 13.976 9.941 10.655 1.00 95.56 323 ASP A CA 1
ATOM 2591 C C . ASP A 1 323 ? 12.931 10.810 9.936 1.00 95.56 323 ASP A C 1
ATOM 2593 O O . ASP A 1 323 ? 11.846 11.012 10.488 1.00 95.56 323 ASP A O 1
ATOM 2597 N N . ASP A 1 324 ? 13.198 11.266 8.707 1.00 95.88 324 ASP A N 1
ATOM 2598 C CA . ASP A 1 324 ? 12.344 12.214 7.987 1.00 95.88 324 ASP A CA 1
ATOM 2599 C C . ASP A 1 324 ? 12.307 11.976 6.464 1.00 95.88 324 ASP A C 1
ATOM 2601 O O . ASP A 1 324 ? 12.971 12.636 5.654 1.00 95.88 324 ASP A O 1
ATOM 2605 N N . ILE A 1 325 ? 11.427 11.058 6.065 1.00 96.94 325 ILE A N 1
ATOM 2606 C CA . ILE A 1 325 ? 10.934 10.890 4.696 1.00 96.94 325 ILE A CA 1
ATOM 2607 C C . ILE A 1 325 ? 9.590 11.609 4.585 1.00 96.94 325 ILE A C 1
ATOM 2609 O O . ILE A 1 325 ? 8.658 11.302 5.330 1.00 96.94 325 ILE A O 1
ATOM 2613 N N . GLN A 1 326 ? 9.446 12.530 3.630 1.00 96.88 326 GLN A N 1
ATOM 2614 C CA . GLN A 1 326 ? 8.204 13.281 3.433 1.00 96.88 326 GLN A CA 1
ATOM 2615 C C . GLN A 1 326 ? 7.611 13.074 2.046 1.00 96.88 326 GLN A C 1
ATOM 2617 O O . GLN A 1 326 ? 8.281 13.258 1.024 1.00 96.88 326 GLN A O 1
ATOM 2622 N N . LEU A 1 327 ? 6.313 12.771 2.027 1.00 96.75 327 LEU A N 1
ATOM 2623 C CA . LEU A 1 327 ? 5.490 12.787 0.830 1.00 96.75 327 LEU A CA 1
ATOM 2624 C C . LEU A 1 327 ? 4.402 13.853 0.969 1.00 96.75 327 LEU A C 1
ATOM 2626 O O . LEU A 1 327 ? 3.685 13.897 1.970 1.00 96.75 327 LEU A O 1
ATOM 2630 N N . LEU A 1 328 ? 4.238 14.678 -0.061 1.00 97.50 328 LEU A N 1
ATOM 2631 C CA . LEU A 1 328 ? 3.105 15.579 -0.206 1.00 97.50 328 LEU A CA 1
ATOM 2632 C C . LEU A 1 328 ? 1.969 14.861 -0.924 1.00 97.50 328 LEU A C 1
ATOM 2634 O O . LEU A 1 328 ? 2.110 14.438 -2.071 1.00 97.50 328 LEU A O 1
ATOM 2638 N N . GLY A 1 329 ? 0.837 14.754 -0.241 1.00 97.75 329 GLY A N 1
ATOM 2639 C CA . GLY A 1 329 ? -0.381 14.165 -0.757 1.00 97.75 329 GLY A CA 1
ATOM 2640 C C . GLY A 1 329 ? -1.440 15.205 -1.102 1.00 97.75 329 GLY A C 1
ATOM 2641 O O . GLY A 1 329 ? -1.574 16.229 -0.432 1.00 97.75 329 GLY A O 1
ATOM 2642 N N . ARG A 1 330 ? -2.238 14.926 -2.130 1.00 97.81 330 ARG A N 1
ATOM 2643 C CA . ARG A 1 330 ? -3.476 15.655 -2.422 1.00 97.81 330 ARG A CA 1
ATOM 2644 C C . ARG A 1 330 ? -4.547 14.668 -2.840 1.00 97.81 330 ARG A C 1
ATOM 2646 O O . ARG A 1 330 ? -4.381 13.940 -3.817 1.00 97.81 330 ARG A O 1
ATOM 2653 N N . PHE A 1 331 ? -5.647 14.676 -2.101 1.00 97.25 331 PHE A N 1
ATOM 2654 C CA . PHE A 1 331 ? -6.871 14.001 -2.492 1.00 97.25 331 PHE A CA 1
ATOM 2655 C C . PHE A 1 331 ? -7.845 15.010 -3.106 1.00 97.25 331 PHE A C 1
ATOM 2657 O O . PHE A 1 331 ? -8.046 16.092 -2.558 1.00 97.25 331 PHE A O 1
ATOM 2664 N N . SER A 1 332 ? -8.454 14.663 -4.233 1.00 97.12 332 SER A N 1
ATOM 2665 C CA . SER A 1 332 ? -9.488 15.455 -4.896 1.00 97.12 332 SER A CA 1
ATOM 2666 C C . SER A 1 332 ? -10.677 14.568 -5.227 1.00 97.12 332 SER A C 1
ATOM 2668 O O . SER A 1 332 ? -10.519 13.443 -5.698 1.00 97.12 332 SER A O 1
ATOM 2670 N N . ASN A 1 333 ? -11.878 15.073 -4.986 1.00 95.38 333 ASN A N 1
ATOM 2671 C CA . ASN A 1 333 ? -13.105 14.300 -5.034 1.00 95.38 333 ASN A CA 1
ATOM 2672 C C . ASN A 1 333 ? -14.223 15.145 -5.633 1.00 95.38 333 ASN A C 1
ATOM 2674 O O . ASN A 1 333 ? -14.776 16.045 -5.007 1.00 95.38 333 ASN A O 1
ATOM 2678 N N . THR A 1 334 ? -14.572 14.815 -6.866 1.00 93.94 334 THR A N 1
ATOM 2679 C CA . THR A 1 334 ? -15.682 15.418 -7.603 1.00 93.94 334 THR A CA 1
ATOM 2680 C C . THR A 1 334 ? -16.808 14.395 -7.758 1.00 93.94 334 THR A C 1
ATOM 2682 O O . THR A 1 334 ? -16.704 13.258 -7.284 1.00 93.94 334 THR A O 1
ATOM 2685 N N . ALA A 1 335 ? -17.901 14.779 -8.420 1.00 90.44 335 ALA A N 1
ATOM 2686 C CA . ALA A 1 335 ? -18.990 13.855 -8.732 1.00 90.44 335 ALA A CA 1
ATOM 2687 C C . ALA A 1 335 ? -18.519 12.676 -9.608 1.00 90.44 335 ALA A C 1
ATOM 2689 O O . ALA A 1 335 ? -18.859 11.530 -9.325 1.00 90.44 335 ALA A O 1
ATOM 2690 N N . ASN A 1 336 ? -17.677 12.952 -10.611 1.00 91.88 336 ASN A N 1
ATOM 2691 C CA . ASN A 1 336 ? -17.300 11.984 -11.648 1.00 91.88 336 ASN A CA 1
ATOM 2692 C C . ASN A 1 336 ? -15.834 11.540 -11.592 1.00 91.88 336 ASN A C 1
ATOM 2694 O O . ASN A 1 336 ? -15.446 10.656 -12.349 1.00 91.88 336 ASN A O 1
ATOM 2698 N N . SER A 1 337 ? -15.013 12.139 -10.730 1.00 95.31 337 SER A N 1
ATOM 2699 C CA . SER A 1 337 ? -13.591 11.808 -10.637 1.00 95.31 337 SER A CA 1
ATOM 2700 C C . SER A 1 337 ? -13.072 11.857 -9.205 1.00 95.31 337 SER A C 1
ATOM 2702 O O . SER A 1 337 ? -13.428 12.761 -8.441 1.00 95.31 337 SER A O 1
ATOM 2704 N N . GLY A 1 338 ? -12.231 10.889 -8.859 1.00 96.56 338 GLY A N 1
ATOM 2705 C CA . GLY A 1 338 ? -11.431 10.869 -7.640 1.00 96.56 338 GLY A CA 1
ATOM 2706 C C . GLY A 1 338 ? -9.957 10.830 -8.011 1.00 96.56 338 GLY A C 1
ATOM 2707 O O . GLY A 1 338 ? -9.585 10.091 -8.918 1.00 96.56 338 GLY A O 1
ATOM 2708 N N . VAL A 1 339 ? -9.116 11.604 -7.335 1.00 97.81 339 VAL A N 1
ATOM 2709 C CA . VAL A 1 339 ? -7.670 11.630 -7.584 1.00 97.81 339 VAL A CA 1
ATOM 2710 C C . VAL A 1 339 ? -6.936 11.609 -6.255 1.00 97.81 339 VAL A C 1
ATOM 2712 O O . VAL A 1 339 ? -7.190 12.445 -5.396 1.00 97.81 339 VAL A O 1
ATOM 2715 N N . LEU A 1 340 ? -6.010 10.672 -6.101 1.00 97.69 340 LEU A N 1
ATOM 2716 C CA . LEU A 1 340 ? -5.019 10.635 -5.039 1.00 97.69 340 LEU A CA 1
ATOM 2717 C C . LEU A 1 340 ? -3.648 10.815 -5.685 1.00 97.69 340 LEU A C 1
ATOM 2719 O O . LEU A 1 340 ? -3.212 9.962 -6.452 1.00 97.69 340 LEU A O 1
ATOM 2723 N N . ASN A 1 341 ? -2.983 11.924 -5.386 1.00 97.62 341 ASN A N 1
ATOM 2724 C CA . ASN A 1 341 ? -1.614 12.188 -5.812 1.00 97.62 341 ASN A CA 1
ATOM 2725 C C . ASN A 1 341 ? -0.700 12.158 -4.587 1.00 97.62 341 ASN A C 1
ATOM 2727 O O . ASN A 1 341 ? -1.024 12.792 -3.584 1.00 97.62 341 ASN A O 1
ATOM 2731 N N . LEU A 1 342 ? 0.414 11.441 -4.673 1.00 97.38 342 LEU A N 1
ATOM 2732 C CA . LEU A 1 342 ? 1.484 11.398 -3.685 1.00 97.38 342 LEU A CA 1
ATOM 2733 C C . LEU A 1 342 ? 2.794 11.746 -4.383 1.00 97.38 342 LEU A C 1
ATOM 2735 O O . LEU A 1 342 ? 3.193 11.066 -5.322 1.00 97.38 342 LEU A O 1
ATOM 2739 N N . LYS A 1 343 ? 3.486 12.773 -3.903 1.00 96.75 343 LYS A N 1
ATOM 2740 C CA . LYS A 1 343 ? 4.799 13.185 -4.398 1.00 96.75 343 LYS A CA 1
ATOM 2741 C C . LYS A 1 343 ? 5.826 13.052 -3.288 1.00 96.75 343 LYS A C 1
ATOM 2743 O O . LYS A 1 343 ? 5.634 13.618 -2.218 1.00 96.75 343 LYS A O 1
ATOM 2748 N N . LEU A 1 344 ? 6.941 12.388 -3.562 1.00 96.06 344 LEU A N 1
ATOM 2749 C CA . LEU A 1 344 ? 8.104 12.399 -2.686 1.00 96.06 344 LEU A CA 1
ATOM 2750 C C . LEU A 1 344 ? 8.746 13.792 -2.722 1.00 96.06 344 LEU A C 1
ATOM 2752 O O . LEU A 1 344 ? 9.166 14.263 -3.779 1.00 96.06 344 LEU A O 1
ATOM 2756 N N . THR A 1 345 ? 8.786 14.471 -1.578 1.00 94.88 345 THR A N 1
ATOM 2757 C CA . THR A 1 345 ? 9.302 15.845 -1.476 1.00 94.88 345 THR A CA 1
ATOM 2758 C C . THR A 1 345 ? 10.611 15.938 -0.719 1.00 94.88 345 THR A C 1
ATOM 2760 O O . THR A 1 345 ? 11.337 16.911 -0.903 1.00 94.88 345 THR A O 1
ATOM 2763 N N . LYS A 1 346 ? 10.896 14.967 0.153 1.00 94.75 346 LYS A N 1
ATOM 2764 C CA . LYS A 1 346 ? 12.078 14.991 1.008 1.00 94.75 346 LYS A CA 1
ATOM 2765 C C . LYS A 1 346 ? 12.462 13.582 1.444 1.00 94.75 346 LYS A C 1
ATOM 2767 O O . LYS A 1 346 ? 11.585 12.792 1.787 1.00 94.75 346 LYS A O 1
ATOM 2772 N N . ILE A 1 347 ? 13.759 13.313 1.474 1.00 95.50 347 ILE A N 1
ATOM 2773 C CA . ILE A 1 347 ? 14.371 12.202 2.200 1.00 95.50 347 ILE A CA 1
ATOM 2774 C C . ILE A 1 347 ? 15.608 12.794 2.869 1.00 95.50 347 ILE A C 1
ATOM 2776 O O . ILE A 1 347 ? 16.501 13.260 2.162 1.00 95.50 347 ILE A O 1
ATOM 2780 N N . GLU A 1 348 ? 15.650 12.832 4.201 1.00 92.94 348 GLU A N 1
ATOM 2781 C CA . GLU A 1 348 ? 16.866 13.258 4.904 1.00 92.94 348 GLU A CA 1
ATOM 2782 C C . GLU A 1 348 ? 18.037 12.305 4.639 1.00 92.94 348 GLU A C 1
ATOM 2784 O O . GLU A 1 348 ? 17.886 11.232 4.049 1.00 92.94 348 GLU A O 1
ATOM 2789 N N . LYS A 1 349 ? 19.248 12.690 5.037 1.00 90.69 349 LYS A N 1
ATOM 2790 C CA . LYS A 1 349 ? 20.394 11.785 4.907 1.00 90.69 349 LYS A CA 1
ATOM 2791 C C . LYS A 1 349 ? 20.190 10.557 5.789 1.00 90.69 349 LYS A C 1
ATOM 2793 O O . LYS A 1 349 ? 19.839 10.684 6.953 1.00 90.69 349 LYS A O 1
ATOM 2798 N N . PHE A 1 350 ? 20.461 9.379 5.234 1.00 91.25 350 PHE A N 1
ATOM 2799 C CA . PHE A 1 350 ? 20.509 8.163 6.035 1.00 91.25 350 PHE A CA 1
ATOM 2800 C C . PHE A 1 350 ? 21.735 8.186 6.943 1.00 91.25 350 PHE A C 1
ATOM 2802 O O . PHE A 1 350 ? 22.836 8.524 6.496 1.00 91.25 350 PHE A O 1
ATOM 2809 N N . GLU A 1 351 ? 21.558 7.794 8.195 1.00 90.19 351 GLU A N 1
ATOM 2810 C CA . GLU A 1 351 ? 22.659 7.422 9.071 1.00 90.19 351 GLU A CA 1
ATOM 2811 C C . GLU A 1 351 ? 22.998 5.951 8.827 1.00 90.19 351 GLU A C 1
ATOM 2813 O O . GLU A 1 351 ? 22.112 5.108 8.681 1.00 90.19 351 GLU A O 1
ATOM 2818 N N . VAL A 1 352 ? 24.293 5.654 8.705 1.00 87.44 352 VAL A N 1
ATOM 2819 C CA . VAL A 1 352 ? 24.783 4.308 8.393 1.00 87.44 352 VAL A CA 1
ATOM 2820 C C . VAL A 1 352 ? 25.748 3.868 9.478 1.00 87.44 352 VAL A C 1
ATOM 2822 O O . VAL A 1 352 ? 26.810 4.470 9.656 1.00 87.44 352 VAL A O 1
ATOM 2825 N N . SER A 1 353 ? 25.412 2.790 10.179 1.00 86.50 353 SER A N 1
ATOM 2826 C CA . SER A 1 353 ? 26.236 2.240 11.255 1.00 86.50 353 SER A CA 1
ATOM 2827 C C . SER A 1 353 ? 26.348 0.710 11.175 1.00 86.50 353 SER A C 1
ATOM 2829 O O . SER A 1 353 ? 25.777 0.064 10.294 1.00 86.50 353 SER A O 1
ATOM 2831 N N . GLY A 1 354 ? 27.156 0.119 12.059 1.00 84.56 354 GLY A N 1
ATOM 2832 C CA . GLY A 1 354 ? 27.364 -1.330 12.120 1.00 84.56 354 GLY A CA 1
ATOM 2833 C C . GLY A 1 354 ? 28.462 -1.869 11.195 1.00 84.56 354 GLY A C 1
ATOM 2834 O O . GLY A 1 354 ? 29.398 -1.160 10.804 1.00 84.56 354 GLY A O 1
ATOM 2835 N N . ALA A 1 355 ? 28.374 -3.167 10.900 1.00 76.19 355 ALA A N 1
ATOM 2836 C CA . ALA A 1 355 ? 29.366 -3.910 10.129 1.00 76.19 355 ALA A CA 1
ATOM 2837 C C . ALA A 1 355 ? 28.683 -4.902 9.183 1.00 76.19 355 ALA A C 1
ATOM 2839 O O . ALA A 1 355 ? 27.901 -5.751 9.612 1.00 76.19 355 ALA A O 1
ATOM 2840 N N . PHE A 1 356 ? 29.019 -4.828 7.897 1.00 74.31 356 PHE A N 1
ATOM 2841 C CA . PHE A 1 356 ? 28.479 -5.723 6.884 1.00 74.31 356 PHE A CA 1
ATOM 2842 C C . PHE A 1 356 ? 28.977 -7.151 7.089 1.00 74.31 356 PHE A C 1
ATOM 2844 O O . PHE A 1 356 ? 30.176 -7.388 7.283 1.00 74.31 356 PHE A O 1
ATOM 2851 N N . ALA A 1 357 ? 28.033 -8.091 7.058 1.00 67.25 357 ALA A N 1
ATOM 2852 C CA . ALA A 1 357 ? 28.226 -9.504 7.359 1.00 67.25 357 ALA A CA 1
ATOM 2853 C C . ALA A 1 357 ? 28.957 -9.749 8.693 1.00 67.25 357 ALA A C 1
ATOM 2855 O O . ALA A 1 357 ? 29.590 -10.787 8.860 1.00 67.25 357 ALA A O 1
ATOM 2856 N N . TYR A 1 358 ? 28.900 -8.789 9.627 1.00 67.56 358 TYR A N 1
ATOM 2857 C CA . TYR A 1 358 ? 29.630 -8.795 10.903 1.00 67.56 358 TYR A CA 1
ATOM 2858 C C . TYR A 1 358 ? 31.165 -8.840 10.786 1.00 67.56 358 TYR A C 1
ATOM 2860 O O . TYR A 1 358 ? 31.849 -9.038 11.788 1.00 67.56 358 TYR A O 1
ATOM 2868 N N . LEU A 1 359 ? 31.719 -8.635 9.587 1.00 66.56 359 LEU A N 1
ATOM 2869 C CA . LEU A 1 359 ? 33.157 -8.745 9.315 1.00 66.56 359 LEU A CA 1
ATOM 2870 C C . LEU A 1 359 ? 33.776 -7.416 8.886 1.00 66.56 359 LEU A C 1
ATOM 2872 O O . LEU A 1 359 ? 34.899 -7.107 9.277 1.00 66.56 359 LEU A O 1
ATOM 2876 N N . ALA A 1 360 ? 33.053 -6.627 8.089 1.00 67.69 360 ALA A N 1
ATOM 2877 C CA . ALA A 1 360 ? 33.553 -5.376 7.533 1.00 67.69 360 ALA A CA 1
ATOM 2878 C C . ALA A 1 360 ? 32.822 -4.182 8.169 1.00 67.69 360 ALA A C 1
ATOM 2880 O O . ALA A 1 360 ? 31.666 -3.927 7.824 1.00 67.69 360 ALA A O 1
ATOM 2881 N N . PRO A 1 361 ? 33.457 -3.429 9.086 1.00 62.97 361 PRO A N 1
ATOM 2882 C CA . PRO A 1 361 ? 32.895 -2.183 9.600 1.00 62.97 361 PRO A CA 1
ATOM 2883 C C . PRO A 1 361 ? 32.543 -1.212 8.470 1.00 62.97 361 PRO A C 1
ATOM 2885 O O . PRO A 1 361 ? 33.229 -1.186 7.446 1.00 62.97 361 PRO A O 1
ATOM 2888 N N . SER A 1 362 ? 31.539 -0.356 8.671 1.00 67.00 362 SER A N 1
ATOM 2889 C CA . SER A 1 362 ? 31.124 0.631 7.661 1.00 67.00 362 SER A CA 1
ATOM 2890 C C . SER A 1 362 ? 32.283 1.497 7.134 1.00 67.00 362 SER A C 1
ATOM 2892 O O . SER A 1 362 ? 32.367 1.750 5.934 1.00 67.00 362 SER A O 1
ATOM 2894 N N . TRP A 1 363 ? 33.242 1.880 7.989 1.00 63.25 363 TRP A N 1
ATOM 2895 C CA . TRP A 1 363 ? 34.438 2.626 7.575 1.00 63.25 363 TRP A CA 1
ATOM 2896 C C . TRP A 1 363 ? 35.359 1.831 6.638 1.00 63.25 363 TRP A C 1
ATOM 2898 O O . TRP A 1 363 ? 35.951 2.415 5.736 1.00 63.25 363 TRP A O 1
ATOM 2908 N N . ALA A 1 364 ? 35.475 0.514 6.827 1.00 58.56 364 ALA A N 1
ATOM 2909 C CA . ALA A 1 364 ? 36.330 -0.339 6.007 1.00 58.56 364 ALA A CA 1
ATOM 2910 C C . ALA A 1 364 ? 35.701 -0.567 4.629 1.00 58.56 364 ALA A C 1
ATOM 2912 O O . ALA A 1 364 ? 36.409 -0.566 3.629 1.00 58.56 364 ALA A O 1
ATOM 2913 N N . ILE A 1 365 ? 34.368 -0.674 4.563 1.00 61.56 365 ILE A N 1
ATOM 2914 C CA . ILE A 1 365 ? 33.617 -0.710 3.299 1.00 61.56 365 ILE A CA 1
ATOM 2915 C C . ILE A 1 365 ? 33.917 0.549 2.478 1.00 61.56 365 ILE A C 1
ATOM 2917 O O . ILE A 1 365 ? 34.222 0.452 1.292 1.00 61.56 365 ILE A O 1
ATOM 2921 N N . ASN A 1 366 ? 33.929 1.719 3.123 1.00 60.16 366 ASN A N 1
ATOM 2922 C CA . ASN A 1 366 ? 34.219 2.996 2.468 1.00 60.16 366 ASN A CA 1
ATOM 2923 C C . ASN A 1 366 ? 35.640 3.090 1.870 1.00 60.16 366 ASN A C 1
ATOM 2925 O O . ASN A 1 366 ? 35.878 3.975 1.058 1.00 60.16 366 ASN A O 1
ATOM 2929 N N . LEU A 1 367 ? 36.586 2.208 2.229 1.00 59.66 367 LEU A N 1
ATOM 2930 C CA . LEU A 1 367 ? 37.922 2.169 1.605 1.00 59.66 367 LEU A CA 1
ATOM 2931 C C . LEU A 1 367 ? 37.923 1.491 0.227 1.00 59.66 367 LEU A C 1
ATOM 2933 O O . LEU A 1 367 ? 38.821 1.737 -0.575 1.00 59.66 367 LEU A O 1
ATOM 2937 N N . PHE A 1 368 ? 36.932 0.639 -0.046 1.00 60.91 368 PHE A N 1
ATOM 2938 C CA . PHE A 1 368 ? 36.816 -0.127 -1.293 1.00 60.91 368 PHE A CA 1
ATOM 2939 C C . PHE A 1 368 ? 35.735 0.420 -2.233 1.00 60.91 368 PHE A C 1
ATOM 2941 O O . PHE A 1 368 ? 35.533 -0.106 -3.328 1.00 60.91 368 PHE A O 1
ATOM 2948 N N . ILE A 1 369 ? 35.048 1.481 -1.813 1.00 60.78 369 ILE A N 1
ATOM 2949 C CA . ILE A 1 369 ? 34.024 2.177 -2.579 1.00 60.78 369 ILE A CA 1
ATOM 2950 C C . ILE A 1 369 ? 34.576 3.556 -2.986 1.00 60.78 369 ILE A C 1
ATOM 2952 O O . ILE A 1 369 ? 35.134 4.263 -2.151 1.00 60.78 369 ILE A O 1
ATOM 2956 N N . PRO A 1 370 ? 34.447 3.983 -4.255 1.00 55.88 370 PRO A N 1
ATOM 2957 C CA . PRO A 1 370 ? 34.634 5.374 -4.645 1.00 55.88 370 PRO A CA 1
ATOM 2958 C C . PRO A 1 370 ? 33.583 6.247 -3.938 1.00 55.88 370 PRO A C 1
ATOM 2960 O O . PRO A 1 370 ? 32.416 6.257 -4.324 1.00 55.88 370 PRO A O 1
ATOM 2963 N N . GLY A 1 371 ? 33.992 6.944 -2.876 1.00 62.88 371 GLY A N 1
ATOM 2964 C CA . GLY A 1 371 ? 33.087 7.652 -1.960 1.00 62.88 371 GLY A CA 1
ATOM 2965 C C . GLY A 1 371 ? 32.695 6.801 -0.743 1.00 62.88 371 GLY A C 1
ATOM 2966 O O . GLY A 1 371 ? 33.161 5.681 -0.577 1.00 62.88 371 GLY A O 1
ATOM 2967 N N . ASN A 1 372 ? 31.850 7.329 0.145 1.00 77.88 372 ASN A N 1
ATOM 2968 C CA . ASN A 1 372 ? 31.327 6.555 1.277 1.00 77.88 372 ASN A CA 1
ATOM 2969 C C . ASN A 1 372 ? 29.879 6.100 1.018 1.00 77.88 372 ASN A C 1
ATOM 2971 O O . ASN A 1 372 ? 29.152 6.707 0.229 1.00 77.88 372 ASN A O 1
ATOM 2975 N N . LEU A 1 373 ? 29.454 5.025 1.688 1.00 76.19 373 LEU A N 1
ATOM 2976 C CA . LEU A 1 373 ? 28.125 4.429 1.512 1.00 76.19 373 LEU A CA 1
ATOM 2977 C C . LEU A 1 373 ? 26.988 5.436 1.764 1.00 76.19 373 LEU A C 1
ATOM 2979 O O . LEU A 1 373 ? 25.987 5.432 1.052 1.00 76.19 373 LEU A O 1
ATOM 2983 N N . GLN A 1 374 ? 27.165 6.339 2.729 1.00 82.69 374 GLN A N 1
ATOM 2984 C CA . GLN A 1 374 ? 26.195 7.387 3.038 1.00 82.69 374 GLN A CA 1
ATOM 2985 C C . GLN A 1 374 ? 26.027 8.377 1.875 1.00 82.69 374 GLN A C 1
ATOM 2987 O O . GLN A 1 374 ? 24.900 8.737 1.541 1.00 82.69 374 GLN A O 1
ATOM 2992 N N . SER A 1 375 ? 27.119 8.783 1.222 1.00 83.88 375 SER A N 1
ATOM 2993 C CA . SER A 1 375 ?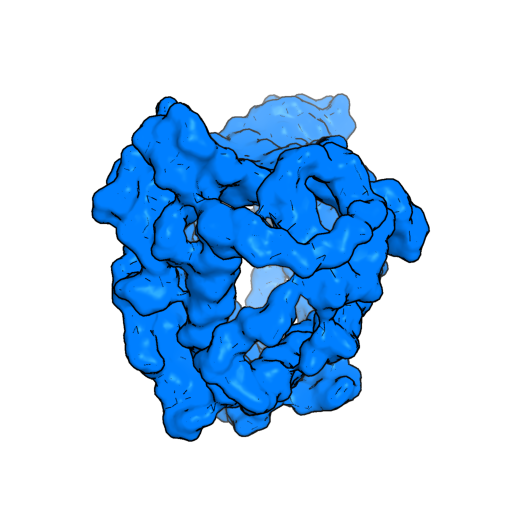 27.092 9.626 0.024 1.00 83.88 375 SER A CA 1
ATOM 2994 C C . SER A 1 375 ? 26.351 8.939 -1.118 1.00 83.88 375 SER A C 1
ATOM 2996 O O . SER A 1 375 ? 25.484 9.556 -1.721 1.00 83.88 375 SER A O 1
ATOM 2998 N N . ILE A 1 376 ? 26.608 7.652 -1.357 1.00 84.25 376 ILE A N 1
ATOM 2999 C CA . ILE A 1 376 ? 25.933 6.888 -2.418 1.00 84.25 376 ILE A CA 1
ATOM 3000 C C . ILE A 1 376 ? 24.427 6.783 -2.163 1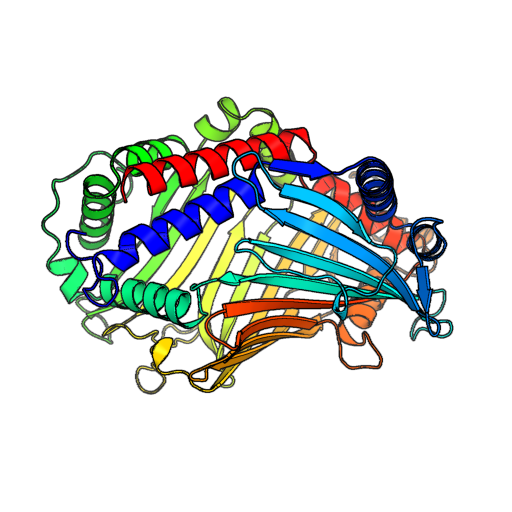.00 84.25 376 ILE A C 1
ATOM 3002 O O . ILE A 1 376 ? 23.628 7.005 -3.072 1.00 84.25 376 ILE A O 1
ATOM 3006 N N . ILE A 1 377 ? 24.029 6.473 -0.925 1.00 85.00 377 ILE A N 1
ATOM 3007 C CA . ILE A 1 377 ? 22.612 6.425 -0.543 1.00 85.00 377 ILE A CA 1
ATOM 3008 C C . ILE A 1 377 ? 21.980 7.808 -0.710 1.00 85.00 377 ILE A C 1
ATOM 3010 O O . ILE A 1 377 ? 20.889 7.910 -1.264 1.00 85.00 377 ILE A O 1
ATOM 3014 N N . HIS A 1 378 ? 22.669 8.870 -0.288 1.00 88.88 378 HIS A N 1
ATOM 3015 C CA . HIS A 1 378 ? 22.184 10.238 -0.433 1.00 88.88 378 HIS A CA 1
ATOM 3016 C C . HIS A 1 378 ? 22.008 10.648 -1.902 1.00 88.88 378 HIS A C 1
ATOM 3018 O O . HIS A 1 378 ? 20.983 11.221 -2.249 1.00 88.88 378 HIS A O 1
ATOM 3024 N N . GLU A 1 379 ? 22.957 10.330 -2.782 1.00 88.19 379 GLU A N 1
ATOM 3025 C CA . GLU A 1 379 ? 22.846 10.603 -4.221 1.00 88.19 379 GLU A CA 1
ATOM 3026 C C . GLU A 1 379 ? 21.650 9.872 -4.844 1.00 88.19 379 GLU A C 1
ATOM 3028 O O . GLU A 1 379 ? 20.903 10.441 -5.649 1.00 88.19 379 GLU A O 1
ATOM 3033 N N . PHE A 1 380 ? 21.421 8.621 -4.440 1.00 87.50 380 PHE A N 1
ATOM 3034 C CA . PHE A 1 380 ? 20.264 7.848 -4.876 1.00 87.50 380 PHE A CA 1
ATOM 3035 C C . PHE A 1 380 ? 18.943 8.446 -4.391 1.00 87.50 380 PHE A C 1
ATOM 3037 O O . PHE A 1 380 ? 18.038 8.657 -5.200 1.00 87.50 380 PHE A O 1
ATOM 3044 N N . THR A 1 381 ? 18.822 8.776 -3.105 1.00 90.50 381 THR A N 1
ATOM 3045 C CA . THR A 1 381 ? 17.581 9.342 -2.559 1.00 90.50 381 THR A CA 1
ATOM 3046 C C . THR A 1 381 ? 17.306 10.745 -3.096 1.00 90.50 381 THR A C 1
ATOM 3048 O O . THR A 1 381 ? 16.163 11.056 -3.430 1.00 90.50 381 THR A O 1
ATOM 3051 N N . GLU A 1 382 ? 18.337 11.568 -3.291 1.00 91.38 382 GLU A N 1
ATOM 3052 C CA . GLU A 1 382 ? 18.222 12.869 -3.957 1.00 91.38 382 GLU A CA 1
ATOM 3053 C C . GLU A 1 382 ? 17.768 12.737 -5.411 1.00 91.38 382 GLU A C 1
ATOM 3055 O O . GLU A 1 382 ? 16.980 13.557 -5.884 1.00 91.38 382 GLU A O 1
ATOM 3060 N N . THR A 1 383 ? 18.213 11.697 -6.121 1.00 90.50 383 THR A N 1
ATOM 3061 C CA . THR A 1 383 ? 17.727 11.402 -7.477 1.00 90.50 383 THR A CA 1
ATOM 3062 C C . THR A 1 383 ? 16.231 11.094 -7.454 1.00 90.50 383 THR A C 1
ATOM 3064 O O . THR A 1 383 ? 15.497 11.652 -8.264 1.00 90.50 383 THR A O 1
ATOM 3067 N N . LEU A 1 384 ? 15.734 10.327 -6.476 1.00 91.50 384 LEU A N 1
ATOM 3068 C CA . LEU A 1 384 ? 14.292 10.082 -6.326 1.00 91.50 384 LEU A CA 1
ATOM 3069 C C . LEU A 1 384 ? 13.506 11.370 -6.026 1.00 91.50 384 LEU A C 1
ATOM 3071 O O . LEU A 1 384 ? 12.416 11.569 -6.570 1.00 91.50 384 LEU A O 1
ATOM 3075 N N . VAL A 1 385 ? 14.044 12.257 -5.183 1.00 92.38 385 VAL A N 1
ATOM 3076 C CA . VAL A 1 385 ? 13.410 13.540 -4.813 1.00 92.38 385 VAL A CA 1
ATOM 3077 C C . VAL A 1 385 ? 13.425 14.543 -5.972 1.00 92.38 385 VAL A C 1
ATOM 3079 O O . VAL A 1 385 ? 12.469 15.301 -6.142 1.00 92.38 385 VAL A O 1
ATOM 3082 N N . LYS A 1 386 ? 14.477 14.546 -6.798 1.00 90.75 386 LYS A N 1
ATOM 3083 C CA . LYS A 1 386 ? 14.649 15.453 -7.950 1.00 90.75 386 LYS A CA 1
ATOM 3084 C C . LYS A 1 386 ? 14.274 14.828 -9.295 1.00 90.75 386 LYS A C 1
ATOM 3086 O O . LYS A 1 386 ? 14.455 15.484 -10.323 1.00 90.75 386 LYS A O 1
ATOM 3091 N N . ALA A 1 387 ? 13.741 13.607 -9.290 1.00 87.69 387 ALA A N 1
ATOM 3092 C CA . ALA A 1 387 ? 13.403 12.844 -10.485 1.00 87.69 387 ALA A CA 1
ATOM 3093 C C . ALA A 1 387 ? 12.575 13.658 -11.490 1.00 87.69 387 ALA A C 1
ATOM 3095 O O . ALA A 1 387 ? 11.816 14.566 -11.123 1.00 87.69 387 ALA A O 1
ATOM 3096 N N . ASN A 1 388 ? 12.688 13.297 -12.769 1.00 82.06 388 ASN A N 1
ATOM 3097 C CA . ASN A 1 388 ? 11.810 13.792 -13.836 1.00 82.06 388 ASN A CA 1
ATOM 3098 C C . ASN A 1 388 ? 11.889 15.321 -14.012 1.00 82.06 388 ASN A C 1
ATOM 3100 O O . ASN A 1 388 ? 10.876 16.017 -14.140 1.00 82.06 388 ASN A O 1
ATOM 3104 N N . GLY A 1 389 ? 13.113 15.860 -13.982 1.00 77.19 389 GLY A N 1
ATOM 3105 C CA . GLY A 1 389 ? 13.374 17.292 -14.160 1.00 77.19 389 GLY A CA 1
ATOM 3106 C C . GLY A 1 389 ? 12.945 18.150 -12.965 1.00 77.19 389 GLY A C 1
ATOM 3107 O O . GLY A 1 389 ? 12.404 19.237 -13.155 1.00 77.19 389 GLY A O 1
ATOM 3108 N N . GLY A 1 390 ? 13.137 17.658 -11.736 1.00 80.06 390 GLY A N 1
ATOM 3109 C CA . GLY A 1 390 ? 12.803 18.371 -10.496 1.00 80.06 390 GLY A CA 1
ATOM 3110 C C . GLY A 1 390 ? 11.350 18.210 -10.040 1.00 80.06 390 GLY A C 1
ATOM 3111 O O . GLY A 1 390 ? 10.946 18.780 -9.023 1.00 80.06 390 GLY A O 1
ATOM 3112 N N . LYS A 1 391 ? 10.542 17.423 -10.761 1.00 84.19 391 LYS A N 1
ATOM 3113 C CA . LYS A 1 391 ? 9.163 17.115 -10.357 1.00 84.19 391 LYS A CA 1
ATOM 3114 C C . LYS A 1 391 ? 9.103 16.143 -9.181 1.00 84.19 391 LYS A C 1
ATOM 3116 O O . LYS A 1 391 ? 8.109 16.187 -8.458 1.00 84.19 391 LYS A O 1
ATOM 3121 N N . GLY A 1 392 ? 10.160 15.369 -8.960 1.00 87.31 392 GLY A N 1
ATOM 3122 C CA . GLY A 1 392 ? 10.253 14.322 -7.951 1.00 87.31 392 GLY A CA 1
ATOM 3123 C C . GLY A 1 392 ? 9.527 13.051 -8.363 1.00 87.31 392 GLY A C 1
ATOM 3124 O O . GLY A 1 392 ? 8.799 13.027 -9.354 1.00 87.31 392 GLY A O 1
ATOM 3125 N N . SER A 1 393 ? 9.752 11.983 -7.603 1.00 93.44 393 SER A N 1
ATOM 3126 C CA . SER A 1 393 ? 9.020 10.729 -7.773 1.00 93.44 393 SER A CA 1
ATOM 3127 C C . SER A 1 393 ? 7.584 10.911 -7.305 1.00 93.44 393 SER A C 1
ATOM 3129 O O . SER A 1 393 ? 7.345 11.496 -6.243 1.00 93.44 393 SER A O 1
ATOM 3131 N N . TYR A 1 394 ? 6.619 10.424 -8.077 1.00 94.69 394 TYR A N 1
ATOM 3132 C CA . TYR A 1 394 ? 5.215 10.573 -7.718 1.00 94.69 394 TYR A CA 1
ATOM 3133 C C . TYR A 1 394 ? 4.360 9.388 -8.158 1.00 94.69 394 TYR A C 1
ATOM 3135 O O . TYR A 1 394 ? 4.686 8.641 -9.079 1.00 94.69 394 TYR A O 1
ATOM 3143 N N . PHE A 1 395 ? 3.256 9.228 -7.443 1.00 95.94 395 PHE A N 1
ATOM 3144 C CA . PHE A 1 395 ? 2.247 8.200 -7.614 1.00 95.94 395 PHE A CA 1
ATOM 3145 C C . PHE A 1 395 ? 0.891 8.892 -7.741 1.00 95.94 395 PHE A C 1
ATOM 3147 O O . PHE A 1 395 ? 0.501 9.674 -6.872 1.00 95.94 395 PHE A O 1
ATOM 3154 N N . VAL A 1 396 ? 0.157 8.599 -8.809 1.00 97.75 396 VAL A N 1
ATOM 3155 C CA . VAL A 1 396 ? -1.206 9.085 -9.019 1.00 97.75 396 VAL A CA 1
ATOM 3156 C C . VAL A 1 396 ? -2.135 7.901 -9.184 1.00 97.75 396 VAL A C 1
ATOM 3158 O O . VAL A 1 396 ? -1.943 7.059 -10.057 1.00 97.75 396 VAL A O 1
ATOM 3161 N N . LEU A 1 397 ? -3.191 7.885 -8.384 1.00 97.38 397 LEU A N 1
ATOM 3162 C CA . LEU A 1 397 ? -4.324 6.997 -8.551 1.00 97.38 397 LEU A CA 1
ATOM 3163 C C . LEU A 1 397 ? -5.550 7.842 -8.872 1.00 97.38 397 LEU A C 1
ATOM 3165 O O . LEU A 1 397 ? -5.932 8.722 -8.102 1.00 97.38 397 LEU A O 1
ATOM 3169 N N . ARG A 1 398 ? -6.152 7.608 -10.032 1.00 97.62 398 ARG A N 1
ATOM 3170 C CA . ARG A 1 398 ? -7.265 8.399 -10.544 1.00 97.62 398 ARG A CA 1
ATOM 3171 C C . ARG A 1 398 ? -8.399 7.493 -10.987 1.00 97.62 398 ARG A C 1
ATOM 3173 O O . ARG A 1 398 ? -8.188 6.568 -11.756 1.00 97.62 398 ARG A O 1
ATOM 3180 N N . TRP A 1 399 ? -9.608 7.796 -10.547 1.00 96.75 399 TRP A N 1
ATOM 3181 C CA . TRP A 1 399 ? -10.835 7.168 -11.017 1.00 96.75 399 TRP A CA 1
ATOM 3182 C C . TRP A 1 399 ? -11.593 8.183 -11.851 1.00 96.75 399 TRP A C 1
ATOM 3184 O O . TRP A 1 399 ? -11.900 9.256 -11.346 1.00 96.75 399 TRP A O 1
ATOM 3194 N N . ASP A 1 400 ? -11.910 7.851 -13.096 1.00 95.50 400 ASP A N 1
ATOM 3195 C CA . ASP A 1 400 ? -12.732 8.682 -13.973 1.00 95.50 400 ASP A CA 1
ATOM 3196 C C . ASP A 1 400 ? -13.994 7.923 -14.379 1.00 95.50 400 ASP A C 1
ATOM 3198 O O . ASP A 1 400 ? -13.927 6.787 -14.851 1.00 95.50 400 ASP A O 1
ATOM 3202 N N . ARG A 1 401 ? -15.152 8.559 -14.202 1.00 92.06 401 ARG A N 1
ATOM 3203 C CA . ARG A 1 401 ? -16.450 8.070 -14.663 1.00 92.06 401 ARG A CA 1
ATOM 3204 C C . ARG A 1 401 ? -16.759 8.680 -16.028 1.00 92.06 401 ARG A C 1
ATOM 3206 O O . ARG A 1 401 ? -16.991 9.880 -16.133 1.00 92.06 401 ARG A O 1
ATOM 3213 N N . GLU A 1 402 ? -16.819 7.847 -17.057 1.00 85.88 402 GLU A N 1
ATOM 3214 C CA . GLU A 1 402 ? -17.159 8.229 -18.433 1.00 85.88 402 GLU A CA 1
ATOM 3215 C C . GLU A 1 402 ? -18.265 7.298 -18.935 1.00 85.88 402 GLU A C 1
ATOM 3217 O O . GLU A 1 402 ? -18.126 6.097 -18.776 1.00 85.88 402 GLU A O 1
ATOM 3222 N N . ASN A 1 403 ? -19.350 7.786 -19.547 1.00 79.31 403 ASN A N 1
ATOM 3223 C CA . ASN A 1 403 ? -20.361 6.942 -20.225 1.00 79.31 403 ASN A CA 1
ATOM 3224 C C . ASN A 1 403 ? -20.802 5.685 -19.440 1.00 79.31 403 ASN A C 1
ATOM 3226 O O . ASN A 1 403 ? -20.875 4.587 -19.987 1.00 79.31 403 ASN A O 1
ATOM 3230 N N . SER A 1 404 ? -21.046 5.828 -18.136 1.00 77.25 404 SER A N 1
ATOM 3231 C CA . SER A 1 404 ? -21.418 4.722 -17.240 1.00 77.25 404 SER A CA 1
ATOM 3232 C C . SER A 1 404 ? -20.374 3.602 -17.049 1.00 77.25 404 SER A C 1
ATOM 3234 O O . SER A 1 404 ? -20.693 2.564 -16.459 1.00 77.25 404 SER A O 1
ATOM 3236 N N . ARG A 1 405 ? -19.112 3.834 -17.419 1.00 87.12 405 ARG A N 1
ATOM 3237 C CA . ARG A 1 405 ? -17.942 3.022 -17.044 1.00 87.12 405 ARG A CA 1
ATOM 3238 C C . ARG A 1 405 ? -16.989 3.821 -16.158 1.00 87.12 405 ARG A C 1
ATOM 3240 O O . ARG A 1 405 ? -16.835 5.030 -16.319 1.00 87.12 405 ARG A O 1
ATOM 3247 N N . THR A 1 406 ? -16.355 3.149 -15.206 1.00 93.25 406 THR A N 1
ATOM 3248 C CA . THR A 1 406 ? -15.275 3.739 -14.413 1.00 93.25 406 THR A CA 1
ATOM 3249 C C . THR A 1 406 ? -13.940 3.205 -14.895 1.00 93.25 406 THR A C 1
ATOM 3251 O O . THR A 1 406 ? -13.753 1.992 -14.978 1.00 93.25 406 THR A O 1
ATOM 3254 N N . LEU A 1 407 ? -13.007 4.109 -15.166 1.00 95.44 407 LEU A N 1
ATOM 3255 C CA . LEU A 1 407 ? -11.625 3.789 -15.480 1.00 95.44 407 LEU A CA 1
ATOM 3256 C C . LEU A 1 407 ? -10.739 4.174 -14.299 1.00 95.44 407 LEU A C 1
ATOM 3258 O O . LEU A 1 407 ? -10.774 5.320 -13.850 1.00 95.44 407 LEU A O 1
ATOM 3262 N N . MET A 1 408 ? -9.946 3.227 -13.807 1.00 95.81 408 MET A N 1
ATOM 3263 C CA . MET A 1 408 ? -8.894 3.492 -12.832 1.00 95.81 408 MET A CA 1
ATOM 3264 C C . MET A 1 408 ? -7.562 3.628 -13.560 1.00 95.81 408 MET A C 1
ATOM 3266 O O . MET A 1 408 ? -7.136 2.704 -14.247 1.00 95.81 408 MET A O 1
ATOM 3270 N N . LYS A 1 409 ? -6.935 4.789 -13.414 1.00 97.06 409 LYS A N 1
ATOM 3271 C CA . LYS A 1 409 ? -5.619 5.149 -13.929 1.00 97.06 409 LYS A CA 1
ATOM 3272 C C . LYS A 1 409 ? -4.640 5.152 -12.765 1.00 97.06 409 LYS A C 1
ATOM 3274 O O . LYS A 1 409 ? -4.795 5.950 -11.841 1.00 97.06 409 LYS A O 1
ATOM 3279 N N . THR A 1 410 ? -3.647 4.282 -12.814 1.00 97.19 410 THR A N 1
ATOM 3280 C CA . THR A 1 410 ? -2.478 4.327 -11.940 1.00 97.19 410 THR A CA 1
ATOM 3281 C C . THR A 1 410 ? -1.313 4.842 -12.762 1.00 97.19 410 THR A C 1
ATOM 3283 O O . THR A 1 410 ? -1.078 4.346 -13.856 1.00 97.19 410 THR A O 1
ATOM 3286 N N . HIS A 1 411 ? -0.607 5.834 -12.245 1.00 97.12 411 HIS A N 1
ATOM 3287 C CA . HIS A 1 411 ? 0.591 6.376 -12.861 1.00 97.12 411 HIS A CA 1
ATOM 3288 C C . HIS A 1 411 ? 1.676 6.472 -11.797 1.00 97.12 411 HIS A C 1
ATOM 3290 O O . HIS A 1 411 ? 1.470 7.093 -10.753 1.00 97.12 411 HIS A O 1
ATOM 3296 N N . ILE A 1 412 ? 2.815 5.845 -12.052 1.00 94.38 412 ILE A N 1
ATOM 3297 C CA . ILE A 1 412 ? 3.995 5.892 -11.192 1.00 94.38 412 ILE A CA 1
ATOM 3298 C C . ILE A 1 412 ? 5.136 6.405 -12.047 1.00 94.38 412 ILE A C 1
ATOM 3300 O O . ILE A 1 412 ? 5.383 5.838 -13.105 1.00 94.38 412 ILE A O 1
ATOM 3304 N N . GLU A 1 413 ? 5.841 7.433 -11.592 1.00 94.00 413 GLU A N 1
ATOM 3305 C CA . GLU A 1 413 ? 7.011 7.960 -12.293 1.00 94.00 413 GLU A CA 1
ATOM 3306 C C . GLU A 1 413 ? 8.152 8.183 -11.306 1.00 94.00 413 GLU A C 1
ATOM 3308 O O . GLU A 1 413 ? 7.965 8.753 -10.226 1.00 94.00 413 GLU A O 1
ATOM 3313 N N . SER A 1 414 ? 9.350 7.746 -11.681 1.00 92.75 414 SER A N 1
ATOM 3314 C CA . SER A 1 414 ? 10.562 7.909 -10.879 1.00 92.75 414 SER A CA 1
ATOM 3315 C C . SER A 1 414 ? 11.810 7.883 -11.762 1.00 92.75 414 SER A C 1
ATOM 3317 O O . SER A 1 414 ? 11.738 7.602 -12.957 1.00 92.75 414 SER A O 1
ATOM 3319 N N . GLU A 1 415 ? 12.961 8.181 -11.172 1.00 90.75 415 GLU A N 1
ATOM 3320 C CA . GLU A 1 415 ? 14.257 8.167 -11.837 1.00 90.75 415 GLU A CA 1
ATOM 3321 C C . GLU A 1 415 ? 15.269 7.407 -10.989 1.00 90.75 415 GLU A C 1
ATOM 3323 O O . GLU A 1 415 ? 15.391 7.637 -9.787 1.00 90.75 415 GLU A O 1
ATOM 3328 N N . PHE A 1 416 ? 16.014 6.518 -11.638 1.00 85.88 416 PHE A N 1
ATOM 3329 C CA . PHE A 1 416 ? 16.953 5.630 -10.976 1.00 85.88 416 PHE A CA 1
ATOM 3330 C C . PHE A 1 416 ? 18.369 5.827 -11.512 1.00 85.88 416 PHE A C 1
ATOM 3332 O O . PHE A 1 416 ? 18.596 5.779 -12.726 1.00 85.88 416 PHE A O 1
ATOM 3339 N N . LEU A 1 417 ? 19.327 6.014 -10.599 1.00 83.88 417 LEU A N 1
ATOM 3340 C CA . LEU A 1 417 ? 20.753 6.019 -10.926 1.00 83.88 417 LEU A CA 1
ATOM 3341 C C . LEU A 1 417 ? 21.213 4.608 -11.276 1.00 83.88 417 LEU A C 1
ATOM 3343 O O . LEU A 1 417 ? 21.042 3.678 -10.492 1.00 83.88 417 LEU A O 1
ATOM 3347 N N . ASP A 1 418 ? 21.856 4.461 -12.427 1.00 78.25 418 AS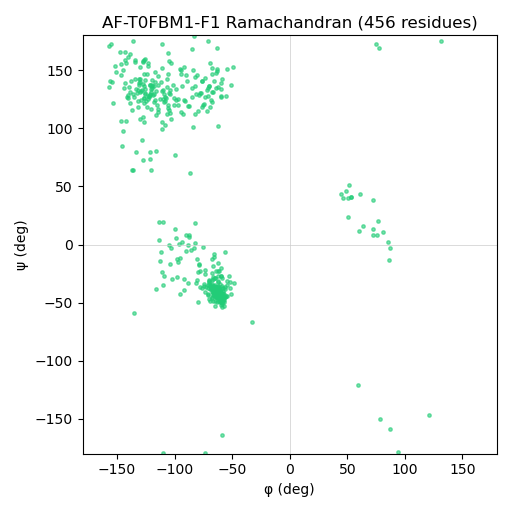P A N 1
ATOM 3348 C CA . ASP A 1 418 ? 22.391 3.192 -12.891 1.00 78.25 418 ASP A CA 1
ATOM 3349 C C . ASP A 1 418 ? 23.900 3.104 -12.608 1.00 78.25 418 ASP A C 1
ATOM 3351 O O . ASP A 1 418 ? 24.737 3.302 -13.494 1.00 78.25 418 ASP A O 1
ATOM 3355 N N . ASN A 1 419 ? 24.250 2.835 -11.344 1.00 74.56 419 ASN A N 1
ATOM 3356 C CA . ASN A 1 419 ? 25.634 2.646 -10.900 1.00 74.56 419 ASN A CA 1
ATOM 3357 C C . ASN A 1 419 ? 25.819 1.326 -10.124 1.00 74.56 419 ASN A C 1
ATOM 3359 O O . ASN A 1 419 ? 24.871 0.768 -9.572 1.00 74.56 419 ASN A O 1
ATOM 3363 N N . PHE A 1 420 ? 27.054 0.816 -10.087 1.00 70.69 420 PHE A N 1
ATOM 3364 C CA . PHE A 1 420 ? 27.366 -0.496 -9.505 1.00 70.69 420 PHE A CA 1
ATOM 3365 C C . PHE A 1 420 ? 26.946 -0.635 -8.031 1.00 70.69 420 PHE A C 1
ATOM 3367 O O . PHE A 1 420 ? 26.391 -1.665 -7.653 1.00 70.69 420 PHE A O 1
ATOM 3374 N N . PHE A 1 421 ? 27.170 0.388 -7.204 1.00 70.81 421 PHE A N 1
ATOM 3375 C CA . PHE A 1 421 ? 26.893 0.319 -5.765 1.00 70.81 421 PHE A CA 1
ATOM 3376 C C . PHE A 1 421 ? 25.400 0.355 -5.450 1.00 70.81 421 PHE A C 1
ATOM 3378 O O . PHE A 1 421 ? 24.947 -0.377 -4.573 1.00 70.81 421 PHE A O 1
ATOM 3385 N N . ILE A 1 422 ? 24.623 1.131 -6.207 1.00 76.56 422 ILE A N 1
ATOM 3386 C CA . ILE A 1 422 ? 23.163 1.132 -6.119 1.00 76.56 422 ILE A CA 1
ATOM 3387 C C . ILE A 1 422 ? 22.594 -0.201 -6.591 1.00 76.56 422 ILE A C 1
ATOM 3389 O O . ILE A 1 422 ? 21.763 -0.768 -5.889 1.00 76.56 422 ILE A O 1
ATOM 3393 N N . ARG A 1 423 ? 23.097 -0.772 -7.695 1.00 76.56 423 ARG A N 1
ATOM 3394 C CA . ARG A 1 423 ? 22.714 -2.135 -8.112 1.00 76.56 423 ARG A CA 1
ATOM 3395 C C . ARG A 1 423 ? 22.987 -3.158 -7.011 1.00 76.56 423 ARG A C 1
ATOM 3397 O O . ARG A 1 423 ? 22.137 -3.992 -6.722 1.00 76.56 423 ARG A O 1
ATOM 3404 N N . PHE A 1 424 ? 24.161 -3.088 -6.385 1.00 72.00 424 PHE A N 1
ATOM 3405 C CA . PHE A 1 424 ? 24.540 -3.988 -5.299 1.00 72.00 424 PHE A CA 1
ATOM 3406 C C . PHE A 1 424 ? 23.624 -3.838 -4.074 1.00 72.00 424 PHE A C 1
ATOM 3408 O O . PHE A 1 424 ? 23.090 -4.834 -3.585 1.00 72.00 424 PHE A O 1
ATOM 3415 N N . GLY A 1 425 ? 23.390 -2.605 -3.615 1.00 73.94 425 GLY A N 1
ATOM 3416 C CA . GLY A 1 425 ? 22.503 -2.322 -2.484 1.00 73.94 425 GLY A CA 1
ATOM 3417 C C . GLY A 1 425 ? 21.053 -2.730 -2.751 1.00 73.94 425 GLY A C 1
ATOM 3418 O O . GLY A 1 425 ? 20.428 -3.371 -1.909 1.00 73.94 425 GLY A O 1
ATOM 3419 N N . LEU A 1 426 ? 20.531 -2.443 -3.946 1.00 78.69 426 LEU A N 1
ATOM 3420 C CA . LEU A 1 426 ? 19.175 -2.832 -4.336 1.00 78.69 426 LEU A CA 1
ATOM 3421 C C . LEU A 1 426 ? 19.026 -4.336 -4.534 1.00 78.69 426 LEU A C 1
ATOM 3423 O O . LEU A 1 426 ? 17.965 -4.867 -4.235 1.00 78.69 426 LEU A O 1
ATOM 3427 N N . LYS A 1 427 ? 20.076 -5.045 -4.958 1.00 78.81 427 LYS A N 1
ATOM 3428 C CA . LYS A 1 427 ? 20.067 -6.511 -4.999 1.00 78.81 427 LYS A CA 1
ATOM 3429 C C . LYS A 1 427 ? 19.943 -7.109 -3.595 1.00 78.81 427 LYS A C 1
ATOM 3431 O O . LYS A 1 427 ? 19.156 -8.030 -3.397 1.00 78.81 427 LYS A O 1
ATOM 3436 N N . ILE A 1 428 ? 20.687 -6.571 -2.623 1.00 77.19 428 ILE A N 1
ATOM 3437 C CA . ILE A 1 428 ? 20.559 -6.955 -1.207 1.00 77.19 428 ILE A CA 1
ATOM 3438 C C . ILE A 1 428 ? 19.143 -6.671 -0.706 1.00 77.19 428 ILE A C 1
ATOM 3440 O O . ILE A 1 428 ? 18.524 -7.547 -0.109 1.00 77.19 428 ILE A O 1
ATOM 3444 N N . TRP A 1 429 ? 18.620 -5.473 -0.980 1.00 79.38 429 TRP A N 1
ATOM 3445 C CA . TRP A 1 429 ? 17.255 -5.106 -0.616 1.00 79.38 429 TRP A CA 1
ATOM 3446 C C . TRP A 1 429 ? 16.231 -6.056 -1.240 1.00 79.38 429 TRP A C 1
ATOM 3448 O O . TRP A 1 429 ? 15.375 -6.574 -0.540 1.00 79.38 429 TRP A O 1
ATOM 3458 N N . ASN A 1 430 ? 16.341 -6.339 -2.537 1.00 79.69 430 ASN A N 1
ATOM 3459 C CA . ASN A 1 430 ? 15.423 -7.218 -3.249 1.00 79.69 430 ASN A CA 1
ATOM 3460 C C . ASN A 1 430 ? 15.415 -8.630 -2.654 1.00 79.69 430 ASN A C 1
ATOM 3462 O O . ASN A 1 430 ? 14.349 -9.172 -2.398 1.00 79.69 430 ASN A O 1
ATOM 3466 N N . HIS A 1 431 ? 16.596 -9.190 -2.385 1.00 80.25 431 HIS A N 1
ATOM 3467 C CA . HIS A 1 431 ? 16.722 -10.531 -1.819 1.00 80.25 431 HIS A CA 1
ATOM 3468 C C . HIS A 1 431 ? 16.263 -10.610 -0.359 1.00 80.25 431 HIS A C 1
ATOM 3470 O O . HIS A 1 431 ? 15.769 -11.646 0.064 1.00 80.25 431 HIS A O 1
ATOM 3476 N N . LYS A 1 432 ? 16.433 -9.533 0.421 1.00 81.50 432 LYS A N 1
ATOM 3477 C CA . LYS A 1 432 ? 16.087 -9.541 1.846 1.00 81.50 432 LYS A CA 1
ATOM 3478 C C . LYS A 1 432 ? 14.663 -9.080 2.138 1.00 81.50 432 LYS A C 1
ATOM 3480 O O . LYS A 1 432 ? 14.115 -9.489 3.148 1.00 81.50 432 LYS A O 1
ATOM 3485 N N . VAL A 1 433 ? 14.094 -8.196 1.321 1.00 83.69 433 VAL A N 1
ATOM 3486 C CA . VAL A 1 433 ? 12.836 -7.491 1.621 1.00 83.69 433 VAL A CA 1
ATOM 3487 C C . VAL A 1 433 ? 11.675 -7.953 0.754 1.00 83.69 433 VAL A C 1
ATOM 3489 O O . VAL A 1 433 ? 10.534 -7.822 1.185 1.00 83.69 433 VAL A O 1
ATOM 3492 N N . LEU A 1 434 ? 11.913 -8.452 -0.462 1.00 85.31 434 LEU A N 1
ATOM 3493 C CA . LEU A 1 434 ? 10.825 -9.007 -1.265 1.00 85.31 434 LEU A CA 1
ATOM 3494 C C . LEU A 1 434 ? 10.726 -10.517 -1.033 1.00 85.31 434 LEU A C 1
ATOM 3496 O O . LEU A 1 434 ? 11.754 -11.189 -1.058 1.00 85.31 434 LEU A O 1
ATOM 3500 N N . PRO A 1 435 ? 9.509 -11.063 -0.864 1.00 87.62 435 PRO A N 1
ATOM 3501 C CA . PRO A 1 435 ? 9.324 -12.506 -0.830 1.00 87.62 435 PRO A CA 1
ATOM 3502 C C . PRO A 1 435 ? 9.701 -13.110 -2.187 1.00 87.62 435 PRO A C 1
ATOM 3504 O O . PRO A 1 435 ? 9.496 -12.469 -3.231 1.00 87.62 435 PRO A O 1
ATOM 3507 N N . ASP A 1 436 ? 10.223 -14.333 -2.169 1.00 87.44 436 ASP A N 1
ATOM 3508 C CA . ASP A 1 436 ? 10.415 -15.161 -3.361 1.00 87.44 436 ASP A CA 1
ATOM 3509 C C . ASP A 1 436 ? 9.075 -15.718 -3.882 1.00 87.44 436 ASP A C 1
ATOM 3511 O O . ASP A 1 436 ? 8.006 -15.374 -3.376 1.00 87.44 436 ASP A O 1
ATOM 3515 N N . GLU A 1 437 ? 9.094 -16.508 -4.960 1.00 86.31 437 GLU A N 1
ATOM 3516 C CA . GLU A 1 437 ? 7.850 -17.009 -5.564 1.00 86.31 437 GLU A CA 1
ATOM 3517 C C . GLU A 1 437 ? 7.081 -17.980 -4.660 1.00 86.31 437 GLU A C 1
ATOM 3519 O O . GLU A 1 437 ? 5.851 -17.907 -4.637 1.00 86.31 437 GLU A O 1
ATOM 3524 N N . ASP A 1 438 ? 7.765 -18.814 -3.878 1.00 92.69 438 ASP A N 1
ATOM 3525 C CA . ASP A 1 438 ? 7.115 -19.788 -2.996 1.00 92.69 438 ASP A CA 1
ATOM 3526 C C . ASP A 1 438 ? 6.421 -19.069 -1.824 1.00 92.69 438 ASP A C 1
ATOM 3528 O O . ASP A 1 438 ? 5.216 -19.240 -1.594 1.00 92.69 438 ASP A O 1
ATOM 3532 N N . ALA A 1 439 ? 7.111 -18.120 -1.176 1.00 92.38 439 ALA A N 1
ATOM 3533 C CA . ALA A 1 439 ? 6.506 -17.267 -0.157 1.00 92.38 439 ALA A CA 1
ATOM 3534 C C . ALA A 1 439 ? 5.377 -16.391 -0.734 1.00 92.38 439 ALA A C 1
ATOM 3536 O O . ALA A 1 439 ? 4.339 -16.200 -0.090 1.00 92.38 439 ALA A O 1
ATOM 3537 N N . ARG A 1 440 ? 5.522 -15.867 -1.963 1.00 89.94 440 ARG A N 1
ATOM 3538 C CA . ARG A 1 440 ? 4.439 -15.140 -2.661 1.00 89.94 440 ARG A CA 1
ATOM 3539 C C . ARG A 1 440 ? 3.224 -16.025 -2.890 1.00 89.94 440 ARG A C 1
ATOM 3541 O O . ARG A 1 440 ? 2.104 -15.536 -2.735 1.00 89.94 440 ARG A O 1
ATOM 3548 N N . ASP A 1 441 ? 3.409 -17.285 -3.259 1.00 91.38 441 ASP A N 1
ATOM 3549 C CA . ASP A 1 441 ? 2.316 -18.230 -3.460 1.00 91.38 441 ASP A CA 1
ATOM 3550 C C . ASP A 1 441 ? 1.569 -18.520 -2.158 1.00 91.38 441 ASP A C 1
ATOM 3552 O O . ASP A 1 441 ? 0.335 -18.531 -2.151 1.00 91.38 441 ASP A O 1
ATOM 3556 N N . ASP A 1 442 ? 2.271 -18.651 -1.037 1.00 95.25 442 ASP A N 1
ATOM 3557 C CA . ASP A 1 442 ? 1.642 -18.770 0.278 1.00 95.25 442 ASP A CA 1
ATOM 3558 C C . ASP A 1 442 ? 0.889 -17.498 0.695 1.00 95.25 442 ASP A C 1
ATOM 3560 O O . ASP A 1 442 ? -0.276 -17.574 1.103 1.00 95.25 442 ASP A O 1
ATOM 3564 N N . ILE A 1 443 ? 1.466 -16.310 0.480 1.00 92.81 443 ILE A N 1
ATOM 3565 C CA . ILE A 1 443 ? 0.769 -15.024 0.677 1.00 92.81 443 ILE A CA 1
ATOM 3566 C C . ILE A 1 443 ? -0.509 -14.967 -0.172 1.00 92.81 443 ILE A C 1
ATOM 3568 O O . ILE A 1 443 ? -1.576 -14.584 0.323 1.00 92.81 443 ILE A O 1
ATOM 3572 N N . ARG A 1 444 ? -0.429 -15.381 -1.445 1.00 91.12 444 ARG A N 1
ATOM 3573 C CA . ARG A 1 444 ? -1.581 -15.463 -2.354 1.00 91.12 444 ARG A CA 1
ATOM 3574 C C . ARG A 1 444 ? -2.632 -16.425 -1.801 1.00 91.12 444 ARG A C 1
ATOM 3576 O O . ARG A 1 444 ? -3.801 -16.047 -1.756 1.00 91.12 444 ARG A O 1
ATOM 3583 N N . LYS A 1 445 ? -2.263 -17.622 -1.327 1.00 93.38 445 LYS A N 1
ATOM 3584 C CA . LYS A 1 445 ? -3.203 -18.593 -0.725 1.00 93.38 445 LYS A CA 1
ATOM 3585 C C . LYS A 1 445 ? -3.919 -18.010 0.497 1.00 93.38 445 LYS A C 1
ATOM 3587 O O . LYS A 1 445 ? -5.145 -18.118 0.578 1.00 93.38 445 LYS A O 1
ATOM 3592 N N . VAL A 1 446 ? -3.193 -17.353 1.406 1.00 94.88 446 VAL A N 1
ATOM 3593 C CA . VAL A 1 446 ? -3.768 -16.691 2.592 1.00 94.88 446 VAL A CA 1
ATOM 3594 C C . VAL A 1 446 ? -4.765 -15.611 2.171 1.00 94.88 446 VAL A C 1
ATOM 3596 O O . VAL A 1 446 ? -5.922 -15.634 2.598 1.00 94.88 446 VAL A O 1
ATOM 3599 N N . PHE A 1 447 ? -4.358 -14.701 1.282 1.00 93.50 447 PHE A N 1
ATOM 3600 C CA . PHE A 1 447 ? -5.231 -13.645 0.766 1.00 93.50 447 PHE A CA 1
ATOM 3601 C C . PHE A 1 447 ? -6.473 -14.214 0.066 1.00 93.50 447 PHE A C 1
ATOM 3603 O O . PHE A 1 447 ? -7.600 -13.795 0.340 1.00 93.50 447 PHE A O 1
ATOM 3610 N N . GLY A 1 448 ? -6.285 -15.211 -0.801 1.00 91.94 448 GLY A N 1
ATOM 3611 C CA . GLY A 1 448 ? -7.362 -15.895 -1.507 1.00 91.94 448 GLY A CA 1
ATOM 3612 C C . GLY A 1 448 ? -8.372 -16.522 -0.555 1.00 91.94 448 GLY A C 1
ATOM 3613 O O . GLY A 1 448 ? -9.579 -16.382 -0.763 1.00 91.94 448 GLY A O 1
ATOM 3614 N N . LYS A 1 449 ? -7.891 -17.141 0.530 1.00 94.75 449 LYS A N 1
ATOM 3615 C CA . LYS A 1 449 ? -8.745 -17.717 1.567 1.00 94.75 449 LYS A CA 1
ATOM 3616 C C . LYS A 1 449 ? -9.543 -16.650 2.312 1.00 94.75 449 LYS A C 1
ATOM 3618 O O . LYS A 1 449 ? -10.734 -16.854 2.534 1.00 94.75 449 LYS A O 1
ATOM 3623 N N . ILE A 1 450 ? -8.934 -15.513 2.656 1.00 94.44 450 ILE A N 1
ATOM 3624 C CA . ILE A 1 450 ? -9.648 -14.380 3.269 1.00 94.44 450 ILE A CA 1
ATOM 3625 C C . ILE A 1 450 ? -10.771 -13.904 2.340 1.00 94.44 450 ILE A C 1
ATOM 3627 O O . ILE A 1 450 ? -11.915 -13.789 2.782 1.00 94.44 450 ILE A O 1
ATOM 3631 N N . MET A 1 451 ? -10.476 -13.682 1.054 1.00 92.38 451 MET A N 1
ATOM 3632 C CA . MET A 1 451 ? -11.483 -13.246 0.080 1.00 92.38 451 MET A CA 1
ATOM 3633 C C . MET A 1 451 ? -12.625 -14.257 -0.059 1.00 92.38 451 MET A C 1
ATOM 3635 O O . MET A 1 451 ? -13.786 -13.857 -0.082 1.00 92.38 451 MET A O 1
ATOM 3639 N N . ASP A 1 452 ? -12.326 -15.558 -0.086 1.00 92.62 452 ASP A N 1
ATOM 3640 C CA . ASP A 1 452 ? -13.348 -16.609 -0.151 1.00 92.62 452 ASP A CA 1
ATOM 3641 C C . ASP A 1 452 ? -14.294 -16.595 1.048 1.00 92.62 452 ASP A C 1
ATOM 3643 O O . ASP A 1 452 ? -15.509 -16.706 0.884 1.00 92.62 452 ASP A O 1
ATOM 3647 N N . LEU A 1 453 ? -13.752 -16.413 2.251 1.00 94.56 453 LEU A N 1
ATOM 3648 C CA . LEU A 1 453 ? -14.546 -16.368 3.478 1.00 94.56 453 LEU A CA 1
ATOM 3649 C C . LEU A 1 453 ? -15.408 -15.097 3.567 1.00 94.56 453 LEU A C 1
ATOM 3651 O O . LEU A 1 453 ? -16.531 -15.156 4.076 1.00 94.56 453 LEU A O 1
ATOM 3655 N N . VAL A 1 454 ? -14.922 -13.966 3.039 1.00 90.56 454 VAL A N 1
ATOM 3656 C CA . VAL A 1 454 ? -15.727 -12.741 2.881 1.00 90.56 454 VAL A CA 1
ATOM 3657 C C . VAL A 1 454 ? -16.859 -12.981 1.885 1.00 90.56 454 VAL A C 1
ATOM 3659 O O . VAL A 1 454 ? -18.017 -12.762 2.228 1.00 90.56 454 VAL A O 1
ATOM 3662 N N . ILE A 1 455 ? -16.541 -13.475 0.682 1.00 88.88 455 ILE A N 1
ATOM 3663 C CA . ILE A 1 455 ? -17.505 -13.724 -0.404 1.00 88.88 455 ILE A CA 1
ATOM 3664 C C . ILE A 1 455 ? -18.599 -14.705 0.027 1.00 88.88 455 ILE A C 1
ATOM 3666 O O . ILE A 1 455 ? -19.749 -14.522 -0.347 1.00 88.88 455 ILE A O 1
ATOM 3670 N N . GLN A 1 456 ? -18.263 -15.726 0.817 1.00 89.81 456 GLN A N 1
ATOM 3671 C CA . GLN A 1 456 ? -19.234 -16.688 1.344 1.00 89.81 456 GLN A CA 1
ATOM 3672 C C . GLN A 1 456 ? -20.287 -16.039 2.260 1.00 89.81 456 GLN A C 1
ATOM 3674 O O . GLN A 1 456 ? -21.388 -16.570 2.399 1.00 89.81 456 GLN A O 1
ATOM 3679 N N . SER A 1 457 ? -19.941 -14.923 2.905 1.00 82.19 457 SER A N 1
ATOM 3680 C CA . SER A 1 457 ? -20.768 -14.277 3.931 1.00 82.19 457 SER A CA 1
ATOM 3681 C C . SER A 1 457 ? -21.604 -13.103 3.398 1.00 82.19 457 SER A C 1
ATOM 3683 O O . SER A 1 457 ? -22.494 -12.626 4.103 1.00 82.19 457 SER A O 1
ATOM 3685 N N . ILE A 1 458 ? -21.329 -12.633 2.174 1.00 78.94 458 ILE A N 1
ATOM 3686 C CA . ILE A 1 458 ? -22.082 -11.577 1.468 1.00 78.94 458 ILE A CA 1
ATOM 3687 C C . ILE A 1 458 ? -22.926 -12.180 0.360 1.00 78.94 458 ILE A C 1
ATOM 3689 O O . ILE A 1 458 ? -24.082 -11.739 0.176 1.00 78.94 458 ILE A O 1
#

Organism: NCBI:txid1049789

Radius of gyration: 23.7 Å; Cα contacts (8 Å, |Δi|>4): 949; chains: 1; bounding box: 68×46×61 Å

pLDDT: mean 88.67, std 11.4, range [29.19, 98.19]

Nearest PDB structures (foldseek):
  5dl8-assembly2_A  TM=1.074E-01  e=7.654E-02  Acinetobacter baumannii AB307-0294
  4frt-assembly2_B  TM=1.065E-01  e=2.028E-01  Pseudomonas aeruginosa PAO1
  7vcf-assembly1_F  TM=1.467E-01  e=1.675E+00  Chlamydomonas reinhardtii
  8h1r-assembly2_D  TM=1.118E-01  e=1.970E+00  Pseudomonas aeruginosa PAO1

Mean predicted aligned error: 6.56 Å

Solvent-accessible surface area (backbone atoms only — not comparable to full-atom values): 23121 Å² total; per-residue (Å²): 102,95,68,70,60,75,93,42,44,86,64,36,47,54,49,52,44,55,52,49,51,48,53,36,36,69,66,67,29,77,43,56,38,78,70,29,45,55,47,50,59,46,49,54,52,28,59,52,56,47,39,58,70,58,54,58,68,32,92,77,39,45,79,55,95,81,29,29,31,40,18,40,38,34,44,57,47,100,88,19,31,44,30,38,66,45,103,52,61,41,93,76,54,88,54,87,47,66,60,9,26,27,30,28,47,34,36,31,79,37,85,78,39,98,86,58,72,42,27,38,38,40,36,42,39,36,42,33,22,47,32,85,59,49,55,62,57,57,34,50,51,53,34,49,51,39,35,52,56,16,40,69,51,32,65,69,52,86,48,69,88,63,85,63,52,71,76,48,76,51,70,54,35,42,32,54,50,15,24,47,32,72,53,29,49,69,38,39,53,51,46,47,59,33,36,42,49,72,42,52,41,49,68,33,74,86,50,102,52,67,48,32,15,37,41,38,37,31,34,30,70,31,72,55,39,34,62,78,31,48,49,37,24,54,48,50,62,67,31,22,67,32,38,35,42,39,38,35,36,20,41,85,87,67,34,35,53,36,40,40,35,41,34,34,74,72,45,33,40,38,40,38,37,33,32,42,90,29,17,44,34,26,28,46,99,83,74,50,72,39,70,91,70,42,45,42,64,73,75,43,47,67,47,64,31,33,38,44,29,28,41,39,39,39,60,58,50,28,37,38,36,35,78,48,34,34,29,47,33,37,40,37,43,56,98,53,38,29,36,42,39,39,30,39,70,43,68,58,72,55,47,75,45,57,18,43,76,76,74,42,42,56,72,62,52,32,74,82,40,99,58,44,68,54,57,55,52,39,55,48,50,49,37,30,34,39,8,81,88,62,69,18,18,36,40,35,43,33,31,41,58,52,99,85,33,17,38,38,37,38,40,37,39,37,30,45,69,60,47,71,68,54,26,52,55,49,28,52,45,45,70,59,72,46,72,53,70,63,23,45,49,36,51,34,50,54,52,43,51,53,42,51,36,51,53,75,57,97

Secondary structure (DSSP, 8-state):
-----TTS-HHHHHHHHHHHHHHHHHHH-EEE-HHHHHHHHHHHHHHHTT-HHHHHT-TT-EEETTEEEEEEEEEEETTEEEEEEESS-GGGS---STT-EEEEEEEEEESS-TTSSEEEEEEEEEEEEEET--HHHHHHHHHHHHHHTSHHHHHT--PPP-SSSTT---HHHHHHHHHHHHHSHHHHHHHHHHEEEEEEEEE-SSSSSTT-EEEEEEEEE-HHHHHHSHHHHHHHHHHTTSEEEEEEEEETTS-EEEEEEEEGGGTEEEEEEEEETTEE--B-TTS-B-GGG-B-TTT-SEEEEEEEEEEEEEETTEEEEEEEEEEEEEEEE-SSEEEEEEEEEEEPPPEEEEEETTTEEHHHHHHHSSS-HHHHHHHHHHHHHHHHHHT--EEEEEEEEETTEEEEEEEEEEEEEE-HHHHHHHHHHHHHHS--HHHHHHHHHHHHHHHHHHHHH-

Foldseek 3Di:
DVDPDCVCPPVNLVLVLVVLLLVLQAQADEDEDDVRVVVVVVVVVCLLLVVVVCNQPDPQWDDDPQKTKWKWKWDDDSNHTYIYTDPDDQVPDDQDDAFIKMKMKMKHWDCDDPVDDIKIKIKIKMKGWHFQDFPVVVLVVLLVVLQCQFLVNLVPQDADQDPAQVLDDASSVRSVLRVVCRLQVVLSVLCSQFKHWNAAKDADCPDPDHRKMKGKTKMATDVSLCVVQVLLVVLLVLCLQFAKKKKFKFAPVRWTQKIWMAGSVRRITIIIFMHYPSWTWTHDPVGDTDVVPTDRSSPPQKGKIKMWMWIWGQQQFKIKTWRGWIWIWMWHDDPFKTKIKIFGADTDQIDIFTAHNNPHGQVNVCVVDPHGPSVVVVSFVVQQNCPPNHRHWMWMWMWGHDPSIIMTMIMTIGMGRDDDVSSVVSSSCCVRPPRDPSSSNSVSVSSSVSSVSVSVSD

Sequence (458 aa):
MREIPDSIGPDGRNISRQFFQFLKIAALKNKYDGRAVEFHKYLDRSLERFELKNLYNSEFMQKDNGTHFVTYKGKFAQDGYRVSLEPIRMKEVPIAQFGDFSAEFAMKHNSSPNYGGNSYSGNLDILTHLGPFTHKHGINAMDSGLKFLDAHNLGSIHAPATGFFRKIKDPEARKALDDFAASFPALAKFMNYYFGLNSLVKVNKDGKIHGLTEFSFEGNIEQTLTHDFTDLGEYLDDIKYLGWIKAKLTNLQGKTLLEFAIESKKAEMKLRFFTKDGKVIPFDGKGNFYPQDSFSLASLTEFPFLVKASIEANLYGLLLENDDIQLLGRFSNTANSGVLNLKLTKIEKFEVSGAFAYLAPSWAINLFIPGNLQSIIHEFTETLVKANGGKGSYFVLRWDRENSRTLMKTHIESEFLDNFFIRFGLKIWNHKVLPDEDARDDIRKVFGKIMDLVIQSI